Protein AF-0000000067286135 (afdb_homodimer)

InterPro domains:
  IPR006439 HAD hydrolase, subfamily IA [TIGR01549] (131-210)
  IPR023198 Phosphoglycolate phosphatase-like, domain 2 [G3DSA:1.10.150.240] (29-114)
  IPR023214 HAD superfamily [G3DSA:3.40.50.1000] (17-233)
  IPR036412 HAD-like superfamily [SSF56784] (14-239)
  IPR050155 HAD-like hydrolase superfamily [PTHR43434] (12-239)

Structure (mmCIF, N/CA/C/O backbone):
data_AF-0000000067286135-model_v1
#
loop_
_entity.id
_entity.type
_entity.pdbx_description
1 polymer 'HAD-superfamily hydrolase, subfamily IA, variant 1'
#
loop_
_atom_site.group_PDB
_atom_site.id
_atom_site.type_symbol
_atom_site.label_atom_id
_atom_site.label_alt_id
_atom_site.label_comp_id
_atom_site.label_asym_id
_atom_site.label_entity_id
_atom_site.label_seq_id
_atom_site.pdbx_PDB_ins_code
_atom_site.Cartn_x
_atom_site.Cartn_y
_atom_site.Cartn_z
_atom_site.occupancy
_atom_site.B_iso_or_equiv
_atom_site.auth_seq_id
_atom_site.auth_comp_id
_atom_site.auth_asym_id
_atom_site.auth_atom_id
_atom_site.pdbx_PDB_model_num
ATOM 1 N N . MET A 1 1 ? -23.781 27.078 8.922 1 88.56 1 MET A N 1
ATOM 2 C CA . MET A 1 1 ? -22.844 27.359 7.832 1 88.56 1 MET A CA 1
ATOM 3 C C . MET A 1 1 ? -22.203 28.719 8.008 1 88.56 1 MET A C 1
ATOM 5 O O . MET A 1 1 ? -22.859 29.672 8.453 1 88.56 1 MET A O 1
ATOM 9 N N . VAL A 1 2 ? -20.875 28.703 7.902 1 95.12 2 VAL A N 1
ATOM 10 C CA . VAL A 1 2 ? -20.156 29.953 8.141 1 95.12 2 VAL A CA 1
ATOM 11 C C . VAL A 1 2 ? -19.328 30.312 6.906 1 95.12 2 VAL A C 1
ATOM 13 O O . VAL A 1 2 ? -19.094 29.469 6.035 1 95.12 2 VAL A O 1
ATOM 16 N N . THR A 1 3 ? -19.031 31.562 6.801 1 97.5 3 THR A N 1
ATOM 17 C CA . THR A 1 3 ? -18.109 32.062 5.781 1 97.5 3 THR A CA 1
ATOM 18 C C . THR A 1 3 ? -16.703 32.188 6.348 1 97.5 3 THR A C 1
ATOM 20 O O . THR A 1 3 ? -16.5 32.844 7.383 1 97.5 3 THR A O 1
ATOM 23 N N . ILE A 1 4 ? -15.789 31.531 5.652 1 97.44 4 ILE A N 1
ATOM 24 C CA . ILE A 1 4 ? -14.406 31.531 6.102 1 97.44 4 ILE A CA 1
ATOM 25 C C . ILE A 1 4 ? -13.555 32.375 5.164 1 97.44 4 ILE A C 1
ATOM 27 O O . ILE A 1 4 ? -13.672 32.281 3.941 1 97.44 4 ILE A O 1
ATOM 31 N N . LYS A 1 5 ? -12.75 33.188 5.758 1 97.31 5 LYS A N 1
ATOM 32 C CA . LYS A 1 5 ? -11.812 34 5.004 1 97.31 5 LYS A CA 1
ATOM 33 C C . LYS A 1 5 ? -10.367 33.625 5.32 1 97.31 5 LYS A C 1
ATOM 35 O O . LYS A 1 5 ? -10 33.5 6.488 1 97.31 5 LYS A O 1
ATOM 40 N N . CYS A 1 6 ? -9.625 33.406 4.316 1 96.25 6 CYS A N 1
ATOM 41 C CA . CYS A 1 6 ? -8.18 33.219 4.402 1 96.25 6 CYS A CA 1
ATOM 42 C C . CYS A 1 6 ? -7.449 34.188 3.502 1 96.25 6 CYS A C 1
ATOM 44 O O . CYS A 1 6 ? -7.43 34.031 2.281 1 96.25 6 CYS A O 1
ATOM 46 N N . LYS A 1 7 ? -6.844 35.188 4.133 1 94.81 7 LYS A N 1
ATOM 47 C CA . LYS A 1 7 ? -6.242 36.281 3.381 1 94.81 7 LYS A CA 1
ATOM 48 C C . LYS A 1 7 ? -7.262 36.938 2.449 1 94.81 7 LYS A C 1
ATOM 50 O O . LYS A 1 7 ? -8.305 37.438 2.9 1 94.81 7 LYS A O 1
ATOM 55 N N . ASN A 1 8 ? -7.086 36.812 1.134 1 93.31 8 ASN A N 1
ATOM 56 C CA . ASN A 1 8 ? -7.988 37.5 0.209 1 93.31 8 ASN A CA 1
ATOM 57 C C . ASN A 1 8 ? -8.992 36.531 -0.41 1 93.31 8 ASN A C 1
ATOM 59 O O . ASN A 1 8 ? -9.664 36.844 -1.384 1 93.31 8 ASN A O 1
ATOM 63 N N . PHE A 1 9 ? -9.047 35.344 0.142 1 96.12 9 PHE A N 1
ATOM 64 C CA . PHE A 1 9 ? -9.938 34.312 -0.388 1 96.12 9 PHE A CA 1
ATOM 65 C C . PHE A 1 9 ? -11.047 34 0.604 1 96.12 9 PHE A C 1
ATOM 67 O O . PHE A 1 9 ? -10.812 33.938 1.811 1 96.12 9 PHE A O 1
ATOM 74 N N . THR A 1 10 ? -12.25 33.875 0.084 1 97.38 10 THR A N 1
ATOM 75 C CA . THR A 1 10 ? -13.398 33.625 0.939 1 97.38 10 THR A CA 1
ATOM 76 C C . THR A 1 10 ? -14.102 32.312 0.524 1 97.38 10 THR A C 1
ATOM 78 O O . THR A 1 10 ? -14.273 32.062 -0.667 1 97.38 10 THR A O 1
ATOM 81 N N . PHE A 1 11 ? -14.477 31.5 1.506 1 97.81 11 PHE A N 1
ATOM 82 C CA . PHE A 1 11 ? -15.25 30.266 1.321 1 97.81 11 PHE A CA 1
ATOM 83 C C . PHE A 1 11 ? -16.609 30.375 2 1 97.81 11 PHE A C 1
ATOM 85 O O . PHE A 1 11 ? -16.688 30.516 3.223 1 97.81 11 PHE A O 1
ATOM 92 N N . SER A 1 12 ? -17.641 30.219 1.204 1 97.19 12 SER A N 1
ATOM 93 C CA . SER A 1 12 ? -18.984 30.391 1.76 1 97.19 12 SER A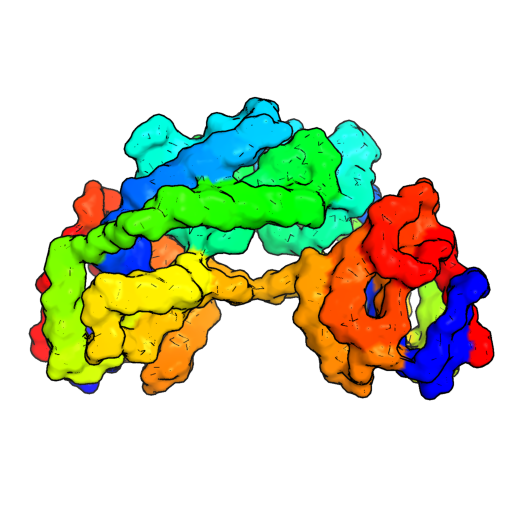 CA 1
ATOM 94 C C . SER A 1 12 ? -19.625 29.047 2.09 1 97.19 12 SER A C 1
ATOM 96 O O . SER A 1 12 ? -19.25 28.016 1.527 1 97.19 12 SER A O 1
ATOM 98 N N . ASP A 1 13 ? -20.562 29.078 3.059 1 97.38 13 ASP A N 1
ATOM 99 C CA . ASP A 1 13 ? -21.438 27.969 3.408 1 97.38 13 ASP A CA 1
ATOM 100 C C . ASP A 1 13 ? -20.625 26.75 3.873 1 97.38 13 ASP A C 1
ATOM 102 O O . ASP A 1 13 ? -20.875 25.625 3.443 1 97.38 13 ASP A O 1
ATOM 106 N N . ILE A 1 14 ? -19.625 27.062 4.703 1 98.5 14 ILE A N 1
ATOM 107 C CA . ILE A 1 14 ? -18.766 26 5.207 1 98.5 14 ILE A CA 1
ATOM 108 C C . ILE A 1 14 ? -19.359 25.391 6.477 1 98.5 14 ILE A C 1
ATOM 110 O O . ILE A 1 14 ? -19.828 26.125 7.355 1 98.5 14 ILE A O 1
ATOM 114 N N . GLN A 1 15 ? -19.297 24.078 6.535 1 98.62 15 GLN A N 1
ATOM 115 C CA . GLN A 1 15 ? -19.844 23.375 7.703 1 98.62 15 GLN A CA 1
ATOM 116 C C . GLN A 1 15 ? -18.734 22.625 8.445 1 98.62 15 GLN A C 1
ATOM 118 O O . GLN A 1 15 ? -18.891 22.312 9.625 1 98.62 15 GLN A O 1
ATOM 123 N N . ALA A 1 16 ? -17.641 22.328 7.742 1 98.75 16 ALA A N 1
ATOM 124 C CA . ALA A 1 16 ? -16.594 21.531 8.359 1 98.75 16 ALA A CA 1
ATOM 125 C C . ALA A 1 16 ? -15.227 21.875 7.789 1 98.75 16 ALA A C 1
ATOM 127 O O . ALA A 1 16 ? -15.125 22.359 6.66 1 98.75 16 ALA A O 1
ATOM 128 N N . ILE A 1 17 ? -14.211 21.641 8.57 1 98.75 17 ILE A N 1
ATOM 129 C CA . ILE A 1 17 ? -12.82 21.766 8.148 1 98.75 17 ILE A CA 1
ATOM 130 C C . ILE A 1 17 ? -12.055 20.5 8.539 1 98.75 17 ILE A C 1
ATOM 132 O O . ILE A 1 17 ? -12.102 20.062 9.688 1 98.75 17 ILE A O 1
ATOM 136 N N . LEU A 1 18 ? -11.43 19.859 7.602 1 98.81 18 LEU A N 1
ATOM 137 C CA . LEU A 1 18 ? -10.484 18.781 7.848 1 98.81 18 LEU A CA 1
ATOM 138 C C . LEU A 1 18 ? -9.047 19.281 7.836 1 98.81 18 LEU A C 1
ATOM 140 O O . LEU A 1 18 ? -8.625 19.938 6.883 1 98.81 18 LEU A O 1
ATOM 144 N N . PHE A 1 19 ? -8.312 18.984 8.883 1 98.75 19 PHE A N 1
ATOM 145 C CA . PHE A 1 19 ? -6.914 19.375 9.016 1 98.75 19 PHE A CA 1
ATOM 146 C C . PHE A 1 19 ? -5.992 18.172 8.852 1 98.75 19 PHE A C 1
ATOM 148 O O . PHE A 1 19 ? -6.27 17.094 9.383 1 98.75 19 PHE A O 1
ATOM 155 N N . ASP A 1 20 ? -4.957 18.391 8.109 1 98.44 20 ASP A N 1
ATOM 156 C CA . ASP A 1 20 ? -3.838 17.453 8.211 1 98.44 20 ASP A CA 1
ATOM 157 C C . ASP A 1 20 ? -3.184 17.531 9.586 1 98.44 20 ASP A C 1
ATOM 159 O O . ASP A 1 20 ? -3.41 18.484 10.336 1 98.44 20 ASP A O 1
ATOM 163 N N . LYS A 1 21 ? -2.402 16.516 9.914 1 97.62 21 LYS A N 1
ATOM 164 C CA . LYS A 1 21 ? -1.746 16.484 11.219 1 97.62 21 LYS A CA 1
ATOM 165 C C . LYS A 1 21 ? -0.306 16.969 11.125 1 97.62 21 LYS A C 1
ATOM 167 O O . LYS A 1 21 ? -0.035 18.156 11.328 1 97.62 21 LYS A O 1
ATOM 172 N N . ASN A 1 22 ? 0.554 16.156 10.57 1 96.19 22 ASN A N 1
ATOM 173 C CA . ASN A 1 22 ? 1.977 16.469 10.484 1 96.19 22 ASN A CA 1
ATOM 174 C C . ASN A 1 22 ? 2.24 17.641 9.547 1 96.19 22 ASN A C 1
ATOM 176 O O . ASN A 1 22 ? 1.829 17.609 8.391 1 96.19 22 ASN A O 1
ATOM 180 N N . GLY A 1 23 ? 2.928 18.656 10.141 1 94.88 23 GLY A N 1
ATOM 181 C CA . GLY A 1 23 ? 3.283 19.797 9.32 1 94.88 23 GLY A CA 1
ATOM 182 C C . GLY A 1 23 ? 2.162 20.812 9.195 1 94.88 23 GLY A C 1
ATOM 183 O O . GLY A 1 23 ? 2.357 21.906 8.641 1 94.88 23 GLY A O 1
ATOM 184 N N . THR A 1 24 ? 1.021 20.469 9.695 1 96.62 24 THR A N 1
ATOM 185 C CA . THR A 1 24 ? -0.123 21.359 9.68 1 96.62 24 THR A CA 1
ATOM 186 C C . THR A 1 24 ? -0.511 21.781 11.094 1 96.62 24 THR A C 1
ATOM 188 O O . THR A 1 24 ? -0.294 22.922 11.492 1 96.62 24 THR A O 1
ATOM 191 N N . LEU A 1 25 ? -0.953 20.828 11.914 1 96.94 25 LEU A N 1
ATOM 192 C CA . LEU A 1 25 ? -1.265 21.109 13.312 1 96.94 25 LEU A CA 1
ATOM 193 C C . LEU A 1 25 ? -0.056 20.844 14.203 1 96.94 25 LEU A C 1
ATOM 195 O O . LEU A 1 25 ? 0.123 21.5 15.227 1 96.94 25 LEU A O 1
ATOM 199 N N . GLU A 1 26 ? 0.707 19.875 13.766 1 95.56 26 GLU A N 1
ATOM 200 C CA . GLU A 1 26 ? 1.818 19.375 14.57 1 95.56 26 GLU A CA 1
ATOM 201 C C . GLU A 1 26 ? 3.16 19.703 13.93 1 95.56 26 GLU A C 1
ATOM 203 O O . GLU A 1 26 ? 3.369 19.453 12.742 1 95.56 26 GLU A O 1
ATOM 208 N N . ASP A 1 27 ? 4.082 20.281 14.75 1 94.25 27 ASP A N 1
ATOM 209 C CA . ASP A 1 27 ? 5.469 20.406 14.305 1 94.25 27 ASP A CA 1
ATOM 210 C C . ASP A 1 27 ? 6.211 19.078 14.445 1 94.25 27 ASP A C 1
ATOM 212 O O . ASP A 1 27 ? 6.906 18.859 15.445 1 94.25 27 ASP A O 1
ATOM 216 N N . SER A 1 28 ? 6.137 18.297 13.375 1 94 28 SER A N 1
ATOM 217 C CA . SER A 1 28 ? 6.539 16.891 13.445 1 94 28 SER A CA 1
ATOM 218 C C . SER A 1 28 ? 7.902 16.672 12.797 1 94 28 SER A C 1
ATOM 220 O O . SER A 1 28 ? 8.359 15.539 12.672 1 94 28 SER A O 1
ATOM 222 N N . GLU A 1 29 ? 8.594 17.672 12.398 1 93.31 29 GLU A N 1
ATOM 223 C CA . GLU A 1 29 ? 9.82 17.531 11.617 1 93.31 29 GLU A CA 1
ATOM 224 C C . GLU A 1 29 ? 10.875 16.719 12.367 1 93.31 29 GLU A C 1
ATOM 226 O O . GLU A 1 29 ? 11.445 15.773 11.82 1 93.31 29 GLU A O 1
ATOM 231 N N . VAL A 1 30 ? 11.141 17.094 13.594 1 93.5 30 VAL A N 1
ATOM 232 C CA . VAL A 1 30 ? 12.172 16.422 14.391 1 93.5 30 VAL A CA 1
ATOM 233 C C . VAL A 1 30 ? 11.789 14.961 14.617 1 93.5 30 VAL A C 1
ATOM 235 O O . VAL A 1 30 ? 12.625 14.07 14.508 1 93.5 30 VAL A O 1
ATOM 238 N N . PHE A 1 31 ? 10.562 14.758 14.961 1 94.25 31 PHE A N 1
ATOM 239 C CA . PHE A 1 31 ? 10.086 13.398 15.211 1 94.25 31 PHE A CA 1
ATOM 240 C C . PHE A 1 31 ? 10.258 12.531 13.969 1 94.25 31 PHE A C 1
ATOM 242 O O . PHE A 1 31 ? 10.844 11.445 14.047 1 94.25 31 PHE A O 1
ATOM 249 N N . LEU A 1 32 ? 9.781 12.992 12.797 1 96.38 32 LEU A N 1
ATOM 250 C CA . LEU A 1 32 ? 9.812 12.219 11.562 1 96.38 32 LEU A CA 1
ATOM 251 C C . LEU A 1 32 ? 11.25 11.969 11.109 1 96.38 32 LEU A C 1
ATOM 253 O O . LEU A 1 32 ? 11.578 10.867 10.664 1 96.38 32 LEU A O 1
ATOM 257 N N . ARG A 1 33 ? 12.086 12.969 11.242 1 96.38 33 ARG A N 1
ATOM 258 C CA . ARG A 1 33 ? 13.492 12.812 10.891 1 96.38 33 ARG A CA 1
ATOM 259 C C . ARG A 1 33 ? 14.172 11.773 11.781 1 96.38 33 ARG A C 1
ATOM 261 O O . ARG A 1 33 ? 14.891 10.906 11.297 1 96.38 33 ARG A O 1
ATOM 268 N N . SER A 1 34 ? 13.922 11.906 13.055 1 96.12 34 SER A N 1
ATOM 269 C CA . SER A 1 34 ? 14.5 10.961 14.008 1 96.12 34 SER A CA 1
ATOM 270 C C . SER A 1 34 ? 14 9.547 13.758 1 96.12 34 SER A C 1
ATOM 272 O O . SER A 1 34 ? 14.766 8.586 13.867 1 96.12 34 SER A O 1
ATOM 274 N N . LEU A 1 35 ? 12.719 9.445 13.461 1 96.44 35 LEU A N 1
ATOM 275 C CA . LEU A 1 35 ? 12.133 8.148 13.133 1 96.44 35 LEU A CA 1
ATOM 276 C C . LEU A 1 35 ? 12.836 7.52 11.93 1 96.44 35 LEU A C 1
ATOM 278 O O . LEU A 1 35 ? 13.203 6.344 11.969 1 96.44 35 LEU A O 1
ATOM 282 N N . ALA A 1 36 ? 13.016 8.289 10.891 1 97.94 36 ALA A N 1
ATOM 283 C CA . ALA A 1 36 ? 13.672 7.828 9.672 1 97.94 36 ALA A CA 1
ATOM 284 C C . ALA A 1 36 ? 15.109 7.387 9.961 1 97.94 36 ALA A C 1
ATOM 286 O O . ALA A 1 36 ? 15.531 6.312 9.523 1 97.94 36 ALA A O 1
ATOM 287 N N . GLN A 1 37 ? 15.812 8.195 10.688 1 97.62 37 GLN A N 1
ATOM 288 C CA . GLN A 1 37 ? 17.219 7.926 10.992 1 97.62 37 GLN A CA 1
ATOM 289 C C . GLN A 1 37 ? 17.359 6.672 11.844 1 97.62 37 GLN A C 1
ATOM 291 O O . GLN A 1 37 ? 18.219 5.832 11.586 1 97.62 37 GLN A O 1
ATOM 296 N N . LYS A 1 38 ? 16.516 6.562 12.844 1 97.31 38 LYS A N 1
ATOM 297 C CA . LYS A 1 38 ? 16.578 5.395 13.719 1 97.31 38 LYS A CA 1
ATOM 298 C C . LYS A 1 38 ? 16.203 4.121 12.969 1 97.31 38 LYS A C 1
ATOM 300 O O . LYS A 1 38 ? 16.844 3.088 13.125 1 97.31 38 LYS A O 1
ATOM 305 N N . ALA A 1 39 ? 15.148 4.164 12.172 1 98.06 39 ALA A N 1
ATOM 306 C CA . ALA A 1 39 ? 14.734 3.006 11.383 1 98.06 39 ALA A CA 1
ATOM 307 C C . ALA A 1 39 ? 15.836 2.562 10.438 1 98.06 39 ALA A C 1
ATOM 309 O O . ALA A 1 39 ? 16.156 1.371 10.344 1 98.06 39 ALA A O 1
ATOM 310 N N . ALA A 1 40 ? 16.422 3.527 9.719 1 98.06 40 ALA A N 1
ATOM 311 C CA . ALA A 1 40 ? 17.5 3.225 8.789 1 98.06 40 ALA A CA 1
ATOM 312 C C . ALA A 1 40 ? 18.688 2.592 9.516 1 98.06 40 ALA A C 1
ATOM 314 O O . ALA A 1 40 ? 19.312 1.661 9 1 98.06 40 ALA A O 1
ATOM 315 N N . ARG A 1 41 ? 18.953 3.086 10.695 1 97.44 41 ARG A N 1
ATOM 316 C CA . ARG A 1 41 ? 20.062 2.549 11.484 1 97.44 41 ARG A CA 1
ATOM 317 C C . ARG A 1 41 ? 19.781 1.107 11.898 1 97.44 41 ARG A C 1
ATOM 319 O O . ARG A 1 41 ? 20.672 0.256 11.828 1 97.44 41 ARG A O 1
ATOM 326 N N . ILE A 1 42 ? 18.594 0.837 12.383 1 98.06 42 ILE A N 1
ATOM 327 C CA . ILE A 1 42 ? 18.203 -0.502 12.812 1 98.06 42 ILE A CA 1
ATOM 328 C C . ILE A 1 42 ? 18.344 -1.474 11.641 1 98.06 42 ILE A C 1
ATOM 330 O O . ILE A 1 42 ? 18.891 -2.566 11.789 1 98.06 42 ILE A O 1
ATOM 334 N N . ILE A 1 43 ? 17.844 -1.067 10.469 1 98.38 43 ILE A N 1
ATOM 335 C CA . ILE A 1 43 ? 17.891 -1.913 9.281 1 98.38 43 ILE A CA 1
ATOM 336 C C . ILE A 1 43 ? 19.328 -2.1 8.828 1 98.38 43 ILE A C 1
ATOM 338 O O . ILE A 1 43 ? 19.75 -3.215 8.508 1 98.38 43 ILE A O 1
ATOM 342 N N . ASP A 1 44 ? 20.141 -1.061 8.898 1 98.06 44 ASP A N 1
ATOM 343 C CA . ASP A 1 44 ? 21.531 -1.109 8.461 1 98.06 44 ASP A CA 1
ATOM 344 C C . ASP A 1 44 ? 22.359 -2.018 9.375 1 98.06 44 ASP A C 1
ATOM 346 O O . ASP A 1 44 ? 23.328 -2.637 8.93 1 98.06 44 ASP A O 1
ATOM 350 N N . ALA A 1 45 ? 22.031 -2.068 10.609 1 97.5 45 ALA A N 1
ATOM 351 C CA . ALA A 1 45 ? 22.719 -2.943 11.555 1 97.5 45 ALA A CA 1
ATOM 352 C C . ALA A 1 45 ? 22.547 -4.41 11.156 1 97.5 45 ALA A C 1
ATOM 354 O O . ALA A 1 45 ? 23.469 -5.219 11.359 1 97.5 45 ALA A O 1
ATOM 355 N N . GLN A 1 46 ? 21.453 -4.734 10.578 1 96.81 46 GLN A N 1
ATOM 356 C CA . GLN A 1 46 ? 21.156 -6.102 10.164 1 96.81 46 GLN A CA 1
ATOM 357 C C . GLN A 1 46 ? 21.625 -6.352 8.727 1 96.81 46 GLN A C 1
ATOM 359 O O . GLN A 1 46 ? 22.016 -7.469 8.383 1 96.81 46 GLN A O 1
ATOM 364 N N . PHE A 1 47 ? 21.531 -5.305 7.953 1 97.06 47 PHE A N 1
ATOM 365 C CA . PHE A 1 47 ? 21.891 -5.363 6.539 1 97.06 47 PHE A CA 1
ATOM 366 C C . PHE A 1 47 ? 22.812 -4.211 6.164 1 97.06 47 PHE A C 1
ATOM 368 O O . PHE A 1 47 ? 22.375 -3.227 5.566 1 97.06 47 PHE A O 1
ATOM 375 N N . PRO A 1 48 ? 24.062 -4.367 6.406 1 96.06 48 PRO A N 1
ATOM 376 C CA . PRO A 1 48 ? 25 -3.264 6.207 1 96.06 48 PRO A CA 1
ATOM 377 C C . PRO A 1 48 ? 24.984 -2.725 4.777 1 96.06 48 PRO A C 1
ATOM 379 O O . PRO A 1 48 ? 24.938 -3.502 3.822 1 96.06 48 PRO A O 1
ATOM 382 N N . GLY A 1 49 ? 24.984 -1.404 4.637 1 94.88 49 GLY A N 1
ATOM 383 C CA . GLY A 1 49 ? 25.062 -0.756 3.336 1 94.88 49 GLY A CA 1
ATOM 384 C C . GLY A 1 49 ? 23.734 -0.161 2.893 1 94.88 49 GLY A C 1
ATOM 385 O O . GLY A 1 49 ? 23.688 0.628 1.947 1 94.88 49 GLY A O 1
ATOM 386 N N . ILE A 1 50 ? 22.656 -0.453 3.637 1 95 50 ILE A N 1
ATOM 387 C CA . ILE A 1 50 ? 21.312 -0.032 3.223 1 95 50 ILE A CA 1
ATOM 388 C C . ILE A 1 50 ? 20.984 1.319 3.854 1 95 50 ILE A C 1
ATOM 390 O O . ILE A 1 50 ? 20.078 2.023 3.389 1 95 50 ILE A O 1
ATOM 394 N N . GLY A 1 51 ? 21.688 1.738 4.879 1 95.81 51 GLY A N 1
ATOM 395 C CA . GLY A 1 51 ? 21.328 2.869 5.719 1 95.81 51 GLY A CA 1
ATOM 396 C C . GLY A 1 51 ? 21.203 4.168 4.945 1 95.81 51 GLY A C 1
ATOM 397 O O . GLY A 1 51 ? 20.125 4.789 4.93 1 95.81 51 GLY A O 1
ATOM 398 N N . GLU A 1 52 ? 22.266 4.578 4.223 1 96.38 52 GLU A N 1
ATOM 399 C CA . GLU A 1 52 ? 22.312 5.879 3.562 1 96.38 52 GLU A CA 1
ATOM 400 C C . GLU A 1 52 ? 21.344 5.938 2.389 1 96.38 52 GLU A C 1
ATOM 402 O O . GLU A 1 52 ? 20.562 6.887 2.266 1 96.38 52 GLU A O 1
ATOM 407 N N . PRO A 1 53 ? 21.328 4.898 1.485 1 97.12 53 PRO A N 1
ATOM 408 C CA . PRO A 1 53 ? 20.344 4.926 0.402 1 97.12 53 PRO A CA 1
ATOM 409 C C . PRO A 1 53 ? 18.906 5 0.914 1 97.12 53 PRO A C 1
ATOM 411 O O . PRO A 1 53 ? 18.078 5.719 0.346 1 97.12 53 PRO A O 1
ATOM 414 N N . LEU A 1 54 ? 18.641 4.281 1.979 1 98.31 54 LEU A N 1
ATOM 415 C CA . LEU A 1 54 ? 17.297 4.273 2.547 1 98.31 54 LEU A CA 1
ATOM 416 C C . LEU A 1 54 ? 16.938 5.645 3.109 1 98.31 54 LEU A C 1
ATOM 418 O O . LEU A 1 54 ? 15.805 6.109 2.947 1 98.31 54 LEU A O 1
ATOM 422 N N . LEU A 1 55 ? 17.891 6.32 3.758 1 98.31 55 LEU A N 1
ATOM 423 C CA . LEU A 1 55 ? 17.656 7.66 4.285 1 98.31 55 LEU A CA 1
ATOM 424 C C . LEU A 1 55 ? 17.328 8.641 3.16 1 98.31 55 LEU A C 1
ATOM 426 O O . LEU A 1 55 ? 16.438 9.477 3.303 1 98.31 55 LEU A O 1
ATOM 430 N N . MET A 1 56 ? 18.047 8.5 2.1 1 97.94 56 MET A N 1
ATOM 431 C CA . MET A 1 56 ? 17.766 9.359 0.949 1 97.94 56 MET A CA 1
ATOM 432 C C . MET A 1 56 ? 16.359 9.094 0.408 1 97.94 56 MET A C 1
ATOM 434 O O . MET A 1 56 ? 15.641 10.039 0.077 1 97.94 56 MET A O 1
ATOM 438 N N . ALA A 1 57 ? 15.961 7.852 0.312 1 98.25 57 ALA A N 1
ATOM 439 C CA . ALA A 1 57 ? 14.617 7.5 -0.126 1 98.25 57 ALA A CA 1
ATOM 440 C C . ALA A 1 57 ? 13.562 8.07 0.822 1 98.25 57 ALA A C 1
ATOM 442 O O . ALA A 1 57 ? 12.492 8.492 0.387 1 98.25 57 ALA A O 1
ATOM 443 N N . PHE A 1 58 ? 13.914 8.125 2.096 1 98.62 58 PHE A N 1
ATOM 444 C CA . PHE A 1 58 ? 13.023 8.625 3.131 1 98.62 58 PHE A CA 1
ATOM 445 C C . PHE A 1 58 ? 12.891 10.141 3.041 1 98.62 58 PHE A C 1
ATOM 447 O O . PHE A 1 58 ? 11.992 10.727 3.654 1 98.62 58 PHE A O 1
ATOM 454 N N . GLY A 1 59 ? 13.734 10.797 2.268 1 98 59 GLY A N 1
ATOM 455 C CA . GLY A 1 59 ? 13.727 12.242 2.146 1 98 59 GLY A CA 1
ATOM 456 C C . GLY A 1 59 ? 14.594 12.938 3.182 1 98 59 GLY A C 1
ATOM 457 O O . GLY A 1 59 ? 14.359 14.102 3.518 1 98 59 GLY A O 1
ATOM 458 N N . VAL A 1 60 ? 15.516 12.148 3.754 1 97.56 60 VAL A N 1
ATOM 459 C CA . VAL A 1 60 ? 16.391 12.703 4.773 1 97.56 60 VAL A CA 1
ATOM 460 C C . VAL A 1 60 ? 17.797 12.891 4.195 1 97.56 60 VAL A C 1
ATOM 462 O O . VAL A 1 60 ? 18.391 11.953 3.664 1 97.56 60 VAL A O 1
ATOM 465 N N . ASN A 1 61 ? 18.281 14.047 4.234 1 92.44 61 ASN A N 1
ATOM 466 C CA . ASN A 1 61 ? 19.641 14.398 3.852 1 92.44 61 ASN A CA 1
ATOM 467 C C . ASN A 1 61 ? 20.375 15.125 4.977 1 92.44 61 ASN A C 1
ATOM 469 O O . ASN A 1 61 ? 20.172 16.312 5.191 1 92.44 61 ASN A O 1
ATOM 473 N N . GLY A 1 62 ? 21.297 14.344 5.609 1 89.25 62 GLY A N 1
ATOM 474 C CA . GLY A 1 62 ? 21.906 14.922 6.793 1 89.25 62 GLY A CA 1
ATOM 475 C C . GLY A 1 62 ? 20.906 15.242 7.887 1 89.25 62 GLY A C 1
ATOM 476 O O . GLY A 1 62 ? 20.172 14.359 8.336 1 89.25 62 GLY A O 1
ATOM 477 N N . ASP A 1 63 ? 20.766 16.484 8.242 1 90.62 63 ASP A N 1
ATOM 478 C CA . ASP A 1 63 ? 19.875 16.891 9.328 1 90.62 63 ASP A CA 1
ATOM 479 C C . ASP A 1 63 ? 18.625 17.578 8.789 1 90.62 63 ASP A C 1
ATOM 481 O O . ASP A 1 63 ? 17.953 18.312 9.516 1 90.62 63 ASP A O 1
ATOM 485 N N . THR A 1 64 ? 18.375 17.312 7.555 1 93.38 64 THR A N 1
ATOM 486 C CA . THR A 1 64 ? 17.234 17.969 6.945 1 93.38 64 THR A CA 1
ATOM 487 C C . THR A 1 64 ? 16.219 16.938 6.453 1 93.38 64 THR A C 1
ATOM 489 O O . THR A 1 64 ? 16.594 15.898 5.898 1 93.38 64 THR A O 1
ATOM 492 N N . LEU A 1 65 ? 14.992 17.234 6.676 1 95.5 65 LEU A N 1
ATOM 493 C CA . LEU A 1 65 ? 13.891 16.438 6.156 1 95.5 65 LEU A CA 1
ATOM 494 C C . LEU A 1 65 ? 13.148 17.172 5.051 1 95.5 65 LEU A C 1
ATOM 496 O O . LEU A 1 65 ? 12.695 18.297 5.254 1 95.5 65 LEU A O 1
ATOM 500 N N . ASP A 1 66 ? 13.133 16.578 3.873 1 94.69 66 ASP A N 1
ATOM 501 C CA . ASP A 1 66 ? 12.375 17.156 2.764 1 94.69 66 ASP A CA 1
ATOM 502 C C . ASP A 1 66 ? 10.875 17.125 3.053 1 94.69 66 ASP A C 1
ATOM 504 O O . ASP A 1 66 ? 10.289 16.062 3.232 1 94.69 66 ASP A O 1
ATOM 508 N N . PRO A 1 67 ? 10.211 18.266 3.057 1 92.94 67 PRO A N 1
ATOM 509 C CA . PRO A 1 67 ? 8.773 18.312 3.344 1 92.94 67 PRO A CA 1
ATOM 510 C C . PRO A 1 67 ? 7.941 17.516 2.34 1 92.94 67 PRO A C 1
ATOM 512 O O . PRO A 1 67 ? 6.809 17.125 2.637 1 92.94 67 PRO A O 1
ATOM 515 N N . ALA A 1 68 ? 8.477 17.281 1.187 1 94.19 68 ALA A N 1
ATOM 516 C CA . ALA A 1 68 ? 7.773 16.516 0.166 1 94.19 68 ALA A CA 1
ATOM 517 C C . ALA A 1 68 ? 8.289 15.078 0.11 1 94.19 68 ALA A C 1
ATOM 519 O O . ALA A 1 68 ? 7.887 14.297 -0.756 1 94.19 68 ALA A O 1
ATOM 520 N N . GLY A 1 69 ? 9.234 14.781 1.017 1 96.44 69 GLY A N 1
ATOM 521 C CA . GLY A 1 69 ? 9.844 13.461 1.034 1 96.44 69 GLY A CA 1
ATOM 522 C C . GLY A 1 69 ? 8.906 12.383 1.544 1 96.44 69 GLY A C 1
ATOM 523 O O . GLY A 1 69 ? 7.852 12.688 2.107 1 96.44 69 GLY A O 1
ATOM 524 N N . LEU A 1 70 ? 9.328 11.164 1.385 1 98 70 LEU A N 1
ATOM 525 C CA . LEU A 1 70 ? 8.516 9.984 1.675 1 98 70 LEU A CA 1
ATOM 526 C C . LEU A 1 70 ? 8.008 10.016 3.111 1 98 70 LEU A C 1
ATOM 528 O O . LEU A 1 70 ? 6.793 9.992 3.342 1 98 70 LEU A O 1
ATOM 532 N N . VAL A 1 71 ? 8.852 10.188 4.09 1 97.62 71 VAL A N 1
ATOM 533 C CA . VAL A 1 71 ? 8.438 10.031 5.477 1 97.62 71 VAL A CA 1
ATOM 534 C C . VAL A 1 71 ? 7.582 11.227 5.902 1 97.62 71 VAL A C 1
ATOM 536 O O . VAL A 1 71 ? 6.867 11.156 6.906 1 97.62 71 VAL A O 1
ATOM 539 N N . SER A 1 72 ? 7.672 12.328 5.156 1 96.12 72 SER A N 1
ATOM 540 C CA . SER A 1 72 ? 6.891 13.523 5.465 1 96.12 72 SER A CA 1
ATOM 541 C C . SER A 1 72 ? 5.445 13.367 5.012 1 96.12 72 SER A C 1
ATOM 543 O O . SER A 1 72 ? 4.535 13.938 5.617 1 96.12 72 SER A O 1
ATOM 545 N N . VAL A 1 73 ? 5.234 12.555 3.934 1 96.69 73 VAL A N 1
ATOM 546 C CA . VAL A 1 73 ? 3.916 12.695 3.328 1 96.69 73 VAL A CA 1
ATOM 547 C C . VAL A 1 73 ? 3.295 11.312 3.121 1 96.69 73 VAL A C 1
ATOM 549 O O . VAL A 1 73 ? 2.09 11.195 2.887 1 96.69 73 VAL A O 1
ATOM 552 N N . ALA A 1 74 ? 4.074 10.242 3.168 1 97 74 ALA A N 1
ATOM 553 C CA . ALA A 1 74 ? 3.59 8.898 2.883 1 97 74 ALA A CA 1
ATOM 554 C C . ALA A 1 74 ? 2.93 8.281 4.109 1 97 74 ALA A C 1
ATOM 556 O O . ALA A 1 74 ? 3.158 8.727 5.238 1 97 74 ALA A O 1
ATOM 557 N N . SER A 1 75 ? 2.123 7.312 3.885 1 96.69 75 SER A N 1
ATOM 558 C CA . SER A 1 75 ? 1.546 6.543 4.98 1 96.69 75 SER A CA 1
ATOM 559 C C . SER A 1 75 ? 2.584 5.625 5.617 1 96.69 75 SER A C 1
ATOM 561 O O . SER A 1 75 ? 3.65 5.391 5.043 1 96.69 75 SER A O 1
ATOM 563 N N . ARG A 1 76 ? 2.213 5.098 6.773 1 95.88 76 ARG A N 1
ATOM 564 C CA . ARG A 1 76 ? 3.057 4.117 7.449 1 95.88 76 ARG A CA 1
ATOM 565 C C . ARG A 1 76 ? 3.293 2.896 6.57 1 95.88 76 ARG A C 1
ATOM 567 O O . ARG A 1 76 ? 4.422 2.412 6.461 1 95.88 76 ARG A O 1
ATOM 574 N N . ARG A 1 77 ? 2.309 2.426 5.926 1 95.44 77 ARG A N 1
ATOM 575 C CA . ARG A 1 77 ? 2.41 1.249 5.07 1 95.44 77 ARG A CA 1
ATOM 576 C C . ARG A 1 77 ? 3.342 1.508 3.893 1 95.44 77 ARG A C 1
ATOM 578 O O . ARG A 1 77 ? 4.164 0.656 3.543 1 95.44 77 ARG A O 1
ATOM 585 N N . GLU A 1 78 ? 3.154 2.652 3.266 1 97 78 GLU A N 1
ATOM 586 C CA . GLU A 1 78 ? 4.051 3.014 2.17 1 97 78 GLU A CA 1
ATOM 587 C C . GLU A 1 78 ? 5.5 3.059 2.637 1 97 78 GLU A C 1
ATOM 589 O O . GLU A 1 78 ? 6.402 2.604 1.926 1 97 78 GLU A O 1
ATOM 594 N N . THR A 1 79 ? 5.719 3.6 3.789 1 98.31 79 THR A N 1
ATOM 595 C CA . THR A 1 79 ? 7.062 3.709 4.348 1 98.31 79 THR A CA 1
ATOM 596 C C . THR A 1 79 ? 7.648 2.326 4.613 1 98.31 79 THR A C 1
ATOM 598 O O . THR A 1 79 ? 8.82 2.078 4.328 1 98.31 79 THR A O 1
ATOM 601 N N . GLU A 1 80 ? 6.855 1.448 5.141 1 97.94 80 GLU A N 1
ATOM 602 C CA . GLU A 1 80 ? 7.277 0.075 5.398 1 97.94 80 GLU A CA 1
ATOM 603 C C . GLU A 1 80 ? 7.637 -0.646 4.102 1 97.94 80 GLU A C 1
ATOM 605 O O . GLU A 1 80 ? 8.641 -1.36 4.039 1 97.94 80 GLU A O 1
ATOM 610 N N . ILE A 1 81 ? 6.809 -0.449 3.111 1 97.81 81 ILE A N 1
ATOM 611 C CA . ILE A 1 81 ? 7.031 -1.097 1.822 1 97.81 81 ILE A CA 1
ATOM 612 C C . ILE A 1 81 ? 8.32 -0.569 1.193 1 97.81 81 ILE A C 1
ATOM 614 O O . ILE A 1 81 ? 9.109 -1.34 0.652 1 97.81 81 ILE A O 1
ATOM 618 N N . ALA A 1 82 ? 8.492 0.754 1.262 1 98.56 82 ALA A N 1
ATOM 619 C CA . ALA A 1 82 ? 9.719 1.355 0.743 1 98.56 82 ALA A CA 1
ATOM 620 C C . ALA A 1 82 ? 10.945 0.764 1.425 1 98.56 82 ALA A C 1
ATOM 622 O O . ALA A 1 82 ? 11.914 0.381 0.757 1 98.56 82 ALA A O 1
ATOM 623 N N . ALA A 1 83 ? 10.906 0.68 2.729 1 98.81 83 ALA A N 1
ATOM 624 C CA . ALA A 1 83 ? 12.016 0.103 3.477 1 98.81 83 ALA A CA 1
ATOM 625 C C . ALA A 1 83 ? 12.227 -1.364 3.111 1 98.81 83 ALA A C 1
ATOM 627 O O . ALA A 1 83 ? 13.359 -1.821 2.963 1 98.81 83 ALA A O 1
ATOM 628 N N . ALA A 1 84 ? 11.172 -2.094 2.994 1 98.81 84 ALA A N 1
ATOM 629 C CA . ALA A 1 84 ? 11.227 -3.512 2.652 1 98.81 84 ALA A CA 1
ATOM 630 C C . ALA A 1 84 ? 11.922 -3.727 1.309 1 98.81 84 ALA A C 1
ATOM 632 O O . ALA A 1 84 ? 12.617 -4.727 1.113 1 98.81 84 ALA A O 1
ATOM 633 N N . ALA A 1 85 ? 11.711 -2.82 0.373 1 98.75 85 ALA A N 1
ATOM 634 C CA . ALA A 1 85 ? 12.328 -2.938 -0.946 1 98.75 85 ALA A CA 1
ATOM 635 C C . ALA A 1 85 ? 13.852 -2.955 -0.84 1 98.75 85 ALA A C 1
ATOM 637 O O . ALA A 1 85 ? 14.516 -3.713 -1.548 1 98.75 85 ALA A O 1
ATOM 638 N N . TYR A 1 86 ? 14.383 -2.152 0.037 1 98.69 86 TYR A N 1
ATOM 639 C CA . TYR A 1 86 ? 15.836 -2.1 0.205 1 98.69 86 TYR A CA 1
ATOM 640 C C . TYR A 1 86 ? 16.344 -3.361 0.887 1 98.69 86 TYR A C 1
ATOM 642 O O . TYR A 1 86 ? 17.453 -3.822 0.602 1 98.69 86 TYR A O 1
ATOM 650 N N . ILE A 1 87 ? 15.57 -3.908 1.805 1 98.62 87 ILE A N 1
ATOM 651 C CA . ILE A 1 87 ? 15.93 -5.188 2.408 1 98.62 87 ILE A CA 1
ATOM 652 C C . ILE A 1 87 ? 15.883 -6.289 1.351 1 98.62 87 ILE A C 1
ATOM 654 O O . ILE A 1 87 ? 16.797 -7.109 1.258 1 98.62 87 ILE A O 1
ATOM 658 N N . ALA A 1 88 ? 14.828 -6.301 0.509 1 98.44 88 ALA A N 1
ATOM 659 C CA . ALA A 1 88 ? 14.664 -7.293 -0.551 1 98.44 88 ALA A CA 1
ATOM 660 C C . ALA A 1 88 ? 15.828 -7.238 -1.538 1 98.44 88 ALA A C 1
ATOM 662 O O . ALA A 1 88 ? 16.203 -8.258 -2.113 1 98.44 88 ALA A O 1
ATOM 663 N N . GLU A 1 89 ? 16.359 -6.043 -1.726 1 97.75 89 GLU A N 1
ATOM 664 C CA . GLU A 1 89 ? 17.516 -5.852 -2.609 1 97.75 89 GLU A CA 1
ATOM 665 C C . GLU A 1 89 ? 18.672 -6.754 -2.209 1 97.75 89 GLU A C 1
ATOM 667 O O . GLU A 1 89 ? 19.516 -7.098 -3.043 1 97.75 89 GLU A O 1
ATOM 672 N N . THR A 1 90 ? 18.75 -7.184 -0.951 1 96.5 90 THR A N 1
ATOM 673 C CA . THR A 1 90 ? 19.859 -8 -0.458 1 96.5 90 THR A CA 1
ATOM 674 C C . THR A 1 90 ? 19.609 -9.477 -0.746 1 96.5 90 THR A C 1
ATOM 676 O O . THR A 1 90 ? 20.391 -10.336 -0.341 1 96.5 90 THR A O 1
ATOM 679 N N . GLY A 1 91 ? 18.469 -9.828 -1.376 1 94.94 91 GLY A N 1
ATOM 680 C CA . GLY A 1 91 ? 18.188 -11.203 -1.768 1 94.94 91 GLY A CA 1
ATOM 681 C C . GLY A 1 91 ? 17.156 -11.875 -0.885 1 94.94 91 GLY A C 1
ATOM 682 O O . GLY A 1 91 ? 16.812 -13.047 -1.089 1 94.94 91 GLY A O 1
ATOM 683 N N . ARG A 1 92 ? 16.625 -11.164 0.058 1 95.44 92 ARG A N 1
ATOM 684 C CA . ARG A 1 92 ? 15.617 -11.727 0.943 1 95.44 92 ARG A CA 1
ATOM 685 C C . ARG A 1 92 ? 14.25 -11.766 0.259 1 95.44 92 ARG A C 1
ATOM 687 O O . ARG A 1 92 ? 13.945 -10.914 -0.578 1 95.44 92 ARG A O 1
ATOM 694 N N . GLY A 1 93 ? 13.398 -12.773 0.68 1 95.94 93 GLY A N 1
ATOM 695 C CA . GLY A 1 93 ? 12.031 -12.844 0.182 1 95.94 93 GLY A CA 1
ATOM 696 C C . GLY A 1 93 ? 11.188 -11.641 0.583 1 95.94 93 GLY A C 1
ATOM 697 O O . GLY A 1 93 ? 11.438 -11.023 1.617 1 95.94 93 GLY A O 1
ATOM 698 N N . TRP A 1 94 ? 10.234 -11.398 -0.183 1 97.25 94 TRP A N 1
ATOM 699 C CA . TRP A 1 94 ? 9.453 -10.18 -0.029 1 97.25 94 TRP A CA 1
ATOM 700 C C . TRP A 1 94 ? 8.719 -10.164 1.308 1 97.25 94 TRP A C 1
ATOM 702 O O . TRP A 1 94 ? 8.773 -9.172 2.041 1 97.25 94 TRP A O 1
ATOM 712 N N . PHE A 1 95 ? 8.078 -11.273 1.649 1 96 95 PHE A N 1
ATOM 713 C CA . PHE A 1 95 ? 7.285 -11.289 2.871 1 96 95 PHE A CA 1
ATOM 714 C C . PHE A 1 95 ? 8.18 -11.172 4.102 1 96 95 PHE A C 1
ATOM 716 O O . PHE A 1 95 ? 7.805 -10.523 5.082 1 96 95 PHE A O 1
ATOM 723 N N . GLU A 1 96 ? 9.312 -11.766 4.02 1 96.5 96 GLU A N 1
ATOM 724 C CA . GLU A 1 96 ? 10.297 -11.586 5.086 1 96.5 96 GLU A CA 1
ATOM 725 C C . GLU A 1 96 ? 10.773 -10.141 5.16 1 96.5 96 GLU A C 1
ATOM 727 O O . GLU A 1 96 ? 10.891 -9.578 6.25 1 96.5 96 GLU A O 1
ATOM 732 N N . SER A 1 97 ? 11.102 -9.57 4.027 1 98.38 97 SER A N 1
ATOM 733 C CA . SER A 1 97 ? 11.547 -8.18 3.959 1 98.38 97 SER A CA 1
ATOM 734 C C . SER A 1 97 ? 10.5 -7.238 4.555 1 98.38 97 SER A C 1
ATOM 736 O O . SER A 1 97 ? 10.844 -6.32 5.305 1 98.38 97 SER A O 1
ATOM 738 N N . LEU A 1 98 ? 9.266 -7.461 4.223 1 97.88 98 LEU A N 1
ATOM 739 C CA . LEU A 1 98 ? 8.18 -6.637 4.746 1 97.88 98 LEU A CA 1
ATOM 740 C C . LEU A 1 98 ? 8.102 -6.742 6.266 1 97.88 98 LEU A C 1
ATOM 742 O O . LEU A 1 98 ? 7.973 -5.727 6.957 1 97.88 98 LEU A O 1
ATOM 746 N N . LYS A 1 99 ? 8.18 -7.941 6.734 1 97.38 99 LYS A N 1
ATOM 747 C CA . LYS A 1 99 ? 8.117 -8.172 8.18 1 97.38 99 LYS A CA 1
ATOM 748 C C . LYS A 1 99 ? 9.266 -7.469 8.891 1 97.38 99 LYS A C 1
ATOM 750 O O . LYS A 1 99 ? 9.062 -6.832 9.93 1 97.38 99 LYS A O 1
ATOM 755 N N . LEU A 1 100 ? 10.422 -7.586 8.383 1 98.25 100 LEU A N 1
ATOM 756 C CA . LEU A 1 100 ? 11.602 -6.969 8.984 1 98.25 100 LEU A CA 1
ATOM 757 C C . LEU A 1 100 ? 11.492 -5.449 8.961 1 98.25 100 LEU A C 1
ATOM 759 O O . LEU A 1 100 ? 11.859 -4.781 9.93 1 98.25 100 LEU A O 1
ATOM 763 N N . ALA A 1 101 ? 11.039 -4.887 7.867 1 98.56 101 ALA A N 1
ATOM 764 C CA . ALA A 1 101 ? 10.836 -3.443 7.762 1 98.56 101 ALA A CA 1
ATOM 765 C C . ALA A 1 101 ? 9.82 -2.955 8.789 1 98.56 101 ALA A C 1
ATOM 767 O O . ALA A 1 101 ? 10.039 -1.931 9.445 1 98.56 101 ALA A O 1
ATOM 768 N N . GLN A 1 102 ? 8.711 -3.678 8.867 1 98.06 102 GLN A N 1
ATOM 769 C CA . GLN A 1 102 ? 7.672 -3.338 9.836 1 98.06 102 GLN A CA 1
ATOM 770 C C . GLN A 1 102 ? 8.219 -3.35 11.258 1 98.06 102 GLN A C 1
ATOM 772 O O . GLN A 1 102 ? 7.945 -2.443 12.047 1 98.06 102 GLN A O 1
ATOM 777 N N . GLN A 1 103 ? 8.992 -4.348 11.586 1 98.12 103 GLN A N 1
ATOM 778 C CA . GLN A 1 103 ? 9.602 -4.465 12.906 1 98.12 103 GLN A CA 1
ATOM 779 C C . GLN A 1 103 ? 10.57 -3.32 13.172 1 98.12 103 GLN A C 1
ATOM 781 O O . GLN A 1 103 ? 10.602 -2.77 14.273 1 98.12 103 GLN A O 1
ATOM 786 N N . ALA A 1 104 ? 11.344 -3.01 12.188 1 98.31 104 ALA A N 1
ATOM 787 C CA . ALA A 1 104 ? 12.328 -1.937 12.344 1 98.31 104 ALA A CA 1
ATOM 788 C C . ALA A 1 104 ? 11.641 -0.598 12.594 1 98.31 104 ALA A C 1
ATOM 790 O O . ALA A 1 104 ? 12.062 0.172 13.461 1 98.31 104 ALA A O 1
ATOM 791 N N . LEU A 1 105 ? 10.609 -0.296 11.828 1 97.94 105 LEU A N 1
ATOM 792 C CA . LEU A 1 105 ? 9.898 0.964 12.008 1 97.94 105 LEU A CA 1
ATOM 793 C C . LEU A 1 105 ? 9.18 1.001 13.352 1 97.94 105 LEU A C 1
ATOM 795 O O . LEU A 1 105 ? 9.125 2.047 14 1 97.94 105 LEU A O 1
ATOM 799 N N . ALA A 1 106 ? 8.578 -0.13 13.734 1 97.12 106 ALA A N 1
ATOM 800 C CA . ALA A 1 106 ? 7.934 -0.211 15.047 1 97.12 106 ALA A CA 1
ATOM 801 C C . ALA A 1 106 ? 8.938 0.033 16.172 1 97.12 106 ALA A C 1
ATOM 803 O O . ALA A 1 106 ? 8.641 0.739 17.141 1 97.12 106 ALA A O 1
ATOM 804 N N . GLU A 1 107 ? 10.07 -0.582 16.062 1 96.94 107 GLU A N 1
ATOM 805 C CA . GLU A 1 107 ? 11.125 -0.395 17.062 1 96.94 107 GLU A CA 1
ATOM 806 C C . GLU A 1 107 ? 11.594 1.057 17.109 1 96.94 107 GLU A C 1
ATOM 808 O O . GLU A 1 107 ? 11.789 1.621 18.188 1 96.94 107 GLU A O 1
ATOM 813 N N . ALA A 1 108 ? 11.797 1.63 15.945 1 96.88 108 ALA A N 1
ATOM 814 C CA . ALA A 1 108 ? 12.203 3.031 15.867 1 96.88 108 ALA A CA 1
ATOM 815 C C . ALA A 1 108 ? 11.18 3.938 16.547 1 96.88 108 ALA A C 1
ATOM 817 O O . ALA A 1 108 ? 11.547 4.887 17.25 1 96.88 108 ALA A O 1
ATOM 818 N N . GLU A 1 109 ? 9.945 3.689 16.281 1 94.12 109 GLU A N 1
ATOM 819 C CA . GLU A 1 109 ? 8.867 4.488 16.859 1 94.12 109 GLU A CA 1
ATOM 820 C C . GLU A 1 109 ? 8.898 4.445 18.375 1 94.12 109 GLU A C 1
ATOM 822 O O . GLU A 1 109 ? 8.609 5.445 19.031 1 94.12 109 GLU A O 1
ATOM 827 N N . LYS A 1 110 ? 9.18 3.271 18.969 1 91.94 110 LYS A N 1
ATOM 828 C CA . LYS A 1 110 ? 9.266 3.123 20.422 1 91.94 110 LYS A CA 1
ATOM 829 C C . LYS A 1 110 ? 10.367 4.012 21 1 91.94 110 LYS A C 1
ATOM 831 O O . LYS A 1 110 ? 10.242 4.508 22.125 1 91.94 110 LYS A O 1
ATOM 836 N N . TYR A 1 111 ? 11.32 4.219 20.25 1 87.56 111 TYR A N 1
ATOM 837 C CA . TYR A 1 111 ? 12.477 4.98 20.734 1 87.56 111 TYR A CA 1
ATOM 838 C C . TYR A 1 111 ? 12.227 6.48 20.609 1 87.56 111 TYR A C 1
ATOM 840 O O . TYR A 1 111 ? 12.57 7.246 21.516 1 87.56 111 TYR A O 1
ATOM 848 N N . VAL A 1 112 ? 11.586 6.914 19.547 1 85.75 112 VAL A N 1
ATOM 849 C CA . VAL A 1 112 ? 11.445 8.344 19.281 1 85.75 112 VAL A CA 1
ATOM 850 C C . VAL A 1 112 ? 10.172 8.875 19.938 1 85.75 112 VAL A C 1
ATOM 852 O O . VAL A 1 112 ? 10.07 10.062 20.234 1 85.75 112 VAL A O 1
ATOM 855 N N . GLY A 1 113 ? 9.227 8.055 20.141 1 72.06 113 GLY A N 1
ATOM 856 C CA . GLY A 1 113 ? 7.895 8.445 20.594 1 72.06 113 GLY A CA 1
ATOM 857 C C . GLY A 1 113 ? 7.84 8.812 22.062 1 72.06 113 GLY A C 1
ATOM 858 O O . GLY A 1 113 ? 6.758 8.961 22.625 1 72.06 113 GLY A O 1
ATOM 859 N N . LYS A 1 114 ? 8.922 9.031 22.688 1 76.69 114 LYS A N 1
ATOM 860 C CA . LYS A 1 114 ? 8.93 9.289 24.125 1 76.69 114 LYS A CA 1
ATOM 861 C C . LYS A 1 114 ? 8.508 10.719 24.422 1 76.69 114 LYS A C 1
ATOM 863 O O . LYS A 1 114 ? 7.973 11 25.5 1 76.69 114 LYS A O 1
ATOM 868 N N . THR A 1 115 ? 8.617 11.641 23.547 1 80.94 115 THR A N 1
ATOM 869 C CA . THR A 1 115 ? 8.156 13.016 23.719 1 80.94 115 THR A CA 1
ATOM 870 C C . THR A 1 115 ? 7.25 13.422 22.562 1 80.94 115 THR A C 1
ATOM 872 O O . THR A 1 115 ? 7.656 13.367 21.391 1 80.94 115 THR A O 1
ATOM 875 N N . PRO A 1 116 ? 6.059 13.766 22.953 1 86.06 116 PRO A N 1
ATOM 876 C CA . PRO A 1 116 ? 5.148 14.172 21.875 1 86.06 116 PRO A CA 1
ATOM 877 C C . PRO A 1 116 ? 5.633 15.406 21.125 1 86.06 116 PRO A C 1
ATOM 879 O O . PRO A 1 116 ? 6.215 16.312 21.734 1 86.06 116 PRO A O 1
ATOM 882 N N . SER A 1 117 ? 5.422 15.398 19.828 1 91.31 117 SER A N 1
ATOM 883 C CA . SER A 1 117 ? 5.699 16.578 19.031 1 91.31 117 SER A CA 1
ATOM 884 C C . SER A 1 117 ? 4.777 17.734 19.406 1 91.31 117 SER A C 1
ATOM 886 O O . SER A 1 117 ? 3.594 17.531 19.688 1 91.31 117 SER A O 1
ATOM 888 N N . PRO A 1 118 ? 5.258 18.953 19.391 1 94.12 118 PRO A N 1
ATOM 889 C CA . PRO A 1 118 ? 4.434 20.094 19.797 1 94.12 118 PRO A CA 1
ATOM 890 C C . PRO A 1 118 ? 3.449 20.531 18.719 1 94.12 118 PRO A C 1
ATOM 892 O O . PRO A 1 118 ? 3.705 20.328 17.531 1 94.12 118 PRO A O 1
ATOM 895 N N . LEU A 1 119 ? 2.373 21.188 19.203 1 95.31 119 LEU A N 1
ATOM 896 C CA . LEU A 1 119 ? 1.506 21.922 18.281 1 95.31 119 LEU A CA 1
ATOM 897 C C . LEU A 1 119 ? 2.215 23.156 17.734 1 95.31 119 LEU A C 1
ATOM 899 O O . LEU A 1 119 ? 2.988 23.797 18.453 1 95.31 119 LEU A O 1
ATOM 903 N N . PHE A 1 120 ? 1.935 23.391 16.469 1 93.88 120 PHE A N 1
ATOM 904 C CA . PHE A 1 120 ? 2.361 24.703 16 1 93.88 120 PHE A CA 1
ATOM 905 C C . PHE A 1 120 ? 1.683 25.812 16.797 1 93.88 120 PHE A C 1
ATOM 907 O O . PHE A 1 120 ? 0.533 25.672 17.219 1 93.88 120 PHE A O 1
ATOM 914 N N . VAL A 1 121 ? 2.361 26.875 16.891 1 90.69 121 VAL A N 1
ATOM 915 C CA . VAL A 1 121 ? 1.844 28.016 17.641 1 90.69 121 VAL A CA 1
ATOM 916 C C . VAL A 1 121 ? 0.539 28.5 17.016 1 90.69 121 VAL A C 1
ATOM 918 O O . VAL A 1 121 ? 0.45 28.656 15.789 1 90.69 121 VAL A O 1
ATOM 921 N N . GLY A 1 122 ? -0.505 28.562 17.906 1 91.38 122 GLY A N 1
ATOM 922 C CA . GLY A 1 122 ? -1.768 29.109 17.422 1 91.38 122 GLY A CA 1
ATOM 923 C C . GLY A 1 122 ? -2.758 28.031 17.016 1 91.38 122 GLY A C 1
ATOM 924 O O . GLY A 1 122 ? -3.945 28.312 16.828 1 91.38 122 GLY A O 1
ATOM 925 N N . SER A 1 123 ? -2.328 26.781 16.906 1 94.44 123 SER A N 1
ATOM 926 C CA . SER A 1 123 ? -3.186 25.703 16.438 1 94.44 123 SER A CA 1
ATOM 927 C C . SER A 1 123 ? -4.355 25.469 17.391 1 94.44 123 SER A C 1
ATOM 929 O O . SER A 1 123 ? -5.504 25.344 16.953 1 94.44 123 SER A O 1
ATOM 931 N N . LEU A 1 124 ? -4.047 25.438 18.641 1 95.88 124 LEU A N 1
ATOM 932 C CA . LEU A 1 124 ? -5.105 25.219 19.625 1 95.88 124 LEU A CA 1
ATOM 933 C C . LEU A 1 124 ? -6.129 26.344 19.578 1 95.88 124 LEU A C 1
ATOM 935 O O . LEU A 1 124 ? -7.336 26.094 19.562 1 95.88 124 LEU A O 1
ATOM 939 N N . GLU A 1 125 ? -5.668 27.562 19.547 1 95.88 125 GLU A N 1
ATOM 940 C CA . GLU A 1 125 ? -6.535 28.734 19.547 1 95.88 125 GLU A CA 1
ATOM 941 C C . GLU A 1 125 ? -7.449 28.734 18.312 1 95.88 125 GLU A C 1
ATOM 943 O O . GLU A 1 125 ? -8.633 29.062 18.422 1 95.88 125 GLU A O 1
ATOM 948 N N . VAL A 1 126 ? -6.902 28.375 17.219 1 96 126 VAL A N 1
ATOM 949 C CA . VAL A 1 126 ? -7.676 28.375 15.984 1 96 126 VAL A CA 1
ATOM 950 C C . VAL A 1 126 ? -8.742 27.281 16.047 1 96 126 VAL A C 1
ATOM 952 O O . VAL A 1 126 ? -9.883 27.5 15.625 1 96 126 VAL A O 1
ATOM 955 N N . LEU A 1 127 ? -8.414 26.109 16.578 1 97.69 127 LEU A N 1
ATOM 956 C CA . LEU A 1 127 ? -9.375 25.031 16.703 1 97.69 127 LEU A CA 1
ATOM 957 C C . LEU A 1 127 ? -10.516 25.422 17.641 1 97.69 127 LEU A C 1
ATOM 959 O O . LEU A 1 127 ? -11.688 25.141 17.344 1 97.69 127 LEU A O 1
ATOM 963 N N . GLN A 1 128 ? -10.18 26.109 18.688 1 97 128 GLN A N 1
ATOM 964 C CA . GLN A 1 128 ? -11.188 26.594 19.625 1 97 128 GLN A CA 1
ATOM 965 C C . GLN A 1 128 ? -12.109 27.609 18.969 1 97 128 GLN A C 1
ATOM 967 O O . GLN A 1 128 ? -13.328 27.547 19.109 1 97 128 GLN A O 1
ATOM 972 N N . TYR A 1 129 ? -11.469 28.5 18.312 1 96.69 129 TYR A N 1
ATOM 973 C CA . TYR A 1 129 ? -12.156 29.578 17.609 1 96.69 129 TYR A CA 1
ATOM 974 C C . TYR A 1 129 ? -13.141 29.031 16.594 1 96.69 129 TYR A C 1
ATOM 976 O O . TYR A 1 129 ? -14.305 29.438 16.578 1 96.69 129 TYR A O 1
ATOM 984 N N . LEU A 1 130 ? -12.727 28.047 15.82 1 97.69 130 LEU A N 1
ATOM 985 C CA . LEU A 1 130 ? -13.547 27.453 14.766 1 97.69 130 LEU A CA 1
ATOM 986 C C . LEU A 1 130 ? -14.648 26.578 15.359 1 97.69 130 LEU A C 1
ATOM 988 O O . LEU A 1 130 ? -15.773 26.578 14.859 1 97.69 130 LEU A O 1
ATOM 992 N N . SER A 1 131 ? -14.305 25.875 16.375 1 97.12 131 SER A N 1
ATOM 993 C CA . SER A 1 131 ? -15.281 25.031 17.062 1 97.12 131 SER A CA 1
ATOM 994 C C . SER A 1 131 ? -16.406 25.859 17.656 1 97.12 131 SER A C 1
ATOM 996 O O . SER A 1 131 ? -17.578 25.484 17.562 1 97.12 131 SER A O 1
ATOM 998 N N . ARG A 1 132 ? -16.125 26.984 18.219 1 95.81 132 ARG A N 1
ATOM 999 C CA . ARG A 1 132 ? -17.094 27.859 18.859 1 95.81 132 ARG A CA 1
ATOM 1000 C C . ARG A 1 132 ? -18.078 28.406 17.828 1 95.81 132 ARG A C 1
ATOM 1002 O O . ARG A 1 132 ? -19.234 28.719 18.156 1 95.81 132 ARG A O 1
ATOM 1009 N N . ALA A 1 133 ? -17.609 28.484 16.656 1 96.12 133 ALA A N 1
ATOM 1010 C CA . ALA A 1 133 ? -18.438 29.016 15.586 1 96.12 133 ALA A CA 1
ATOM 1011 C C . ALA A 1 133 ? -19.406 27.953 15.062 1 96.12 133 ALA A C 1
ATOM 1013 O O . ALA A 1 133 ? -20.203 28.203 14.156 1 96.12 133 ALA A O 1
ATOM 1014 N N . GLY A 1 134 ? -19.234 26.75 15.57 1 95.88 134 GLY A N 1
ATOM 1015 C CA . GLY A 1 134 ? -20.172 25.688 15.219 1 95.88 134 GLY A CA 1
ATOM 1016 C C . GLY A 1 134 ? -19.688 24.812 14.094 1 95.88 134 GLY A C 1
ATOM 1017 O O . GLY A 1 134 ? -20.422 23.969 13.586 1 95.88 134 GLY A O 1
ATOM 1018 N N . LEU A 1 135 ? -18.453 25 13.68 1 98.06 135 LEU A N 1
ATOM 1019 C CA . LEU A 1 135 ? -17.891 24.156 12.617 1 98.06 135 LEU A CA 1
ATOM 1020 C C . LEU A 1 135 ? -17.531 22.781 13.141 1 98.06 135 LEU A C 1
ATOM 1022 O O . LEU A 1 135 ? -17.031 22.641 14.258 1 98.06 135 LEU A O 1
ATOM 1026 N N . LYS A 1 136 ? -17.812 21.75 12.344 1 98.56 136 LYS A N 1
ATOM 1027 C CA . LYS A 1 136 ? -17.266 20.438 12.617 1 98.56 136 LYS A CA 1
ATOM 1028 C C . LYS A 1 136 ? -15.805 20.344 12.188 1 98.56 136 LYS A C 1
ATOM 1030 O O . LYS A 1 136 ? -15.453 20.734 11.07 1 98.56 136 LYS A O 1
ATOM 1035 N N . LEU A 1 137 ? -15.016 19.922 13.094 1 98.69 137 LEU A N 1
ATOM 1036 C CA . LEU A 1 137 ? -13.586 19.828 12.82 1 98.69 137 LEU A CA 1
ATOM 1037 C C . LEU A 1 137 ? -13.109 18.391 12.844 1 98.69 137 LEU A C 1
ATOM 1039 O O . LEU A 1 137 ? -13.555 17.594 13.68 1 98.69 137 LEU A O 1
ATOM 1043 N N . GLY A 1 138 ? -12.234 18.016 11.906 1 98.75 138 GLY A N 1
ATOM 1044 C CA . GLY A 1 138 ? -11.617 16.688 11.867 1 98.75 138 GLY A CA 1
ATOM 1045 C C . GLY A 1 138 ? -10.148 16.734 11.492 1 98.75 138 GLY A C 1
ATOM 1046 O O . GLY A 1 138 ? -9.672 17.719 10.922 1 98.75 138 GLY A O 1
ATOM 1047 N N . ILE A 1 139 ? -9.477 15.742 11.906 1 98.81 139 ILE A N 1
ATOM 1048 C CA . ILE A 1 139 ? -8.102 15.516 11.477 1 98.81 139 ILE A CA 1
ATOM 1049 C C . ILE A 1 139 ? -8.047 14.344 10.5 1 98.81 139 ILE A C 1
ATOM 1051 O O . ILE A 1 139 ? -8.578 13.266 10.789 1 98.81 139 ILE A O 1
ATOM 1055 N N . LEU A 1 140 ? -7.508 14.594 9.352 1 98.44 140 LEU A N 1
ATOM 1056 C CA . LEU A 1 140 ? -7.289 13.594 8.312 1 98.44 140 LEU A CA 1
ATOM 1057 C C . LEU A 1 140 ? -5.812 13.523 7.93 1 98.44 140 LEU A C 1
ATOM 1059 O O . LEU A 1 140 ? -5.305 14.398 7.23 1 98.44 140 LEU A O 1
ATOM 1063 N N . SER A 1 141 ? -5.133 12.445 8.359 1 97.94 141 SER A N 1
ATOM 1064 C CA . SER A 1 141 ? -3.684 12.32 8.242 1 97.94 141 SER A CA 1
ATOM 1065 C C . SER A 1 141 ? -3.297 11.047 7.492 1 97.94 141 SER A C 1
ATOM 1067 O O . SER A 1 141 ? -4.078 10.094 7.43 1 97.94 141 SER A O 1
ATOM 1069 N N . ALA A 1 142 ? -2.102 11.07 6.891 1 96.88 142 ALA A N 1
ATOM 1070 C CA . ALA A 1 142 ? -1.547 9.852 6.305 1 96.88 142 ALA A CA 1
ATOM 1071 C C . ALA A 1 142 ? -1.038 8.906 7.387 1 96.88 142 ALA A C 1
ATOM 1073 O O . ALA A 1 142 ? -0.789 7.723 7.125 1 96.88 142 ALA A O 1
ATOM 1074 N N . ALA A 1 143 ? -0.81 9.398 8.602 1 96.62 143 ALA A N 1
ATOM 1075 C CA . ALA A 1 143 ? -0.447 8.539 9.727 1 96.62 143 ALA A CA 1
ATOM 1076 C C . ALA A 1 143 ? -1.566 7.555 10.047 1 96.62 143 ALA A C 1
ATOM 1078 O O . ALA A 1 143 ? -2.66 7.645 9.477 1 96.62 143 ALA A O 1
ATOM 1079 N N . THR A 1 144 ? -1.28 6.613 10.906 1 96.12 144 THR A N 1
ATOM 1080 C CA . THR A 1 144 ? -2.312 5.668 11.32 1 96.12 144 THR A CA 1
ATOM 1081 C C . THR A 1 144 ? -3.359 6.359 12.188 1 96.12 144 THR A C 1
ATOM 1083 O O . THR A 1 144 ? -3.068 7.367 12.836 1 96.12 144 THR A O 1
ATOM 1086 N N . THR A 1 145 ? -4.543 5.801 12.188 1 97.81 145 THR A N 1
ATOM 1087 C CA . THR A 1 145 ? -5.605 6.336 13.031 1 97.81 145 THR A CA 1
ATOM 1088 C C . THR A 1 145 ? -5.18 6.348 14.5 1 97.81 145 THR A C 1
ATOM 1090 O O . THR A 1 145 ? -5.492 7.285 15.234 1 97.81 145 THR A O 1
ATOM 1093 N N . ALA A 1 146 ? -4.469 5.352 14.898 1 96.38 146 ALA A N 1
ATOM 1094 C CA . ALA A 1 146 ? -3.98 5.285 16.281 1 96.38 146 ALA A CA 1
ATOM 1095 C C . ALA A 1 146 ? -3.061 6.465 16.594 1 96.38 146 ALA A C 1
ATOM 1097 O O . ALA A 1 146 ? -3.131 7.043 17.672 1 96.38 146 ALA A O 1
ATOM 1098 N N . GLU A 1 147 ? -2.23 6.809 15.664 1 94.81 147 GLU A N 1
ATOM 1099 C CA . GLU A 1 147 ? -1.324 7.938 15.852 1 94.81 147 GLU A CA 1
ATOM 1100 C C . GLU A 1 147 ? -2.094 9.25 15.938 1 94.81 147 GLU A C 1
ATOM 1102 O O . GLU A 1 147 ? -1.73 10.141 16.719 1 94.81 147 GLU A O 1
ATOM 1107 N N . VAL A 1 148 ? -3.121 9.367 15.133 1 97.88 148 VAL A N 1
ATOM 1108 C CA . VAL A 1 148 ? -3.949 10.57 15.164 1 97.88 148 VAL A CA 1
ATOM 1109 C C . VAL A 1 148 ? -4.645 10.695 16.516 1 97.88 148 VAL A C 1
ATOM 1111 O O . VAL A 1 148 ? -4.672 11.773 17.109 1 97.88 148 VAL A O 1
ATOM 1114 N N . ARG A 1 149 ? -5.168 9.609 16.984 1 97.88 149 ARG A N 1
ATOM 1115 C CA . ARG A 1 149 ? -5.848 9.602 18.281 1 97.88 149 ARG A CA 1
ATOM 1116 C C . ARG A 1 149 ? -4.887 9.969 19.406 1 97.88 149 ARG A C 1
ATOM 1118 O O . ARG A 1 149 ? -5.238 10.734 20.297 1 97.88 149 ARG A O 1
ATOM 1125 N N . THR A 1 150 ? -3.754 9.406 19.359 1 95.62 150 THR A N 1
ATOM 1126 C CA . THR A 1 150 ? -2.736 9.719 20.359 1 95.62 150 THR A CA 1
ATOM 1127 C C . THR A 1 150 ? -2.395 11.203 20.344 1 95.62 150 THR A C 1
ATOM 1129 O O . THR A 1 150 ? -2.232 11.812 21.406 1 95.62 150 THR A O 1
ATOM 1132 N N . PHE A 1 151 ? -2.266 11.734 19.203 1 96.94 151 PHE A N 1
ATOM 1133 C CA . PHE A 1 151 ? -1.998 13.164 19.047 1 96.94 151 PHE A CA 1
ATOM 1134 C C . PHE A 1 151 ? -3.096 13.992 19.688 1 96.94 151 PHE A C 1
ATOM 1136 O O . PHE A 1 151 ? -2.809 14.922 20.453 1 96.94 151 PHE A O 1
ATOM 1143 N N . VAL A 1 152 ? -4.359 13.664 19.406 1 97.94 152 VAL A N 1
ATOM 1144 C CA . VAL A 1 152 ? -5.512 14.383 19.938 1 97.94 152 VAL A CA 1
ATOM 1145 C C . VAL A 1 152 ? -5.512 14.297 21.469 1 97.94 152 VAL A C 1
ATOM 1147 O O . VAL A 1 152 ? -5.77 15.289 22.156 1 97.94 152 VAL A O 1
ATOM 1150 N N . GLU A 1 153 ? -5.207 13.117 21.969 1 96.94 153 GLU A N 1
ATOM 1151 C CA . GLU A 1 153 ? -5.164 12.898 23.406 1 96.94 153 GLU A CA 1
ATOM 1152 C C . GLU A 1 153 ? -4.031 13.695 24.047 1 96.94 153 GLU A C 1
ATOM 1154 O O . GLU A 1 153 ? -4.242 14.367 25.062 1 96.94 153 GLU A O 1
ATOM 1159 N N . ASN A 1 154 ? -2.912 13.648 23.5 1 95.56 154 ASN A N 1
ATOM 1160 C CA . ASN A 1 154 ? -1.726 14.297 24.047 1 95.56 154 ASN A CA 1
ATOM 1161 C C . ASN A 1 154 ? -1.904 15.812 24.125 1 95.56 154 ASN A C 1
ATOM 1163 O O . ASN A 1 154 ? -1.381 16.453 25.047 1 95.56 154 ASN A O 1
ATOM 1167 N N . HIS A 1 155 ? -2.621 16.375 23.219 1 96.62 155 HIS A N 1
ATOM 1168 C CA . HIS A 1 155 ? -2.744 17.828 23.156 1 96.62 155 HIS A CA 1
ATOM 1169 C C . HIS A 1 155 ? -4.121 18.281 23.625 1 96.62 155 HIS A C 1
ATOM 1171 O O . HIS A 1 155 ? -4.477 19.453 23.484 1 96.62 155 HIS A O 1
ATOM 1177 N N . GLN A 1 156 ? -4.895 17.359 24.109 1 96.31 156 GLN A N 1
ATOM 1178 C CA . GLN A 1 156 ? -6.199 17.625 24.719 1 96.31 156 GLN A CA 1
ATOM 1179 C C . GLN A 1 156 ? -7.113 18.359 23.734 1 96.31 156 GLN A C 1
ATOM 1181 O O . GLN A 1 156 ? -7.699 19.391 24.078 1 96.31 156 GLN A O 1
ATOM 1186 N N . LEU A 1 157 ? -7.23 17.766 22.547 1 97.81 157 LEU A N 1
ATOM 1187 C CA . LEU A 1 157 ? -8 18.406 21.5 1 97.81 157 LEU A CA 1
ATOM 1188 C C . LEU A 1 157 ? -9.383 17.766 21.359 1 97.81 157 LEU A C 1
ATOM 1190 O O . LEU A 1 157 ? -10.18 18.172 20.516 1 97.81 157 LEU A O 1
ATOM 1194 N N . SER A 1 158 ? -9.742 16.844 22.219 1 97.5 158 SER A N 1
ATOM 1195 C CA . SER A 1 158 ? -10.93 16 22.062 1 97.5 158 SER A CA 1
ATOM 1196 C C . SER A 1 158 ? -12.203 16.828 22.078 1 97.5 158 SER A C 1
ATOM 1198 O O . SER A 1 158 ? -13.203 16.453 21.469 1 97.5 158 SER A O 1
ATOM 1200 N N . ASP A 1 159 ? -12.156 17.984 22.703 1 97 159 ASP A N 1
ATOM 1201 C CA . ASP A 1 159 ? -13.352 18.812 22.844 1 97 159 ASP A CA 1
ATOM 1202 C C . ASP A 1 159 ? -13.664 19.531 21.531 1 97 159 ASP A C 1
ATOM 1204 O O . ASP A 1 159 ? -14.781 20.031 21.344 1 97 159 ASP A O 1
ATOM 1208 N N . TYR A 1 160 ? -12.742 19.562 20.656 1 97.5 160 TYR A N 1
ATOM 1209 C CA . TYR A 1 160 ? -12.891 20.391 19.469 1 97.5 160 TYR A CA 1
ATOM 1210 C C . TYR A 1 160 ? -12.945 19.531 18.203 1 97.5 160 TYR A C 1
ATOM 1212 O O . TYR A 1 160 ? -13.445 19.969 17.172 1 97.5 160 TYR A O 1
ATOM 1220 N N . ILE A 1 161 ? -12.352 18.312 18.281 1 98.31 161 ILE A N 1
ATOM 1221 C CA . ILE A 1 161 ? -12.18 17.453 17.109 1 98.31 161 ILE A CA 1
ATOM 1222 C C . ILE A 1 161 ? -13.258 16.375 17.094 1 98.31 161 ILE A C 1
ATOM 1224 O O . ILE A 1 161 ? -13.328 15.555 18.016 1 98.31 161 ILE A O 1
ATOM 1228 N N . GLN A 1 162 ? -14.008 16.281 16.047 1 98.38 162 GLN A N 1
ATOM 1229 C CA . GLN A 1 162 ? -15.094 15.305 15.953 1 98.38 162 GLN A CA 1
ATOM 1230 C C . GLN A 1 162 ? -14.672 14.094 15.125 1 98.38 162 GLN A C 1
ATOM 1232 O O . GLN A 1 162 ? -15.336 13.055 15.148 1 98.38 162 GLN A O 1
ATOM 1237 N N . LEU A 1 163 ? -13.602 14.266 14.375 1 98.62 163 LEU A N 1
ATOM 1238 C CA . LEU A 1 163 ? -13.109 13.164 13.547 1 98.62 163 LEU A CA 1
ATOM 1239 C C . LEU A 1 163 ? -11.602 13.008 13.695 1 98.62 163 LEU A C 1
ATOM 1241 O O . LEU A 1 163 ? -10.859 13.992 13.57 1 98.62 163 LEU A O 1
ATOM 1245 N N . GLU A 1 164 ? -11.164 11.883 14.039 1 98.62 164 GLU A N 1
ATOM 1246 C CA . GLU A 1 164 ? -9.766 11.461 14.086 1 98.62 164 GLU A CA 1
ATOM 1247 C C . GLU A 1 164 ? -9.516 10.289 13.141 1 98.62 164 GLU A C 1
ATOM 1249 O O . GLU A 1 164 ? -9.797 9.141 13.484 1 98.62 164 GLU A O 1
ATOM 1254 N N . MET A 1 165 ? -8.992 10.633 11.977 1 98.06 165 MET A N 1
ATOM 1255 C CA . MET A 1 165 ? -8.883 9.609 10.938 1 98.06 165 MET A CA 1
ATOM 1256 C C . MET A 1 165 ? -7.488 9.594 10.328 1 98.06 165 MET A C 1
ATOM 1258 O O . MET A 1 165 ? -6.965 10.641 9.945 1 98.06 165 MET A O 1
ATOM 1262 N N . GLY A 1 166 ? -6.863 8.453 10.328 1 97.75 166 GLY A N 1
ATOM 1263 C CA . GLY A 1 166 ? -5.633 8.18 9.594 1 97.75 166 GLY A CA 1
ATOM 1264 C C . GLY A 1 166 ? -5.805 7.145 8.5 1 97.75 166 GLY A C 1
ATOM 1265 O O . GLY A 1 166 ? -6.895 6.996 7.945 1 97.75 166 GLY A O 1
ATOM 1266 N N . VAL A 1 167 ? -4.691 6.57 8.109 1 95.38 167 VAL A N 1
ATOM 1267 C CA . VAL A 1 167 ? -4.691 5.512 7.098 1 95.38 167 VAL A CA 1
ATOM 1268 C C . VAL A 1 167 ? -4.246 4.195 7.73 1 95.38 167 VAL A C 1
ATOM 1270 O O . VAL A 1 167 ? -3.068 4.023 8.055 1 95.38 167 VAL A O 1
ATOM 1273 N N . ASP A 1 168 ? -5.188 3.311 7.887 1 89.62 168 ASP A N 1
ATOM 1274 C CA . ASP A 1 168 ? -4.867 2.018 8.484 1 89.62 168 ASP A CA 1
ATOM 1275 C C . ASP A 1 168 ? -4.762 0.931 7.414 1 89.62 168 ASP A C 1
ATOM 1277 O O . ASP A 1 168 ? -3.906 0.048 7.504 1 89.62 168 ASP A O 1
ATOM 1281 N N . GLU A 1 169 ? -5.754 1.006 6.562 1 81.25 169 GLU A N 1
ATOM 1282 C CA . GLU A 1 169 ? -5.777 0.118 5.406 1 81.25 169 GLU A CA 1
ATOM 1283 C C . GLU A 1 169 ? -6.242 0.857 4.152 1 81.25 169 GLU A C 1
ATOM 1285 O O . GLU A 1 169 ? -6.824 1.939 4.246 1 81.25 169 GLU A O 1
ATOM 1290 N N . GLY A 1 170 ? -5.836 0.438 2.959 1 80.56 170 GLY A N 1
ATOM 1291 C CA . GLY A 1 170 ? -6.352 1.031 1.733 1 80.56 170 GLY A CA 1
ATOM 1292 C C . GLY A 1 170 ? -5.461 2.129 1.184 1 80.56 170 GLY A C 1
ATOM 1293 O O . GLY A 1 170 ? -4.262 2.162 1.466 1 80.56 170 GLY A O 1
ATOM 1294 N N . PRO A 1 171 ? -6.09 2.957 0.421 1 86.31 171 PRO A N 1
ATOM 1295 C CA . PRO A 1 171 ? -5.301 4.012 -0.221 1 86.31 171 PRO A CA 1
ATOM 1296 C C . PRO A 1 171 ? -4.957 5.156 0.732 1 86.31 171 PRO A C 1
ATOM 1298 O O . PRO A 1 171 ? -5.629 5.336 1.753 1 86.31 171 PRO A O 1
ATOM 1301 N N . SER A 1 172 ? -3.928 5.754 0.451 1 93.81 172 SER A N 1
ATOM 1302 C CA . SER A 1 172 ? -3.512 6.949 1.178 1 93.81 172 SER A CA 1
ATOM 1303 C C . SER A 1 172 ? -3.625 8.195 0.306 1 93.81 172 SER A C 1
ATOM 1305 O O . SER A 1 172 ? -4.125 8.133 -0.819 1 93.81 172 SER A O 1
ATOM 1307 N N . LYS A 1 173 ? -3.299 9.391 0.994 1 94.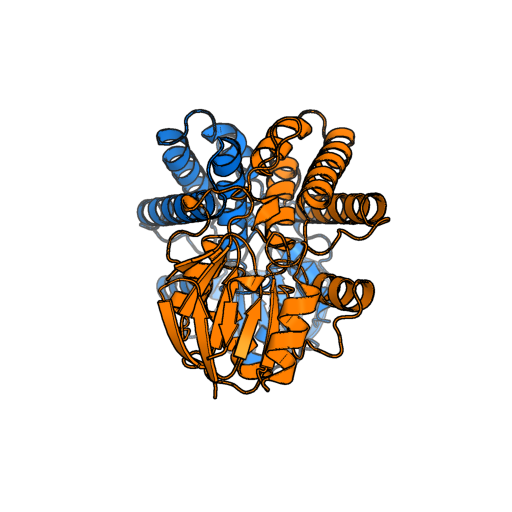62 173 LYS A N 1
ATOM 1308 C CA . LYS A 1 173 ? -3.248 10.617 0.202 1 94.62 173 LYS A CA 1
ATOM 1309 C C . LYS A 1 173 ? -2.393 10.43 -1.048 1 94.62 173 LYS A C 1
ATOM 1311 O O . LYS A 1 173 ? -1.398 9.703 -1.021 1 94.62 173 LYS A O 1
ATOM 1316 N N . PRO A 1 174 ? -2.928 10.867 -2.293 1 95.38 174 PRO A N 1
ATOM 1317 C CA . PRO A 1 174 ? -3.971 11.867 -2.508 1 95.38 174 PRO A CA 1
ATOM 1318 C C . PRO A 1 174 ? -5.301 11.258 -2.945 1 95.38 174 PRO A C 1
ATOM 1320 O O . PRO A 1 174 ? -6.125 11.938 -3.553 1 95.38 174 PRO A O 1
ATOM 1323 N N . ASP A 1 175 ? -5.5 9.992 -2.721 1 94.81 175 ASP A N 1
ATOM 1324 C CA . ASP A 1 175 ? -6.77 9.383 -3.105 1 94.81 175 ASP A CA 1
ATOM 1325 C C . ASP A 1 175 ? -7.949 10.117 -2.467 1 94.81 175 ASP A C 1
ATOM 1327 O O . ASP A 1 175 ? -7.992 10.281 -1.247 1 94.81 175 ASP A O 1
ATOM 1331 N N . PRO A 1 176 ? -8.93 10.484 -3.248 1 97.44 176 PRO A N 1
ATOM 1332 C CA . PRO A 1 176 ? -10.031 11.289 -2.725 1 97.44 176 PRO A CA 1
ATOM 1333 C C . PRO A 1 176 ? -10.945 10.5 -1.794 1 97.44 176 PRO A C 1
ATOM 1335 O O . PRO A 1 176 ? -11.742 11.094 -1.054 1 97.44 176 PRO A O 1
ATOM 1338 N N . VAL A 1 177 ? -10.844 9.172 -1.861 1 95.69 177 VAL A N 1
ATOM 1339 C CA . VAL A 1 177 ? -11.734 8.328 -1.071 1 95.69 177 VAL A CA 1
ATOM 1340 C C . VAL A 1 177 ? -11.57 8.656 0.412 1 95.69 177 VAL A C 1
ATOM 1342 O O . VAL A 1 177 ? -12.539 8.586 1.177 1 95.69 177 VAL A O 1
ATOM 1345 N N . LEU A 1 178 ? -10.398 9.039 0.831 1 96.25 178 LEU A N 1
ATOM 1346 C CA . LEU A 1 178 ? -10.133 9.383 2.223 1 96.25 178 LEU A CA 1
ATOM 1347 C C . LEU A 1 178 ? -10.961 10.586 2.658 1 96.25 178 LEU A C 1
ATOM 1349 O O . LEU A 1 178 ? -11.57 10.57 3.73 1 96.25 178 LEU A O 1
ATOM 1353 N N . PHE A 1 179 ? -10.945 11.586 1.812 1 98.38 179 PHE A N 1
ATOM 1354 C CA . PHE A 1 179 ? -11.695 12.805 2.1 1 98.38 179 PHE A CA 1
ATOM 1355 C C . PHE A 1 179 ? -13.188 12.523 2.113 1 98.38 179 PHE A C 1
ATOM 1357 O O . PHE A 1 179 ? -13.906 13.016 2.984 1 98.38 179 PHE A O 1
ATOM 1364 N N . LEU A 1 180 ? -13.656 11.734 1.187 1 98.5 180 LEU A N 1
ATOM 1365 C CA . LEU A 1 180 ? -15.07 11.383 1.096 1 98.5 180 LEU A CA 1
ATOM 1366 C C . LEU A 1 180 ? -15.523 10.609 2.332 1 98.5 180 LEU A C 1
ATOM 1368 O O . LEU A 1 180 ? -16.594 10.883 2.885 1 98.5 180 LEU A O 1
ATOM 1372 N N . GLN A 1 181 ? -14.688 9.695 2.734 1 97.5 181 GLN A N 1
ATOM 1373 C CA . GLN A 1 181 ? -14.992 8.922 3.934 1 97.5 181 GLN A CA 1
ATOM 1374 C C . GLN A 1 181 ? -15.008 9.812 5.172 1 97.5 181 GLN A C 1
ATOM 1376 O O . GLN A 1 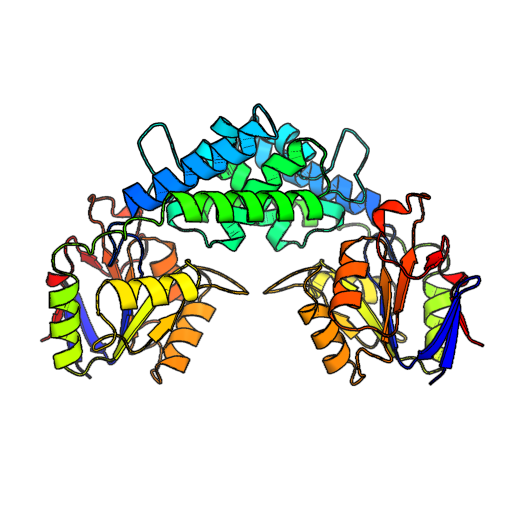181 ? -15.844 9.633 6.062 1 97.5 181 GLN A O 1
ATOM 1381 N N . ALA A 1 182 ? -14.047 10.703 5.234 1 98.25 182 ALA A N 1
ATOM 1382 C CA . ALA A 1 182 ? -13.992 11.633 6.355 1 98.25 182 ALA A CA 1
ATOM 1383 C C . ALA A 1 182 ? -15.266 12.469 6.441 1 98.25 182 ALA A C 1
ATOM 1385 O O . ALA A 1 182 ? -15.828 12.641 7.523 1 98.25 182 ALA A O 1
ATOM 1386 N N . CYS A 1 183 ? -15.727 12.953 5.332 1 98.62 183 CYS A N 1
ATOM 1387 C CA . CYS A 1 183 ? -16.953 13.734 5.281 1 98.62 183 CYS A CA 1
ATOM 1388 C C . CYS A 1 183 ? -18.156 12.898 5.715 1 98.62 183 CYS A C 1
ATOM 1390 O O . CYS A 1 183 ? -19 13.367 6.477 1 98.62 183 CYS A O 1
ATOM 1392 N N . GLU A 1 184 ? -18.156 11.688 5.203 1 98.56 184 GLU A N 1
ATOM 1393 C CA . GLU A 1 184 ? -19.25 10.789 5.574 1 98.56 184 GLU A CA 1
ATOM 1394 C C . GLU A 1 184 ? -19.297 10.57 7.086 1 98.56 184 GLU A C 1
ATOM 1396 O O . GLU A 1 184 ? -20.359 10.648 7.699 1 98.56 184 GLU A O 1
ATOM 1401 N N . LYS A 1 185 ? -18.203 10.312 7.66 1 98.12 185 LYS A N 1
ATOM 1402 C CA . LYS A 1 185 ? -18.109 10.055 9.094 1 98.12 185 LYS A CA 1
ATOM 1403 C C . LYS A 1 185 ? -18.484 11.297 9.898 1 98.12 185 LYS A C 1
ATOM 1405 O O . LYS A 1 185 ? -19.047 11.195 10.992 1 98.12 185 LYS A O 1
ATOM 1410 N N . LEU A 1 186 ? -18.188 12.461 9.312 1 97.5 186 LEU A N 1
ATOM 1411 C CA . LEU A 1 186 ? -18.484 13.719 9.977 1 97.5 186 LEU A CA 1
ATOM 1412 C C . LEU A 1 186 ? -19.953 14.109 9.758 1 97.5 186 LEU A C 1
ATOM 1414 O O . LEU A 1 186 ? -20.469 15.008 10.422 1 97.5 186 LEU A O 1
ATOM 1418 N N . GLY A 1 187 ? -20.594 13.469 8.805 1 97.81 187 GLY A N 1
ATOM 1419 C CA . GLY A 1 187 ? -21.969 13.773 8.484 1 97.81 187 GLY A CA 1
ATOM 1420 C C . GLY A 1 187 ? -22.125 15.047 7.676 1 97.81 187 GLY A C 1
ATOM 1421 O O . GLY A 1 187 ? -23.078 15.805 7.883 1 97.81 187 GLY A O 1
ATOM 1422 N N . VAL A 1 188 ? -21.156 15.359 6.867 1 98.31 188 VAL A N 1
ATOM 1423 C CA . VAL A 1 188 ? -21.203 16.547 6.031 1 98.31 188 VAL A CA 1
ATOM 1424 C C . VAL A 1 188 ? -20.875 16.188 4.586 1 98.31 188 VAL A C 1
ATOM 1426 O O . VAL A 1 188 ? -20.328 15.109 4.32 1 98.31 188 VAL A O 1
ATOM 1429 N N . GLU A 1 189 ? -21.219 17.047 3.664 1 98.5 189 GLU A N 1
ATOM 1430 C CA . GLU A 1 189 ? -20.891 16.875 2.254 1 98.5 189 GLU A CA 1
ATOM 1431 C C . GLU A 1 189 ? -19.516 17.453 1.943 1 98.5 189 GLU A C 1
ATOM 1433 O O . GLU A 1 189 ? -19.094 18.438 2.547 1 98.5 189 GLU A O 1
ATOM 1438 N N . PRO A 1 190 ? -18.812 16.859 0.965 1 98.69 190 PRO A N 1
ATOM 1439 C CA . PRO A 1 190 ? -17.516 17.406 0.571 1 98.69 190 PRO A CA 1
ATOM 1440 C C . PRO A 1 190 ? -17.609 18.859 0.117 1 98.69 190 PRO A C 1
ATOM 1442 O O . PRO A 1 190 ? -16.719 19.672 0.434 1 98.69 190 PRO A O 1
ATOM 1445 N N . GLY A 1 191 ? -18.641 19.234 -0.468 1 98.5 191 GLY A N 1
ATOM 1446 C CA . GLY A 1 191 ? -18.797 20.547 -1.06 1 98.5 191 GLY A CA 1
ATOM 1447 C C . GLY A 1 191 ? -18.953 21.656 -0.029 1 98.5 191 GLY A C 1
ATOM 1448 O O . GLY A 1 191 ? -18.953 22.828 -0.371 1 98.5 191 GLY A O 1
ATOM 1449 N N . VAL A 1 192 ? -19.094 21.359 1.192 1 98.62 192 VAL A N 1
ATOM 1450 C CA . VAL A 1 192 ? -19.203 22.344 2.264 1 98.62 192 VAL A CA 1
ATOM 1451 C C . VAL A 1 192 ? -18.094 22.109 3.287 1 98.62 192 VAL A C 1
ATOM 1453 O O . VAL A 1 192 ? -18.203 22.531 4.441 1 98.62 192 VAL A O 1
ATOM 1456 N N . THR A 1 193 ? -17.031 21.312 2.922 1 98.75 193 THR A N 1
ATOM 1457 C CA . THR A 1 193 ? -15.922 20.969 3.803 1 98.75 193 THR A CA 1
ATOM 1458 C C . THR A 1 193 ? -14.602 21.484 3.24 1 98.75 193 THR A C 1
ATOM 1460 O O . THR A 1 193 ? -14.297 21.266 2.064 1 98.75 193 THR A O 1
ATOM 1463 N N . LEU A 1 194 ? -13.812 22.172 4.062 1 98.62 194 LEU A N 1
ATOM 1464 C CA . LEU A 1 194 ? -12.5 22.656 3.66 1 98.62 194 LEU A CA 1
ATOM 1465 C C . LEU A 1 194 ? -11.398 21.688 4.07 1 98.62 194 LEU A C 1
ATOM 1467 O O . LEU A 1 194 ? -11.531 20.984 5.078 1 98.62 194 LEU A O 1
ATOM 1471 N N . MET A 1 195 ? -10.383 21.672 3.277 1 98.75 195 MET A N 1
ATOM 1472 C CA . MET A 1 195 ? -9.148 20.969 3.631 1 98.75 195 MET A CA 1
ATOM 1473 C C . MET A 1 195 ? -8.031 21.953 3.957 1 98.75 195 MET A C 1
ATOM 1475 O O . MET A 1 195 ? -7.801 22.891 3.203 1 98.75 195 MET A O 1
ATOM 1479 N N . VAL A 1 196 ? -7.406 21.797 5.086 1 98.44 196 VAL A N 1
ATOM 1480 C CA . VAL A 1 196 ? -6.207 22.531 5.445 1 98.44 196 VAL A CA 1
ATOM 1481 C C . VAL A 1 196 ? -5.02 21.578 5.566 1 98.44 196 VAL A C 1
ATOM 1483 O O . VAL A 1 196 ? -5.043 20.656 6.383 1 98.44 196 VAL A O 1
ATOM 1486 N N . GLY A 1 197 ? -4.055 21.766 4.789 1 97.44 197 GLY A N 1
ATOM 1487 C CA . GLY A 1 197 ? -2.92 20.844 4.816 1 97.44 197 GLY A CA 1
ATOM 1488 C C . GLY A 1 197 ? -1.636 21.484 4.312 1 97.44 197 GLY A C 1
ATOM 1489 O O . GLY A 1 197 ? -1.646 22.609 3.816 1 97.44 197 GLY A O 1
ATOM 1490 N N . ASP A 1 198 ? -0.49 20.734 4.402 1 96.19 198 ASP A N 1
ATOM 1491 C CA . ASP A 1 198 ? 0.825 21.281 4.094 1 96.19 198 ASP A CA 1
ATOM 1492 C C . ASP A 1 198 ? 1.477 20.547 2.928 1 96.19 198 ASP A C 1
ATOM 1494 O O . ASP A 1 198 ? 2.67 20.719 2.668 1 96.19 198 ASP A O 1
ATOM 1498 N N . SER A 1 199 ? 0.731 19.734 2.273 1 95.44 199 SER A N 1
ATOM 1499 C CA . SER A 1 199 ? 1.322 18.953 1.185 1 95.44 199 SER A CA 1
ATOM 1500 C C . SER A 1 199 ? 0.423 18.969 -0.047 1 95.44 199 SER A C 1
ATOM 1502 O O . SER A 1 199 ? -0.786 19.172 0.061 1 95.44 199 SER A O 1
ATOM 1504 N N . ALA A 1 200 ? 1.031 18.703 -1.217 1 95.06 200 ALA A N 1
ATOM 1505 C CA . ALA A 1 200 ? 0.274 18.578 -2.461 1 95.06 200 ALA A CA 1
ATOM 1506 C C . ALA A 1 200 ? -0.74 17.453 -2.375 1 95.06 200 ALA A C 1
ATOM 1508 O O . ALA A 1 200 ? -1.808 17.516 -2.99 1 95.06 200 ALA A O 1
ATOM 1509 N N . GLY A 1 201 ? -0.411 16.438 -1.559 1 96.25 201 GLY A N 1
ATOM 1510 C CA . GLY A 1 201 ? -1.321 15.32 -1.378 1 96.25 201 GLY A CA 1
ATOM 1511 C C . GLY A 1 201 ? -2.637 15.719 -0.737 1 96.25 201 GLY A C 1
ATOM 1512 O O . GLY A 1 201 ? -3.693 15.195 -1.1 1 96.25 201 GLY A O 1
ATOM 1513 N N . ASP A 1 202 ? -2.561 16.625 0.146 1 97.88 202 ASP A N 1
ATOM 1514 C CA . ASP A 1 202 ? -3.771 17.141 0.77 1 97.88 202 ASP A CA 1
ATOM 1515 C C . ASP A 1 202 ? -4.637 17.891 -0.246 1 97.88 202 ASP A C 1
ATOM 1517 O O . ASP A 1 202 ? -5.855 17.719 -0.275 1 97.88 202 ASP A O 1
ATOM 1521 N N . MET A 1 203 ? -3.975 18.703 -1.029 1 97.62 203 MET A N 1
ATOM 1522 C CA . MET A 1 203 ? -4.672 19.547 -1.998 1 97.62 203 MET A CA 1
ATOM 1523 C C . MET A 1 203 ? -5.336 18.688 -3.078 1 97.62 203 MET A C 1
ATOM 1525 O O . MET A 1 203 ? -6.523 18.844 -3.354 1 97.62 203 MET A O 1
ATOM 1529 N N . GLN A 1 204 ? -4.547 17.797 -3.602 1 96.88 204 GLN A N 1
ATOM 1530 C CA . GLN A 1 204 ? -5.055 16.953 -4.668 1 96.88 204 GLN A CA 1
ATOM 1531 C C . GLN A 1 204 ? -6.207 16.078 -4.168 1 96.88 204 GLN A C 1
ATOM 1533 O O . GLN A 1 204 ? -7.207 15.898 -4.867 1 96.88 204 GLN A O 1
ATOM 1538 N N . MET A 1 205 ? -6.043 15.477 -3.008 1 97.81 205 MET A N 1
ATOM 1539 C CA . MET A 1 205 ? -7.086 14.656 -2.398 1 97.81 205 MET A CA 1
ATOM 1540 C C . MET A 1 205 ? -8.391 15.438 -2.277 1 97.81 205 MET A C 1
ATOM 1542 O O . MET A 1 205 ? -9.445 14.961 -2.707 1 97.81 205 MET A O 1
ATOM 1546 N N . ALA A 1 206 ? -8.312 16.609 -1.748 1 98.19 206 ALA A N 1
ATOM 1547 C CA . ALA A 1 206 ? -9.492 17.438 -1.514 1 98.19 206 ALA A CA 1
ATOM 1548 C C . ALA A 1 206 ? -10.117 17.891 -2.832 1 98.19 206 ALA A C 1
ATOM 1550 O O . ALA A 1 206 ? -11.344 17.859 -2.99 1 98.19 206 ALA A O 1
ATOM 1551 N N . ARG A 1 207 ? -9.328 18.281 -3.77 1 97.94 207 ARG A N 1
ATOM 1552 C CA . ARG A 1 207 ? -9.82 18.719 -5.07 1 97.94 207 ARG A CA 1
ATOM 1553 C C . ARG A 1 207 ? -10.531 17.594 -5.805 1 97.94 207 ARG A C 1
ATOM 1555 O O . ARG A 1 207 ? -11.617 17.797 -6.363 1 97.94 207 ARG A O 1
ATOM 1562 N N . ASN A 1 208 ? -9.898 16.5 -5.762 1 97.62 208 ASN A N 1
ATOM 1563 C CA . ASN A 1 208 ? -10.477 15.336 -6.434 1 97.62 208 ASN A CA 1
ATOM 1564 C C . ASN A 1 208 ? -11.781 14.898 -5.77 1 97.62 208 ASN A C 1
ATOM 1566 O O . ASN A 1 208 ? -12.617 14.25 -6.402 1 97.62 208 ASN A O 1
ATOM 1570 N N . ALA A 1 209 ? -11.969 15.203 -4.535 1 98.31 209 ALA A N 1
ATOM 1571 C CA . ALA A 1 209 ? -13.172 14.844 -3.795 1 98.31 209 ALA A CA 1
ATOM 1572 C C . ALA A 1 209 ? -14.219 15.953 -3.881 1 98.31 209 ALA A C 1
ATOM 1574 O O . ALA A 1 209 ? -15.273 15.875 -3.242 1 98.31 209 ALA A O 1
ATOM 1575 N N . ASN A 1 210 ? -13.891 17.047 -4.602 1 98.31 210 ASN A N 1
ATOM 1576 C CA . ASN A 1 210 ? -14.773 18.203 -4.77 1 98.31 210 ASN A CA 1
ATOM 1577 C C . ASN A 1 210 ? -15.055 18.891 -3.436 1 98.31 210 ASN A C 1
ATOM 1579 O O . ASN A 1 210 ? -16.203 19.156 -3.104 1 98.31 210 ASN A O 1
ATOM 1583 N N . ALA A 1 211 ? -14.008 19.078 -2.699 1 98.62 211 ALA A N 1
ATOM 1584 C CA . ALA A 1 211 ? -14.094 19.844 -1.459 1 98.62 211 ALA A CA 1
ATOM 1585 C C . ALA A 1 211 ? -14.539 21.281 -1.731 1 98.62 211 ALA A C 1
ATOM 1587 O O . ALA A 1 2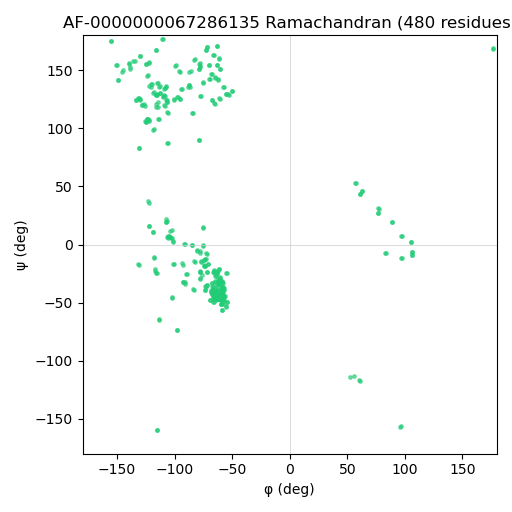11 ? -14.453 21.766 -2.865 1 98.62 211 ALA A O 1
ATOM 1588 N N . ALA A 1 212 ? -15.039 21.953 -0.671 1 98.38 212 ALA A N 1
ATOM 1589 C CA . ALA A 1 212 ? -15.414 23.359 -0.777 1 98.38 212 ALA A CA 1
ATOM 1590 C C . ALA A 1 212 ? -14.203 24.234 -1.117 1 98.38 212 ALA A C 1
ATOM 1592 O O . ALA A 1 212 ? -14.336 25.281 -1.751 1 98.38 212 ALA A O 1
ATOM 1593 N N . GLY A 1 213 ? -13.023 23.75 -0.656 1 98 213 GLY A N 1
ATOM 1594 C CA . GLY A 1 213 ? -11.773 24.453 -0.915 1 98 213 GLY A CA 1
ATOM 1595 C C . GLY A 1 213 ? -10.578 23.797 -0.245 1 98 213 GLY A C 1
ATOM 1596 O O . GLY A 1 213 ? -10.734 22.906 0.583 1 98 213 GLY A O 1
ATOM 1597 N N . CYS A 1 214 ? -9.414 24.312 -0.673 1 97.69 214 CYS A N 1
ATOM 1598 C CA . CYS A 1 214 ? -8.141 23.828 -0.151 1 97.69 214 CYS A CA 1
ATOM 1599 C C . CYS A 1 214 ? -7.273 24.984 0.333 1 97.69 214 CYS A C 1
ATOM 1601 O O . CYS A 1 214 ? -6.902 25.859 -0.451 1 97.69 214 CYS A O 1
ATOM 1603 N N . VAL A 1 215 ? -6.949 24.922 1.61 1 98 215 VAL A N 1
ATOM 1604 C CA . VAL A 1 215 ? -6.047 25.906 2.203 1 98 215 VAL A CA 1
ATOM 1605 C C . VAL A 1 215 ? -4.684 25.266 2.463 1 98 215 VAL A C 1
ATOM 1607 O O . VAL A 1 215 ? -4.574 24.344 3.273 1 98 215 VAL A O 1
ATOM 1610 N N . GLY A 1 216 ? -3.693 25.734 1.747 1 96.94 216 GLY A N 1
ATOM 1611 C CA . GLY A 1 216 ? -2.332 25.266 1.975 1 96.94 216 GLY A CA 1
ATOM 1612 C C . GLY A 1 216 ? -1.601 26.078 3.035 1 96.94 216 GLY A C 1
ATOM 1613 O O . GLY A 1 216 ? -1.708 27.297 3.076 1 96.94 216 GLY A O 1
ATOM 1614 N N . ILE A 1 217 ? -0.941 25.312 3.871 1 94.12 217 ILE A N 1
ATOM 1615 C CA . ILE A 1 217 ? -0.136 26.016 4.867 1 94.12 217 ILE A CA 1
ATOM 1616 C C . ILE A 1 217 ? 1.341 25.688 4.656 1 94.12 217 ILE A C 1
ATOM 1618 O O . ILE A 1 217 ? 1.696 24.547 4.387 1 94.12 217 ILE A O 1
ATOM 1622 N N . THR A 1 218 ? 2.215 26.672 4.562 1 86.38 218 THR A N 1
ATOM 1623 C CA . THR A 1 218 ? 3.662 26.516 4.469 1 86.38 218 THR A CA 1
ATOM 1624 C C . THR A 1 218 ? 4.363 27.297 5.578 1 86.38 218 THR A C 1
ATOM 1626 O O . THR A 1 218 ? 4.227 28.516 5.668 1 86.38 218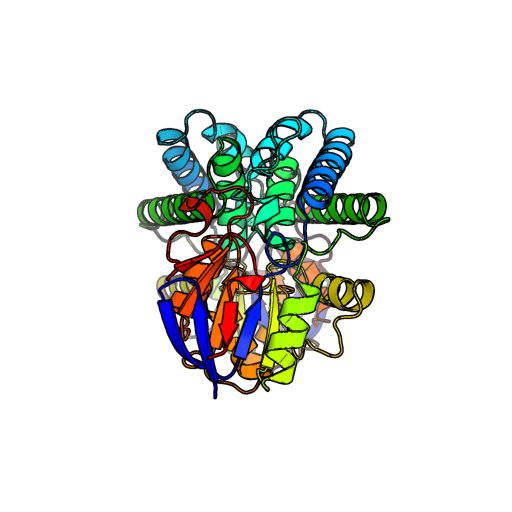 THR A O 1
ATOM 1629 N N . TRP A 1 219 ? 4.863 26.578 6.484 1 69.5 219 TRP A N 1
ATOM 1630 C CA . TRP A 1 219 ? 5.52 27.25 7.602 1 69.5 219 TRP A CA 1
ATOM 1631 C C . TRP A 1 219 ? 6.898 27.766 7.191 1 69.5 219 TRP A C 1
ATOM 1633 O O . TRP A 1 219 ? 7.434 28.688 7.809 1 69.5 219 TRP A O 1
ATOM 1643 N N . ILE A 1 220 ? 7.41 27.062 6.195 1 64.69 220 ILE A N 1
ATOM 1644 C CA . ILE A 1 220 ? 8.773 27.375 5.805 1 64.69 220 ILE A CA 1
ATOM 1645 C C . ILE A 1 220 ? 8.766 28.172 4.496 1 64.69 220 ILE A C 1
ATOM 1647 O O . ILE A 1 220 ? 9.82 28.453 3.926 1 64.69 220 ILE A O 1
ATOM 1651 N N . GLY A 1 221 ? 7.648 28.547 4.051 1 67.44 221 GLY A N 1
ATOM 1652 C CA . GLY A 1 221 ? 7.555 29.391 2.867 1 67.44 221 GLY A CA 1
ATOM 1653 C C . GLY A 1 221 ? 7.777 28.641 1.574 1 67.44 221 GLY A C 1
ATOM 1654 O O . GLY A 1 221 ? 8.414 29.141 0.649 1 67.44 221 GLY A O 1
ATOM 1655 N N . LYS A 1 222 ? 7.543 27.375 1.355 1 78.5 222 LYS A N 1
ATOM 1656 C CA . LYS A 1 222 ? 7.645 26.625 0.106 1 78.5 222 LYS A CA 1
ATOM 1657 C C . LYS A 1 222 ? 6.266 26.297 -0.456 1 78.5 222 LYS A C 1
ATOM 1659 O O . LYS A 1 222 ? 5.777 25.172 -0.316 1 78.5 222 LYS A O 1
ATOM 1664 N N . PRO A 1 223 ? 5.781 27.281 -1.242 1 81.19 223 PRO A N 1
ATOM 1665 C CA . PRO A 1 223 ? 4.414 27.125 -1.743 1 81.19 223 PRO A CA 1
ATOM 1666 C C . PRO A 1 223 ? 4.277 25.953 -2.711 1 81.19 223 PRO A C 1
ATOM 1668 O O . PRO A 1 223 ? 3.176 25.422 -2.906 1 81.19 223 PRO A O 1
ATOM 1671 N N . GLU A 1 224 ? 5.301 25.578 -3.273 1 85.81 224 GLU A N 1
ATOM 1672 C CA . GLU A 1 224 ? 5.27 24.484 -4.23 1 85.81 224 GLU A CA 1
ATOM 1673 C C . GLU A 1 224 ? 4.844 23.172 -3.557 1 85.81 224 GLU A C 1
ATOM 1675 O O . GLU A 1 224 ? 4.305 22.281 -4.211 1 85.81 224 GLU A O 1
ATOM 1680 N N . ASN A 1 225 ? 5.027 23.125 -2.285 1 88.31 225 ASN A N 1
ATOM 1681 C CA . ASN A 1 225 ? 4.676 21.906 -1.542 1 88.31 225 ASN A CA 1
ATOM 1682 C C . ASN A 1 225 ? 3.164 21.766 -1.388 1 88.31 225 ASN A C 1
ATOM 1684 O O . ASN A 1 225 ? 2.67 20.703 -1.031 1 88.31 225 ASN A O 1
ATOM 1688 N N . VAL A 1 226 ? 2.469 22.859 -1.675 1 94.12 226 VAL A N 1
ATOM 1689 C CA . VAL A 1 226 ? 1.014 22.828 -1.574 1 94.12 226 VAL A CA 1
ATOM 1690 C C . VAL A 1 226 ? 0.391 23.203 -2.914 1 94.12 226 VAL A C 1
ATOM 1692 O O . VAL A 1 226 ? -0.605 23.938 -2.955 1 94.12 226 VAL A O 1
ATOM 1695 N N . ALA A 1 227 ? 1.056 22.766 -3.912 1 92.19 227 ALA A N 1
ATOM 1696 C CA . ALA A 1 227 ? 0.516 23.016 -5.246 1 92.19 227 ALA A CA 1
ATOM 1697 C C . ALA A 1 227 ? -0.933 22.547 -5.352 1 92.19 227 ALA A C 1
ATOM 1699 O O . ALA A 1 227 ? -1.267 21.438 -4.93 1 92.19 227 ALA A O 1
ATOM 1700 N N . GLY A 1 228 ? -1.849 23.422 -5.832 1 93.69 228 GLY A N 1
ATOM 1701 C CA . GLY A 1 228 ? -3.26 23.109 -5.973 1 93.69 228 GLY A CA 1
ATOM 1702 C C . GLY A 1 228 ? -4.133 23.781 -4.938 1 93.69 228 GLY A C 1
ATOM 1703 O O . GLY A 1 228 ? -5.359 23.75 -5.031 1 93.69 228 GLY A O 1
ATOM 1704 N N . ALA A 1 229 ? -3.475 24.453 -3.969 1 96.75 229 ALA A N 1
ATOM 1705 C CA . ALA A 1 229 ? -4.227 25.172 -2.938 1 96.75 229 ALA A CA 1
ATOM 1706 C C . ALA A 1 229 ? -4.973 26.359 -3.529 1 96.75 229 ALA A C 1
ATOM 1708 O O . ALA A 1 229 ? -4.488 27 -4.465 1 96.75 229 ALA A O 1
ATOM 1709 N N . ASP A 1 230 ? -6.105 26.656 -2.996 1 97.25 230 ASP A N 1
ATOM 1710 C CA . ASP A 1 230 ? -6.82 27.859 -3.367 1 97.25 230 ASP A CA 1
ATOM 1711 C C . ASP A 1 230 ? -6.141 29.109 -2.787 1 97.25 230 ASP A C 1
ATOM 1713 O O . ASP A 1 230 ? -6.133 30.172 -3.414 1 97.25 230 ASP A O 1
ATOM 1717 N N . VAL A 1 231 ? -5.633 28.984 -1.636 1 96.75 231 VAL A N 1
ATOM 1718 C CA . VAL A 1 231 ? -4.934 30.031 -0.913 1 96.75 231 VAL A CA 1
ATOM 1719 C C . VAL A 1 231 ? -3.854 29.422 -0.021 1 96.75 231 VAL A C 1
ATOM 1721 O O . VAL A 1 231 ? -4.027 28.328 0.513 1 96.75 231 VAL A O 1
ATOM 1724 N N . VAL A 1 232 ? -2.773 30.078 0.043 1 96.25 232 VAL A N 1
ATOM 1725 C CA . VAL A 1 232 ? -1.661 29.641 0.877 1 96.25 232 VAL A CA 1
ATOM 1726 C C . VAL A 1 232 ? -1.5 30.594 2.064 1 96.25 232 VAL A C 1
ATOM 1728 O O . VAL A 1 232 ? -1.429 31.812 1.891 1 96.25 232 VAL A O 1
ATOM 1731 N N . ILE A 1 233 ? -1.474 30.016 3.229 1 94.69 233 ILE A N 1
ATOM 1732 C CA . ILE A 1 233 ? -1.295 30.797 4.438 1 94.69 233 ILE A CA 1
ATOM 1733 C C . ILE A 1 233 ? 0.011 30.406 5.125 1 94.69 233 ILE A C 1
ATOM 1735 O O . ILE A 1 233 ? 0.609 29.391 4.797 1 94.69 233 ILE A O 1
ATOM 1739 N N . ASN A 1 234 ? 0.434 31.234 6.117 1 92.19 234 ASN A N 1
ATOM 1740 C CA . ASN A 1 234 ? 1.685 30.969 6.824 1 92.19 234 ASN A CA 1
ATOM 1741 C C . ASN A 1 234 ? 1.446 30.719 8.312 1 92.19 234 ASN A C 1
ATOM 1743 O O . ASN A 1 234 ? 2.352 30.297 9.023 1 92.19 234 ASN A O 1
ATOM 1747 N N . GLN A 1 235 ? 0.242 31 8.695 1 91.94 235 GLN A N 1
ATOM 1748 C CA . GLN A 1 235 ? -0.207 30.766 10.062 1 91.94 235 GLN A CA 1
ATOM 1749 C C . GLN A 1 235 ? -1.681 30.359 10.094 1 91.94 235 GLN A C 1
ATOM 1751 O O . GLN A 1 235 ? -2.475 30.844 9.281 1 91.94 235 GLN A O 1
ATOM 1756 N N . LEU A 1 236 ? -2.031 29.562 11.047 1 94 236 LEU A N 1
ATOM 1757 C CA . LEU A 1 236 ? -3.393 29.047 11.094 1 94 236 LEU A CA 1
ATOM 1758 C C . LEU A 1 236 ? -4.383 30.141 11.484 1 94 236 LEU A C 1
ATOM 1760 O O . LEU A 1 236 ? -5.559 30.078 11.125 1 94 236 LEU A O 1
ATOM 1764 N N . ASP A 1 237 ? -3.877 31.156 12.156 1 92.62 237 ASP A N 1
ATOM 1765 C CA . ASP A 1 237 ? -4.777 32.219 12.617 1 92.62 237 ASP A CA 1
ATOM 1766 C C . ASP A 1 237 ? -5.195 33.125 11.461 1 92.62 237 ASP A C 1
ATOM 1768 O O . ASP A 1 237 ? -5.996 34.031 11.648 1 92.62 237 ASP A O 1
ATOM 1772 N N . GLU A 1 238 ? -4.676 32.844 10.25 1 94.88 238 GLU A N 1
ATOM 1773 C CA . GLU A 1 238 ? -5.129 33.531 9.055 1 94.88 238 GLU A CA 1
ATOM 1774 C C . GLU A 1 238 ? -6.469 32.969 8.57 1 94.88 238 GLU A C 1
ATOM 1776 O O . GLU A 1 238 ? -7.078 33.531 7.648 1 94.88 238 GLU A O 1
ATOM 1781 N N . ILE A 1 239 ? -6.938 31.938 9.195 1 96.44 239 ILE A N 1
ATOM 1782 C CA . ILE A 1 239 ? -8.289 31.422 8.977 1 96.44 239 ILE A CA 1
ATOM 1783 C C . ILE A 1 239 ? -9.273 32.188 9.859 1 96.44 239 ILE A C 1
ATOM 1785 O O . ILE A 1 239 ? -9.266 32.031 11.086 1 96.44 239 ILE A O 1
ATOM 1789 N N . GLU A 1 240 ? -10.094 32.906 9.195 1 95.88 240 GLU A N 1
ATOM 1790 C CA . GLU A 1 240 ? -11.008 33.781 9.938 1 95.88 240 GLU A CA 1
ATOM 1791 C C . GLU A 1 240 ? -12.461 33.5 9.57 1 95.88 240 GLU A C 1
ATOM 1793 O O . GLU A 1 240 ? -12.766 33.188 8.43 1 95.88 240 GLU A O 1
ATOM 1798 N N . ILE A 1 241 ? -13.281 33.625 10.523 1 94.75 241 ILE A N 1
ATOM 1799 C CA . ILE A 1 241 ? -14.719 33.531 10.297 1 94.75 241 ILE A CA 1
ATOM 1800 C C . ILE A 1 241 ? -15.297 34.938 10.07 1 94.75 241 ILE A C 1
ATOM 1802 O O . ILE A 1 241 ? -14.977 35.844 10.812 1 94.75 241 ILE A O 1
ATOM 1806 N N . LEU A 1 242 ? -16.078 34.969 9.078 1 91.12 242 LEU A N 1
ATOM 1807 C CA . LEU A 1 242 ? -16.781 36.25 8.828 1 91.12 242 LEU A CA 1
ATOM 1808 C C . LEU A 1 242 ? -18.172 36.219 9.453 1 91.12 242 LEU A C 1
ATOM 1810 O O . LEU A 1 242 ? -18.828 35.188 9.484 1 91.12 242 LEU A O 1
ATOM 1814 N N . MET B 1 1 ? -20.969 -30.875 -0.874 1 88.62 1 MET B N 1
ATOM 1815 C CA . MET B 1 1 ? -19.688 -30.969 -0.182 1 88.62 1 MET B CA 1
ATOM 1816 C C . MET B 1 1 ? -18.938 -32.219 -0.603 1 88.62 1 MET B C 1
ATOM 1818 O O . MET B 1 1 ? -19.547 -33.281 -0.812 1 88.62 1 MET B O 1
ATOM 1822 N N . VAL B 1 2 ? -17.672 -32 -0.963 1 95.12 2 VAL B N 1
ATOM 1823 C CA . VAL B 1 2 ? -16.906 -33.125 -1.469 1 95.12 2 VAL B CA 1
ATOM 1824 C C . VAL B 1 2 ? -15.656 -33.312 -0.612 1 95.12 2 VAL B C 1
ATOM 1826 O O . VAL B 1 2 ? -15.273 -32.438 0.153 1 95.12 2 VAL B O 1
ATOM 1829 N N . THR B 1 3 ? -15.164 -34.531 -0.647 1 97.5 3 THR B N 1
ATOM 1830 C CA . THR B 1 3 ? -13.883 -34.844 -0.028 1 97.5 3 THR B CA 1
ATOM 1831 C C . THR B 1 3 ? -12.75 -34.781 -1.055 1 97.5 3 THR B C 1
ATOM 1833 O O . THR B 1 3 ? -12.836 -35.406 -2.113 1 97.5 3 THR B O 1
ATOM 1836 N N . ILE B 1 4 ? -11.766 -33.969 -0.708 1 97.44 4 ILE B N 1
ATOM 1837 C CA . ILE B 1 4 ? -10.633 -33.781 -1.609 1 97.44 4 ILE B CA 1
ATOM 1838 C C . ILE B 1 4 ? -9.391 -34.469 -1.051 1 97.44 4 ILE B C 1
ATOM 1840 O O . ILE B 1 4 ? -9.094 -34.344 0.139 1 97.44 4 ILE B O 1
ATOM 1844 N N . LYS B 1 5 ? -8.734 -35.156 -1.901 1 97.31 5 LYS B N 1
ATOM 1845 C CA . LYS B 1 5 ? -7.48 -35.812 -1.539 1 97.31 5 LYS B CA 1
ATOM 1846 C C . LYS B 1 5 ? -6.309 -35.219 -2.328 1 97.31 5 LYS B C 1
ATOM 1848 O O . LYS B 1 5 ? -6.398 -35.062 -3.545 1 97.31 5 LYS B O 1
ATOM 1853 N N . CYS B 1 6 ? -5.309 -34.844 -1.636 1 96.31 6 CYS B N 1
ATOM 1854 C CA . CYS B 1 6 ? -4.027 -34.469 -2.211 1 96.31 6 CYS B CA 1
ATOM 1855 C C . CYS B 1 6 ? -2.893 -35.312 -1.646 1 96.31 6 CYS B C 1
ATOM 1857 O O . CYS B 1 6 ? -2.479 -35.094 -0.501 1 96.31 6 CYS B O 1
ATOM 1859 N N . LYS B 1 7 ? -2.389 -36.188 -2.467 1 94.81 7 LYS B N 1
ATOM 1860 C CA . LYS B 1 7 ? -1.408 -37.188 -1.995 1 94.81 7 LYS B CA 1
ATOM 1861 C C . LYS B 1 7 ? -1.936 -37.938 -0.79 1 94.81 7 LYS B C 1
ATOM 1863 O O . LYS B 1 7 ? -2.984 -38.594 -0.868 1 94.81 7 LYS B O 1
ATOM 1868 N N . ASN B 1 8 ? -1.337 -37.781 0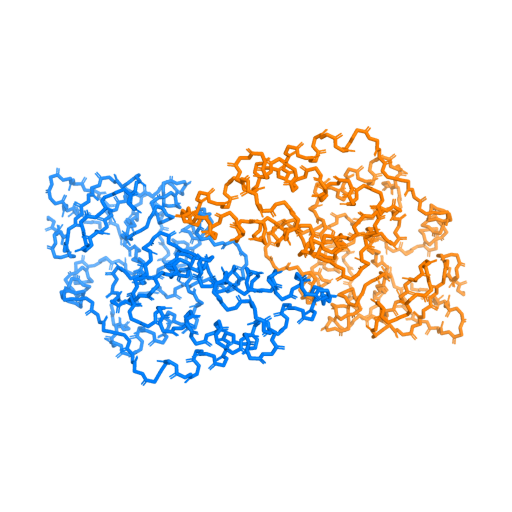.375 1 93.31 8 ASN B N 1
ATOM 1869 C CA . ASN B 1 8 ? -1.754 -38.562 1.535 1 93.31 8 ASN B CA 1
ATOM 1870 C C . ASN B 1 8 ? -2.613 -37.719 2.488 1 93.31 8 ASN B C 1
ATOM 1872 O O . ASN B 1 8 ? -2.842 -38.125 3.631 1 93.31 8 ASN B O 1
ATOM 1876 N N . PHE B 1 9 ? -3.039 -36.594 2.027 1 96.19 9 PHE B N 1
ATOM 1877 C CA . PHE B 1 9 ? -3.836 -35.688 2.859 1 96.19 9 PHE B CA 1
ATOM 1878 C C . PHE B 1 9 ? -5.258 -35.562 2.324 1 96.19 9 PHE B C 1
ATOM 1880 O O . PHE B 1 9 ? -5.465 -35.5 1.11 1 96.19 9 PHE B O 1
ATOM 1887 N N . THR B 1 10 ? -6.203 -35.625 3.234 1 97.44 10 THR B N 1
ATOM 1888 C CA . THR B 1 10 ? -7.605 -35.562 2.836 1 97.44 10 THR B CA 1
ATOM 1889 C C . THR B 1 10 ? -8.305 -34.375 3.502 1 97.44 10 THR B C 1
ATOM 1891 O O . THR B 1 10 ? -8.086 -34.094 4.688 1 97.44 10 THR B O 1
ATOM 1894 N N . PHE B 1 11 ? -9.109 -33.625 2.732 1 97.81 11 PHE B N 1
ATOM 1895 C CA . PHE B 1 11 ? -9.945 -32.531 3.205 1 97.81 11 PHE B CA 1
ATOM 1896 C C . PHE B 1 11 ? -11.422 -32.875 3.033 1 97.81 11 PHE B C 1
ATOM 1898 O O . PHE B 1 11 ? -11.898 -33.062 1.911 1 97.81 11 PHE B O 1
ATOM 1905 N N . SER B 1 12 ? -12.141 -32.844 4.145 1 97.19 12 SER B N 1
ATOM 1906 C CA . SER B 1 12 ? -13.539 -33.219 4.082 1 97.19 12 SER B CA 1
ATOM 1907 C C . SER B 1 12 ? -14.453 -32 4.039 1 97.19 12 SER B C 1
ATOM 1909 O O . SER B 1 12 ? -14.07 -30.906 4.469 1 97.19 12 SER B O 1
ATOM 1911 N N . ASP B 1 13 ? -15.656 -32.188 3.447 1 97.38 13 ASP B N 1
ATOM 1912 C CA . ASP B 1 13 ? -16.75 -31.234 3.453 1 97.38 13 ASP B CA 1
ATOM 1913 C C . ASP B 1 13 ? -16.344 -29.922 2.768 1 97.38 13 ASP B C 1
ATOM 1915 O O . ASP B 1 13 ? -16.594 -28.844 3.289 1 97.38 13 ASP B O 1
ATOM 1919 N N . ILE B 1 14 ? -15.664 -30.109 1.638 1 98.5 14 ILE B N 1
ATOM 1920 C CA . ILE B 1 14 ? -15.195 -28.938 0.893 1 98.5 14 ILE B CA 1
ATOM 1921 C C . ILE B 1 14 ? -16.281 -28.469 -0.07 1 98.5 14 ILE B C 1
ATOM 1923 O O . ILE B 1 14 ? -16.906 -29.297 -0.752 1 98.5 14 ILE B O 1
ATOM 1927 N N . GLN B 1 15 ? -16.453 -27.156 -0.112 1 98.62 15 GLN B N 1
ATOM 1928 C CA . GLN B 1 15 ? -17.453 -26.578 -1.002 1 98.62 15 GLN B CA 1
ATOM 1929 C C . GLN B 1 15 ? -16.812 -25.688 -2.061 1 98.62 15 GLN B C 1
ATOM 1931 O O . GLN B 1 15 ? -17.406 -25.438 -3.109 1 98.62 15 GLN B O 1
ATOM 1936 N N . ALA B 1 16 ? -15.594 -25.219 -1.771 1 98.75 16 ALA B N 1
ATOM 1937 C CA . ALA B 1 16 ? -14.961 -24.281 -2.693 1 98.75 16 ALA B CA 1
ATOM 1938 C C . ALA B 1 16 ? -13.445 -24.406 -2.637 1 98.75 16 ALA B C 1
ATOM 1940 O O . ALA B 1 16 ? -12.883 -24.844 -1.631 1 98.75 16 ALA B O 1
ATOM 1941 N N . ILE B 1 17 ? -12.805 -24.047 -3.719 1 98.75 17 ILE B N 1
ATOM 1942 C CA . ILE B 1 17 ? -11.352 -23.938 -3.805 1 98.75 17 ILE B CA 1
ATOM 1943 C C . ILE B 1 17 ? -10.969 -22.578 -4.402 1 98.75 17 ILE B C 1
ATOM 1945 O O . ILE B 1 17 ? -11.477 -22.203 -5.453 1 98.75 17 ILE B O 1
ATOM 1949 N N . LEU B 1 18 ? -10.164 -21.844 -3.729 1 98.81 18 LEU B N 1
ATOM 1950 C CA . LEU B 1 18 ? -9.539 -20.625 -4.258 1 98.81 18 LEU B CA 1
ATOM 1951 C C . LEU B 1 18 ? -8.125 -20.922 -4.758 1 98.81 18 LEU B C 1
ATOM 1953 O O . LEU B 1 18 ? -7.305 -21.484 -4.023 1 98.81 18 LEU B O 1
ATOM 1957 N N . PHE B 1 19 ? -7.855 -20.547 -5.988 1 98.75 19 PHE B N 1
ATOM 1958 C CA . PHE B 1 19 ? -6.551 -20.719 -6.609 1 98.75 19 PHE B CA 1
ATOM 1959 C C . PHE B 1 19 ? -5.824 -19.391 -6.742 1 98.75 19 PHE B C 1
ATOM 1961 O O . PHE B 1 19 ? -6.426 -18.375 -7.117 1 98.75 19 PHE B O 1
ATOM 1968 N N . ASP B 1 20 ? -4.566 -19.422 -6.406 1 98.44 20 ASP B N 1
ATOM 1969 C CA . ASP B 1 20 ? -3.711 -18.328 -6.863 1 98.44 20 ASP B CA 1
ATOM 1970 C C . ASP B 1 20 ? -3.568 -18.344 -8.383 1 98.44 20 ASP B C 1
ATOM 1972 O O . ASP B 1 20 ? -3.896 -19.344 -9.039 1 98.44 20 ASP B O 1
ATOM 1976 N N . LYS B 1 21 ? -3.107 -17.219 -8.938 1 97.62 21 LYS B N 1
ATOM 1977 C CA . LYS B 1 21 ? -2.955 -17.125 -10.383 1 97.62 21 LYS B CA 1
ATOM 1978 C C . LYS B 1 21 ? -1.512 -17.391 -10.805 1 97.62 21 LYS B C 1
ATOM 1980 O O . LYS B 1 21 ? -1.153 -18.531 -11.133 1 97.62 21 LYS B O 1
ATOM 1985 N N . ASN B 1 22 ? -0.646 -16.438 -10.547 1 96.25 22 ASN B N 1
ATOM 1986 C CA . ASN B 1 22 ? 0.749 -16.531 -10.969 1 96.25 22 ASN B CA 1
ATOM 1987 C C . ASN B 1 22 ? 1.494 -17.625 -10.219 1 96.25 22 ASN B C 1
ATOM 1989 O O . ASN B 1 22 ? 1.515 -17.625 -8.984 1 96.25 22 ASN B O 1
ATOM 1993 N N . GLY B 1 23 ? 2.078 -18.531 -11.031 1 94.94 23 GLY B N 1
ATOM 1994 C CA . GLY B 1 23 ? 2.863 -19.594 -10.422 1 94.94 23 GLY B CA 1
ATOM 1995 C C . GLY B 1 23 ? 2.02 -20.766 -9.945 1 94.94 23 GLY B C 1
ATOM 1996 O O . GLY B 1 23 ? 2.555 -21.797 -9.531 1 94.94 23 GLY B O 1
ATOM 1997 N N . THR B 1 24 ? 0.729 -20.609 -10.008 1 96.69 24 THR B N 1
ATOM 1998 C CA . THR B 1 24 ? -0.184 -21.672 -9.617 1 96.69 24 THR B CA 1
ATOM 1999 C C . THR B 1 24 ? -0.97 -22.188 -10.828 1 96.69 24 THR B C 1
ATOM 2001 O O . THR B 1 24 ? -0.735 -23.297 -11.305 1 96.69 24 THR B O 1
ATOM 2004 N N . LEU B 1 25 ? -1.81 -21.312 -11.422 1 97 25 LEU B N 1
ATOM 2005 C CA . LEU B 1 25 ? -2.537 -21.672 -12.633 1 97 25 LEU B CA 1
ATOM 2006 C C . LEU B 1 25 ? -1.767 -21.25 -13.875 1 97 25 LEU B C 1
ATOM 2008 O O . LEU B 1 25 ? -1.854 -21.906 -14.922 1 97 25 LEU B O 1
ATOM 2012 N N . GLU B 1 26 ? -1.055 -20.172 -13.711 1 95.56 26 GLU B N 1
ATOM 2013 C CA . GLU B 1 26 ? -0.378 -19.531 -14.836 1 95.56 26 GLU B CA 1
ATOM 2014 C C . GLU B 1 26 ? 1.139 -19.641 -14.703 1 95.56 26 GLU B C 1
ATOM 2016 O O . GLU B 1 26 ? 1.7 -19.328 -13.656 1 95.56 26 GLU B O 1
ATOM 2021 N N . ASP B 1 27 ? 1.797 -20.094 -15.805 1 94.25 27 ASP B N 1
ATOM 2022 C CA . ASP B 1 27 ? 3.25 -20 -15.875 1 94.25 27 ASP B CA 1
ATOM 2023 C C . ASP B 1 27 ? 3.684 -18.578 -16.234 1 94.25 27 ASP B C 1
ATOM 2025 O O . ASP B 1 27 ? 3.939 -18.266 -17.391 1 94.25 27 ASP B O 1
ATOM 2029 N N . SER B 1 28 ? 3.873 -17.781 -15.172 1 94 28 SER B N 1
ATOM 2030 C CA . SER B 1 28 ? 4.008 -16.344 -15.336 1 94 28 SER B CA 1
ATOM 2031 C C . SER B 1 28 ? 5.465 -15.898 -15.195 1 94 28 SER B C 1
ATOM 2033 O O . SER B 1 28 ? 5.762 -14.703 -15.203 1 94 28 SER B O 1
ATOM 2035 N N . GLU B 1 29 ? 6.391 -16.75 -15.094 1 93.31 29 GLU B N 1
ATOM 2036 C CA . GLU B 1 29 ? 7.777 -16.422 -14.773 1 93.31 29 GLU B CA 1
ATOM 2037 C C . GLU B 1 29 ? 8.367 -15.477 -15.82 1 93.31 29 GLU B C 1
ATOM 2039 O O . GLU B 1 29 ? 8.945 -14.445 -15.477 1 93.31 29 GLU B O 1
ATOM 2044 N N . VAL B 1 30 ? 8.25 -15.828 -17.078 1 93.44 30 VAL B N 1
ATOM 2045 C CA . VAL B 1 30 ? 8.828 -15.039 -18.156 1 93.44 30 VAL B CA 1
ATOM 2046 C C . VAL B 1 30 ? 8.172 -13.656 -18.188 1 93.44 30 VAL B C 1
ATOM 2048 O O . VAL B 1 30 ? 8.852 -12.641 -18.359 1 93.44 30 VAL B O 1
ATOM 2051 N N . PHE B 1 31 ? 6.891 -13.656 -18.094 1 94.25 31 PHE B N 1
ATOM 2052 C CA . PHE B 1 31 ? 6.156 -12.398 -18.109 1 94.25 31 PHE B CA 1
ATOM 2053 C C . PHE B 1 31 ? 6.613 -11.477 -16.984 1 94.25 31 PHE B C 1
ATOM 2055 O O . PHE B 1 31 ? 6.957 -10.32 -17.219 1 94.25 31 PHE B O 1
ATOM 2062 N N . LEU B 1 32 ? 6.652 -11.977 -15.742 1 96.38 32 LEU B N 1
ATOM 2063 C CA . LEU B 1 32 ? 6.988 -11.172 -14.57 1 96.38 32 LEU B CA 1
ATOM 2064 C C . LEU B 1 32 ? 8.438 -10.695 -14.633 1 96.38 32 LEU B C 1
ATOM 2066 O O . LEU B 1 32 ? 8.727 -9.547 -14.297 1 96.38 32 LEU B O 1
ATOM 2070 N N . ARG B 1 33 ? 9.312 -11.555 -15.078 1 96.38 33 ARG B N 1
ATOM 2071 C CA . ARG B 1 33 ? 10.711 -11.172 -15.227 1 96.38 33 ARG B CA 1
ATOM 2072 C C . ARG B 1 33 ? 10.867 -10.07 -16.266 1 96.38 33 ARG B C 1
ATOM 2074 O O . ARG B 1 33 ? 11.57 -9.086 -16.047 1 96.38 33 ARG B O 1
ATOM 2081 N N . SER B 1 34 ? 10.211 -10.266 -17.375 1 96.06 34 SER B N 1
ATOM 2082 C CA . SER B 1 34 ? 10.281 -9.273 -18.453 1 96.06 34 SER B CA 1
ATOM 2083 C C . SER B 1 34 ? 9.688 -7.941 -18 1 96.06 34 SER B C 1
ATOM 2085 O O . SER B 1 34 ? 10.211 -6.879 -18.344 1 96.06 34 SER B O 1
ATOM 2087 N N . LEU B 1 35 ? 8.594 -8.031 -17.281 1 96.38 35 LEU B N 1
ATOM 2088 C CA . LEU B 1 35 ? 7.969 -6.832 -16.734 1 96.38 35 LEU B CA 1
ATOM 2089 C C . LEU B 1 35 ? 8.938 -6.074 -15.828 1 96.38 35 LEU B C 1
ATOM 2091 O O . LEU B 1 35 ? 9.086 -4.855 -15.953 1 96.38 35 LEU B O 1
ATOM 2095 N N . ALA B 1 36 ? 9.594 -6.777 -14.938 1 97.94 36 ALA B N 1
ATOM 2096 C CA . ALA B 1 36 ? 10.555 -6.188 -14.016 1 97.94 36 ALA B CA 1
ATOM 2097 C C . ALA B 1 36 ? 11.711 -5.543 -14.766 1 97.94 36 ALA B C 1
ATOM 2099 O O . ALA B 1 36 ? 12.094 -4.406 -14.477 1 97.94 36 ALA B O 1
ATOM 2100 N N . GLN B 1 37 ? 12.234 -6.254 -15.711 1 97.62 37 GLN B N 1
ATOM 2101 C CA . GLN B 1 37 ? 13.383 -5.777 -16.469 1 97.62 37 GLN B CA 1
ATOM 2102 C C . GLN B 1 37 ? 13.031 -4.539 -17.297 1 97.62 37 GLN B C 1
ATOM 2104 O O . GLN B 1 37 ? 13.797 -3.57 -17.328 1 97.62 37 GLN B O 1
ATOM 2109 N N . LYS B 1 38 ? 11.891 -4.59 -17.938 1 97.31 38 LYS B N 1
ATOM 2110 C CA . LYS B 1 38 ? 11.469 -3.453 -18.75 1 97.31 38 LYS B CA 1
ATOM 2111 C C . LYS B 1 38 ? 11.18 -2.232 -17.875 1 97.31 38 LYS B C 1
ATOM 2113 O O . LYS B 1 38 ? 11.57 -1.114 -18.219 1 97.31 38 LYS B O 1
ATOM 2118 N N . ALA B 1 39 ? 10.492 -2.418 -16.766 1 98.06 39 ALA B N 1
ATOM 2119 C CA . ALA B 1 39 ? 10.203 -1.314 -15.852 1 98.06 39 ALA B CA 1
ATOM 2120 C C . ALA B 1 39 ? 11.492 -0.682 -15.328 1 98.06 39 ALA B C 1
ATOM 2122 O O . ALA B 1 39 ? 11.633 0.543 -15.32 1 98.06 39 ALA B O 1
ATOM 2123 N N . ALA B 1 40 ? 12.422 -1.526 -14.891 1 98.06 40 ALA B N 1
ATOM 2124 C CA . ALA B 1 40 ? 13.703 -1.038 -14.383 1 98.06 40 ALA B CA 1
ATOM 2125 C C . ALA B 1 40 ? 14.453 -0.252 -15.453 1 98.06 40 ALA B C 1
ATOM 2127 O O . ALA B 1 40 ? 15.07 0.776 -15.164 1 98.06 40 ALA B O 1
ATOM 2128 N N . ARG B 1 41 ? 14.367 -0.729 -16.672 1 97.44 41 ARG B N 1
ATOM 2129 C CA . ARG B 1 41 ? 15.031 -0.052 -17.781 1 97.44 41 ARG B CA 1
ATOM 2130 C C . ARG B 1 41 ? 14.422 1.32 -18.031 1 97.44 41 ARG B C 1
ATOM 2132 O O . ARG B 1 41 ? 15.141 2.299 -18.234 1 97.44 41 ARG B O 1
ATOM 2139 N N . ILE B 1 42 ? 13.117 1.4 -18.062 1 98.06 42 ILE B N 1
ATOM 2140 C CA . ILE B 1 42 ? 12.406 2.652 -18.297 1 98.06 42 ILE B CA 1
ATOM 2141 C C . ILE B 1 42 ? 12.781 3.662 -17.203 1 98.06 42 ILE B C 1
ATOM 2143 O O . ILE B 1 42 ? 13.07 4.82 -17.5 1 98.06 42 ILE B O 1
ATOM 2147 N N . ILE B 1 43 ? 12.797 3.205 -15.953 1 98.38 43 ILE B N 1
ATOM 2148 C CA . ILE B 1 43 ? 13.109 4.078 -14.828 1 98.38 43 ILE B CA 1
ATOM 2149 C C . ILE B 1 43 ? 14.578 4.492 -14.891 1 98.38 43 ILE B C 1
ATOM 2151 O O . ILE B 1 43 ? 14.906 5.668 -14.703 1 98.38 43 ILE B O 1
ATOM 2155 N N . ASP B 1 44 ? 15.453 3.592 -15.266 1 98.12 44 ASP B N 1
ATOM 2156 C CA . ASP B 1 44 ? 16.891 3.865 -15.336 1 98.12 44 ASP B CA 1
ATOM 2157 C C . ASP B 1 44 ? 17.203 4.867 -16.453 1 98.12 44 ASP B C 1
ATOM 2159 O O . ASP B 1 44 ? 18.156 5.641 -16.344 1 98.12 44 ASP B O 1
ATOM 2163 N N . ALA B 1 45 ? 16.469 4.828 -17.484 1 97.62 45 ALA B N 1
ATOM 2164 C CA . ALA B 1 45 ? 16.641 5.777 -18.594 1 97.62 45 ALA B CA 1
ATOM 2165 C C . ALA B 1 45 ? 16.406 7.211 -18.125 1 97.62 45 ALA B C 1
ATOM 2167 O O . ALA B 1 45 ? 17.062 8.141 -18.594 1 97.62 45 ALA B O 1
ATOM 2168 N N . GLN B 1 46 ? 15.523 7.375 -17.188 1 96.94 46 GLN B N 1
ATOM 2169 C CA . GLN B 1 46 ? 15.18 8.695 -16.672 1 96.94 46 GLN B CA 1
ATOM 2170 C C . GLN B 1 46 ? 16.062 9.047 -15.469 1 96.94 46 GLN B C 1
ATOM 2172 O O . GLN B 1 46 ? 16.375 10.219 -15.25 1 96.94 46 GLN B O 1
ATOM 2177 N N . PHE B 1 47 ? 16.406 8.023 -14.742 1 97.12 47 PHE B N 1
ATOM 2178 C CA . PHE B 1 47 ? 17.203 8.172 -13.531 1 97.12 47 PHE B CA 1
ATOM 2179 C C . PHE B 1 47 ? 18.375 7.188 -13.523 1 97.12 47 PHE B C 1
ATOM 2181 O O . PHE B 1 47 ? 18.328 6.172 -12.828 1 97.12 47 PHE B O 1
ATOM 2188 N N . PRO B 1 48 ? 19.422 7.535 -14.172 1 96.06 48 PRO B N 1
ATOM 2189 C CA . PRO B 1 48 ? 20.547 6.598 -14.344 1 96.06 48 PRO B CA 1
ATOM 2190 C C . PRO B 1 48 ? 21.094 6.098 -13.016 1 96.06 48 PRO B C 1
ATOM 2192 O O . PRO B 1 48 ? 21.266 6.883 -12.078 1 96.06 48 PRO B O 1
ATOM 2195 N N . GLY B 1 49 ? 21.344 4.797 -12.922 1 94.88 49 GLY B N 1
ATOM 2196 C CA . GLY B 1 49 ? 21.969 4.199 -11.75 1 94.88 49 GLY B CA 1
ATOM 2197 C C . GLY B 1 49 ? 20.984 3.418 -10.898 1 94.88 49 GLY B C 1
ATOM 2198 O O . GLY B 1 49 ? 21.391 2.664 -10.008 1 94.88 49 GLY B O 1
ATOM 2199 N N . ILE B 1 50 ? 19.688 3.521 -11.211 1 95 50 ILE B N 1
ATOM 2200 C CA . ILE B 1 50 ? 18.672 2.906 -10.367 1 95 50 ILE B CA 1
ATOM 2201 C C . ILE B 1 50 ? 18.344 1.509 -10.891 1 95 50 ILE B C 1
ATOM 2203 O O . ILE B 1 50 ? 17.781 0.687 -10.164 1 95 50 ILE B O 1
ATOM 2207 N N . GLY B 1 51 ? 18.703 1.179 -12.102 1 95.81 51 GLY B N 1
ATOM 2208 C CA . GLY B 1 51 ? 18.25 -0.015 -12.797 1 95.81 51 GLY B CA 1
ATOM 2209 C C . GLY B 1 51 ? 18.594 -1.299 -12.07 1 95.81 51 GLY B C 1
ATOM 2210 O O . GLY B 1 51 ? 17.703 -2.07 -11.703 1 95.81 51 GLY B O 1
ATOM 2211 N N . GLU B 1 52 ? 19.891 -1.525 -11.773 1 96.44 52 GLU B N 1
ATOM 2212 C CA . GLU B 1 52 ? 20.359 -2.787 -11.203 1 96.44 52 GLU B CA 1
ATOM 2213 C C . GLU B 1 52 ? 19.875 -2.961 -9.766 1 96.44 52 GLU B C 1
ATOM 2215 O O . GLU B 1 52 ? 19.344 -4.016 -9.414 1 96.44 52 GLU B O 1
ATOM 2220 N N . PRO B 1 53 ? 20.016 -1.912 -8.883 1 97.12 53 PRO B N 1
ATOM 2221 C CA . PRO B 1 53 ? 19.469 -2.059 -7.531 1 97.12 53 PRO B CA 1
ATOM 2222 C C . PRO B 1 53 ? 17.984 -2.363 -7.516 1 97.12 53 PRO B C 1
ATOM 2224 O O . PRO B 1 53 ? 17.516 -3.184 -6.719 1 97.12 53 PRO B O 1
ATOM 2227 N N . LEU B 1 54 ? 17.266 -1.728 -8.406 1 98.31 54 LEU B N 1
ATOM 2228 C CA . LEU B 1 54 ? 15.82 -1.94 -8.477 1 98.31 54 LEU B CA 1
ATOM 2229 C C . LEU B 1 54 ? 15.5 -3.365 -8.922 1 98.31 54 LEU B C 1
ATOM 2231 O O . LEU B 1 54 ? 14.578 -3.992 -8.391 1 98.31 54 LEU B O 1
ATOM 2235 N N . LEU B 1 55 ? 16.266 -3.9 -9.867 1 98.31 55 LEU B N 1
ATOM 2236 C CA . LEU B 1 55 ? 16.062 -5.273 -10.32 1 98.31 55 LEU B CA 1
ATOM 2237 C C . LEU B 1 55 ? 16.297 -6.258 -9.18 1 98.31 55 LEU B C 1
ATOM 2239 O O . LEU B 1 55 ? 15.555 -7.23 -9.023 1 98.31 55 LEU B O 1
ATOM 2243 N N . MET B 1 56 ? 17.312 -5.988 -8.43 1 97.94 56 MET B N 1
ATOM 2244 C CA . MET B 1 56 ? 17.578 -6.844 -7.277 1 97.94 56 MET B CA 1
ATOM 2245 C C . MET B 1 56 ? 16.422 -6.785 -6.281 1 97.94 56 MET B C 1
ATOM 2247 O O . MET B 1 56 ? 16 -7.812 -5.746 1 97.94 56 MET B O 1
ATOM 2251 N N . ALA B 1 57 ? 15.898 -5.617 -6.012 1 98.25 57 ALA B N 1
ATOM 2252 C CA . ALA B 1 57 ? 14.742 -5.461 -5.129 1 98.25 57 ALA B CA 1
ATOM 2253 C C . ALA B 1 57 ? 13.531 -6.207 -5.676 1 98.25 57 ALA B C 1
ATOM 2255 O O . ALA B 1 57 ? 12.742 -6.773 -4.906 1 98.25 57 ALA B O 1
ATOM 2256 N N . PHE B 1 58 ? 13.422 -6.234 -6.992 1 98.62 58 PHE B N 1
ATOM 2257 C CA . PHE B 1 58 ? 12.312 -6.895 -7.668 1 98.62 58 PHE B CA 1
ATOM 2258 C C . PHE B 1 58 ? 12.453 -8.414 -7.578 1 98.62 58 PHE B C 1
ATOM 2260 O O . PHE B 1 58 ? 11.5 -9.148 -7.863 1 98.62 58 PHE B O 1
ATOM 2267 N N . GLY B 1 59 ? 13.602 -8.914 -7.164 1 98.06 59 GLY B N 1
ATOM 2268 C CA . GLY B 1 59 ? 13.859 -10.344 -7.086 1 98.06 59 GLY B CA 1
ATOM 2269 C C . GLY B 1 59 ? 14.406 -10.922 -8.375 1 98.06 59 GLY B C 1
ATOM 2270 O O . GLY B 1 59 ? 14.258 -12.117 -8.641 1 98.06 59 GLY B O 1
ATOM 2271 N N . VAL B 1 60 ? 14.938 -10.023 -9.203 1 97.56 60 VAL B N 1
ATOM 2272 C CA . VAL B 1 60 ? 15.492 -10.461 -10.484 1 97.56 60 VAL B CA 1
ATOM 2273 C C . VAL B 1 60 ? 17.016 -10.414 -10.43 1 97.56 60 VAL B C 1
ATOM 2275 O O . VAL B 1 60 ? 17.609 -9.383 -10.109 1 97.56 60 VAL B O 1
ATOM 2278 N N . ASN B 1 61 ? 17.641 -11.484 -10.672 1 92.44 61 ASN B N 1
ATOM 2279 C CA . ASN B 1 61 ? 19.094 -11.609 -10.789 1 92.44 61 ASN B CA 1
ATOM 2280 C C . ASN B 1 61 ? 19.484 -12.25 -12.109 1 92.44 61 ASN B C 1
ATOM 2282 O O . ASN B 1 61 ? 19.406 -13.469 -12.273 1 92.44 61 ASN B O 1
ATOM 2286 N N . GLY B 1 62 ? 20.016 -11.352 -13 1 89.12 62 GLY B N 1
ATOM 2287 C CA . GLY B 1 62 ? 20.266 -11.859 -14.344 1 89.12 62 GLY B CA 1
ATOM 2288 C C . GLY B 1 62 ? 19.016 -12.359 -15.031 1 89.12 62 GLY B C 1
ATOM 2289 O O . GLY B 1 62 ? 18.047 -11.617 -15.172 1 89.12 62 GLY B O 1
ATOM 2290 N N . ASP B 1 63 ? 18.953 -13.625 -15.344 1 90.38 63 ASP B N 1
ATOM 2291 C CA . ASP B 1 63 ? 17.812 -14.188 -16.078 1 90.38 63 ASP B CA 1
ATOM 2292 C C . ASP B 1 63 ? 16.953 -15.047 -15.156 1 90.38 63 ASP B C 1
ATOM 2294 O O . ASP B 1 63 ? 16.172 -15.883 -15.625 1 90.38 63 ASP B O 1
ATOM 2298 N N . THR B 1 64 ? 17.094 -14.781 -13.898 1 93.44 64 THR B N 1
ATOM 2299 C CA . THR B 1 64 ? 16.344 -15.586 -12.953 1 93.44 64 THR B CA 1
ATOM 2300 C C . THR B 1 64 ? 15.414 -14.711 -12.109 1 93.44 64 THR B C 1
ATOM 2302 O O . THR B 1 64 ? 15.797 -13.617 -11.695 1 93.44 64 THR B O 1
ATOM 2305 N N . LEU B 1 65 ? 14.242 -15.195 -11.914 1 95.56 65 LEU B N 1
ATOM 2306 C CA . LEU B 1 65 ? 13.273 -14.562 -11.031 1 95.56 65 LEU B CA 1
ATOM 2307 C C . LEU B 1 65 ? 13.086 -15.383 -9.758 1 95.56 65 LEU B C 1
ATOM 2309 O O . LEU B 1 65 ? 12.766 -16.562 -9.82 1 95.56 65 LEU B O 1
ATOM 2313 N N . ASP B 1 66 ? 13.391 -14.773 -8.617 1 94.75 66 ASP B N 1
ATOM 2314 C CA . ASP B 1 66 ? 13.156 -15.422 -7.332 1 94.75 66 ASP B CA 1
ATOM 2315 C C . ASP B 1 66 ? 11.664 -15.633 -7.09 1 94.75 66 ASP B C 1
ATOM 2317 O O . ASP B 1 66 ? 10.898 -14.672 -7.027 1 94.75 66 ASP B O 1
ATOM 2321 N N . PRO B 1 67 ? 11.219 -16.859 -6.895 1 93.06 67 PRO B N 1
ATOM 2322 C CA . PRO B 1 67 ? 9.797 -17.125 -6.672 1 93.06 67 PRO B CA 1
ATOM 2323 C C . PRO B 1 67 ? 9.25 -16.453 -5.426 1 93.06 67 PRO B C 1
ATOM 2325 O O . PRO B 1 67 ? 8.039 -16.25 -5.305 1 93.06 67 PRO B O 1
ATOM 2328 N N . ALA B 1 68 ? 10.109 -16.109 -4.516 1 94.25 68 ALA B N 1
ATOM 2329 C CA . ALA B 1 68 ? 9.688 -15.422 -3.295 1 94.25 68 ALA B CA 1
ATOM 2330 C C . ALA B 1 68 ? 9.969 -13.922 -3.383 1 94.25 68 ALA B C 1
ATOM 2332 O O . ALA B 1 68 ? 9.773 -13.188 -2.41 1 94.25 68 ALA B O 1
ATOM 2333 N N . GLY B 1 69 ? 10.477 -13.508 -4.547 1 96.44 69 GLY B N 1
ATOM 2334 C CA . GLY B 1 69 ? 10.836 -12.109 -4.738 1 96.44 69 GLY B CA 1
ATOM 2335 C C . GLY B 1 69 ? 9.625 -11.195 -4.859 1 96.44 69 GLY B C 1
ATOM 2336 O O . GLY B 1 69 ? 8.5 -11.672 -5.031 1 96.44 69 GLY B O 1
ATOM 2337 N N . LEU B 1 70 ? 9.883 -9.93 -4.828 1 98 70 LEU B N 1
ATOM 2338 C CA . LEU B 1 70 ? 8.852 -8.891 -4.789 1 98 70 LEU B CA 1
ATOM 2339 C C . LEU B 1 70 ? 7.891 -9.047 -5.961 1 98 70 LEU B C 1
ATOM 2341 O O . LEU B 1 70 ? 6.684 -9.211 -5.758 1 98 70 LEU B O 1
ATOM 2345 N N . VAL B 1 71 ? 8.367 -9.109 -7.172 1 97.62 71 VAL B N 1
ATOM 2346 C CA . VAL B 1 71 ? 7.477 -9.055 -8.328 1 97.62 71 VAL B CA 1
ATOM 2347 C C . VAL B 1 71 ? 6.723 -10.375 -8.469 1 97.62 71 VAL B C 1
ATOM 2349 O O . VAL B 1 71 ? 5.707 -10.445 -9.164 1 97.62 71 VAL B O 1
ATOM 2352 N N . SER B 1 72 ? 7.234 -11.414 -7.828 1 96.25 72 SER B N 1
ATOM 2353 C CA . SER B 1 72 ? 6.586 -12.727 -7.883 1 96.25 72 SER B CA 1
ATOM 2354 C C . SER B 1 72 ? 5.379 -12.781 -6.953 1 96.25 72 SER B C 1
ATOM 2356 O O . SER B 1 72 ? 4.414 -13.5 -7.227 1 96.25 72 SER B O 1
ATOM 2358 N N . VAL B 1 73 ? 5.438 -11.984 -5.844 1 96.69 73 VAL B N 1
ATOM 2359 C CA . VAL B 1 73 ? 4.445 -12.305 -4.824 1 96.69 73 VAL B CA 1
ATOM 2360 C C . VAL B 1 73 ? 3.73 -11.031 -4.383 1 96.69 73 VAL B C 1
ATOM 2362 O O . VAL B 1 73 ? 2.672 -11.094 -3.75 1 96.69 73 VAL B O 1
ATOM 2365 N N . ALA B 1 74 ? 4.273 -9.867 -4.656 1 97 74 ALA B N 1
ATOM 2366 C CA . ALA B 1 74 ? 3.715 -8.602 -4.184 1 97 74 ALA B CA 1
ATOM 2367 C C . ALA B 1 74 ? 2.586 -8.125 -5.094 1 97 74 ALA B C 1
ATOM 2369 O O . ALA B 1 74 ? 2.48 -8.57 -6.242 1 97 74 ALA B O 1
ATOM 2370 N N . SER B 1 75 ? 1.772 -7.289 -4.582 1 96.69 75 SER B N 1
ATOM 2371 C CA . SER B 1 75 ? 0.743 -6.645 -5.391 1 96.69 75 SER B CA 1
ATOM 2372 C C . SER B 1 75 ? 1.348 -5.602 -6.324 1 96.69 75 SER B C 1
ATOM 2374 O O . SER B 1 75 ? 2.498 -5.195 -6.148 1 96.69 75 SER B O 1
ATOM 2376 N N . ARG B 1 76 ? 0.523 -5.168 -7.27 1 95.88 76 ARG B N 1
ATOM 2377 C CA . ARG B 1 76 ? 0.922 -4.09 -8.172 1 95.88 76 ARG B CA 1
ATOM 2378 C C . ARG B 1 76 ? 1.258 -2.82 -7.395 1 95.88 76 ARG B C 1
ATOM 2380 O O . ARG B 1 76 ? 2.266 -2.168 -7.668 1 95.88 76 ARG B O 1
ATOM 2387 N N . ARG B 1 77 ? 0.493 -2.49 -6.438 1 95.5 77 ARG B N 1
ATOM 2388 C CA . ARG B 1 77 ? 0.701 -1.288 -5.637 1 95.5 77 ARG B CA 1
ATOM 2389 C C . ARG B 1 77 ? 2.01 -1.368 -4.855 1 95.5 77 ARG B C 1
ATOM 2391 O O . ARG B 1 77 ? 2.758 -0.391 -4.785 1 95.5 77 ARG B O 1
ATOM 2398 N N . GLU B 1 78 ? 2.227 -2.516 -4.246 1 97.06 78 GLU B N 1
ATOM 2399 C CA . GLU B 1 78 ? 3.488 -2.705 -3.535 1 97.06 78 GLU B CA 1
ATOM 2400 C C . GLU B 1 78 ? 4.68 -2.543 -4.473 1 97.06 78 GLU B C 1
ATOM 2402 O O . GLU B 1 78 ? 5.691 -1.942 -4.102 1 97.06 78 GLU B O 1
ATOM 2407 N N . THR B 1 79 ? 4.566 -3.068 -5.641 1 98.31 79 THR B N 1
ATOM 2408 C CA . THR B 1 79 ? 5.637 -2.982 -6.629 1 98.31 79 THR B CA 1
ATOM 2409 C C . THR B 1 79 ? 5.879 -1.534 -7.039 1 98.31 79 THR B C 1
ATOM 2411 O O . THR B 1 79 ? 7.023 -1.102 -7.168 1 98.31 79 THR B O 1
ATOM 2414 N N . GLU B 1 80 ? 4.828 -0.806 -7.23 1 97.94 80 GLU B N 1
ATOM 2415 C CA . GLU B 1 80 ? 4.918 0.609 -7.582 1 97.94 80 GLU B CA 1
ATOM 2416 C C . GLU B 1 80 ? 5.586 1.409 -6.469 1 97.94 80 GLU B C 1
ATOM 2418 O O . GLU B 1 80 ? 6.426 2.27 -6.734 1 97.94 80 GLU B O 1
ATOM 2423 N N . ILE B 1 81 ? 5.195 1.111 -5.258 1 97.81 81 ILE B N 1
ATOM 2424 C CA . ILE B 1 81 ? 5.746 1.818 -4.105 1 97.81 81 ILE B CA 1
ATOM 2425 C C . ILE B 1 81 ? 7.234 1.511 -3.975 1 97.81 81 ILE B C 1
ATOM 2427 O O . ILE B 1 81 ? 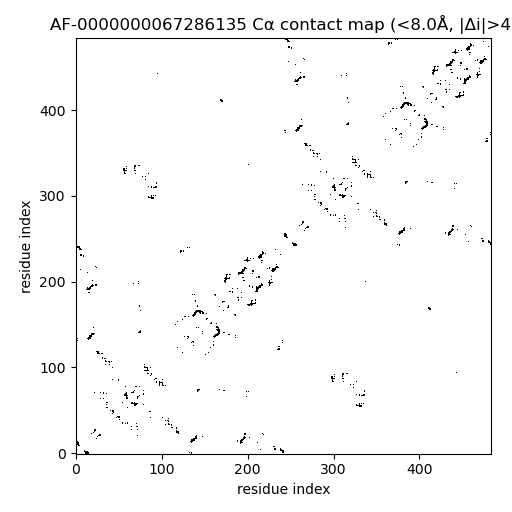8.039 2.408 -3.713 1 97.81 81 ILE B O 1
ATOM 2431 N N . ALA B 1 82 ? 7.57 0.234 -4.141 1 98.56 82 ALA B N 1
ATOM 2432 C CA . ALA B 1 82 ? 8.977 -0.158 -4.09 1 98.56 82 ALA B CA 1
ATOM 2433 C C . ALA B 1 82 ? 9.797 0.598 -5.137 1 98.56 82 ALA B C 1
ATOM 2435 O O . ALA B 1 82 ? 10.859 1.141 -4.828 1 98.56 82 ALA B O 1
ATOM 2436 N N . ALA B 1 83 ? 9.289 0.641 -6.344 1 98.81 83 ALA B N 1
ATOM 2437 C CA . ALA B 1 83 ? 9.977 1.362 -7.414 1 98.81 83 ALA B CA 1
ATOM 2438 C C . ALA B 1 83 ? 10.062 2.854 -7.098 1 98.81 83 ALA B C 1
ATOM 2440 O O . ALA B 1 83 ? 11.102 3.482 -7.336 1 98.81 83 ALA B O 1
ATOM 2441 N N . ALA B 1 84 ? 9.023 3.416 -6.605 1 98.81 84 ALA B N 1
ATOM 2442 C CA . ALA B 1 84 ? 8.977 4.836 -6.262 1 98.81 84 ALA B CA 1
ATOM 2443 C C . ALA B 1 84 ? 10.047 5.188 -5.234 1 98.81 84 ALA B C 1
ATOM 2445 O O . ALA B 1 84 ? 10.609 6.289 -5.262 1 98.81 84 ALA B O 1
ATOM 2446 N N . ALA B 1 85 ? 10.312 4.277 -4.32 1 98.75 85 ALA B N 1
ATOM 2447 C CA . ALA B 1 85 ? 11.32 4.52 -3.291 1 98.75 85 ALA B CA 1
ATOM 2448 C C . ALA B 1 85 ? 12.695 4.77 -3.914 1 98.75 85 ALA B C 1
ATOM 2450 O O . ALA B 1 85 ? 13.445 5.637 -3.459 1 98.75 85 ALA B O 1
ATOM 2451 N N . TYR B 1 86 ? 13.008 4.035 -4.941 1 98.69 86 TYR B N 1
ATOM 2452 C CA . TYR B 1 86 ? 14.297 4.199 -5.602 1 98.69 86 TYR B CA 1
ATOM 2453 C C . TYR B 1 86 ? 14.344 5.504 -6.383 1 98.69 86 TYR B C 1
ATOM 2455 O O . TYR B 1 86 ? 15.406 6.137 -6.488 1 98.69 86 TYR B O 1
ATOM 2463 N N . ILE B 1 87 ? 13.227 5.902 -6.961 1 98.62 87 ILE B N 1
ATOM 2464 C CA . ILE B 1 87 ? 13.156 7.203 -7.617 1 98.62 87 ILE B CA 1
ATOM 2465 C C . ILE B 1 87 ? 13.312 8.312 -6.578 1 98.62 87 ILE B C 1
ATOM 2467 O O . ILE B 1 87 ? 14.062 9.266 -6.785 1 98.62 87 ILE B O 1
ATOM 2471 N N . ALA B 1 88 ? 12.625 8.188 -5.426 1 98.44 88 ALA B N 1
ATOM 2472 C CA . ALA B 1 88 ? 12.688 9.172 -4.348 1 98.44 88 ALA B CA 1
ATOM 2473 C C . ALA B 1 88 ? 14.117 9.32 -3.822 1 98.44 88 ALA B C 1
ATOM 2475 O O . ALA B 1 88 ? 14.516 10.398 -3.383 1 98.44 88 ALA B O 1
ATOM 2476 N N . GLU B 1 89 ? 14.859 8.234 -3.861 1 97.69 89 GLU B N 1
ATOM 2477 C CA . GLU B 1 89 ? 16.25 8.242 -3.434 1 97.69 89 GLU B CA 1
ATOM 2478 C C . GLU B 1 89 ? 17.062 9.305 -4.184 1 97.69 89 GLU B C 1
ATOM 2480 O O . GLU B 1 89 ? 18.078 9.789 -3.682 1 97.69 89 GLU B O 1
ATOM 2485 N N . THR B 1 90 ? 16.625 9.695 -5.375 1 96.5 90 THR B N 1
ATOM 2486 C CA . THR B 1 90 ? 17.344 10.664 -6.195 1 96.5 90 THR B CA 1
ATOM 2487 C C . THR B 1 90 ? 16.984 12.086 -5.793 1 96.5 90 THR B C 1
ATOM 2489 O O . THR B 1 90 ? 17.438 13.047 -6.418 1 96.5 90 THR B O 1
ATOM 2492 N N . GLY B 1 91 ? 16.109 12.281 -4.805 1 94.88 91 GLY B N 1
ATOM 2493 C CA . GLY B 1 91 ? 15.766 13.602 -4.301 1 94.88 91 GLY B CA 1
ATOM 2494 C C . GLY B 1 91 ? 14.406 14.086 -4.754 1 94.88 91 GLY B C 1
ATOM 2495 O O . GLY B 1 91 ? 13.992 15.195 -4.422 1 94.88 91 GLY B O 1
ATOM 2496 N N . ARG B 1 92 ? 13.703 13.273 -5.477 1 95.38 92 ARG B N 1
ATOM 2497 C CA . ARG B 1 92 ? 12.375 13.656 -5.949 1 95.38 92 ARG B CA 1
ATOM 2498 C C . ARG B 1 92 ? 11.336 13.508 -4.84 1 95.38 92 ARG B C 1
ATOM 2500 O O . ARG B 1 92 ? 11.469 12.641 -3.971 1 95.38 92 ARG B O 1
ATOM 2507 N N . GLY B 1 93 ? 10.25 14.359 -4.91 1 95.88 93 GLY B N 1
ATOM 2508 C CA . GLY B 1 93 ? 9.141 14.234 -3.977 1 95.88 93 GLY B CA 1
ATOM 2509 C C . GLY B 1 93 ? 8.406 12.914 -4.094 1 95.88 93 GLY B C 1
ATOM 2510 O O . GLY B 1 93 ? 8.375 12.305 -5.168 1 95.88 93 GLY B O 1
ATOM 2511 N N . TRP B 1 94 ? 7.816 12.547 -3.051 1 97.25 94 TRP B N 1
ATOM 2512 C CA . TRP B 1 94 ? 7.227 11.211 -2.959 1 97.25 94 TRP B CA 1
ATOM 2513 C C . TRP B 1 94 ? 6.09 11.055 -3.961 1 97.25 94 TRP B C 1
ATOM 2515 O O . TRP B 1 94 ? 6.031 10.062 -4.691 1 97.25 94 TRP B O 1
ATOM 2525 N N . PHE B 1 95 ? 5.207 12.039 -4.031 1 95.94 95 PHE B N 1
ATOM 2526 C CA . PHE B 1 95 ? 4.051 11.906 -4.91 1 95.94 95 PHE B CA 1
ATOM 2527 C C . PHE B 1 95 ? 4.477 11.883 -6.371 1 95.94 95 PHE B C 1
ATOM 2529 O O . PHE B 1 95 ? 3.893 11.164 -7.184 1 95.94 95 PHE B O 1
ATOM 2536 N N . GLU B 1 96 ? 5.469 12.656 -6.664 1 96.44 96 GLU B N 1
ATOM 2537 C CA . GLU B 1 96 ? 6.035 12.602 -8.008 1 96.44 96 GLU B CA 1
ATOM 2538 C C . GLU B 1 96 ? 6.676 11.242 -8.281 1 96.44 96 GLU B C 1
ATOM 2540 O O . GLU B 1 96 ? 6.492 10.672 -9.359 1 96.44 96 GLU B O 1
ATOM 2545 N N . SER B 1 97 ? 7.457 10.758 -7.352 1 98.38 97 SER B N 1
ATOM 2546 C CA . SER B 1 97 ? 8.102 9.453 -7.477 1 98.38 97 SER B CA 1
ATOM 2547 C C . SER B 1 97 ? 7.078 8.344 -7.703 1 98.38 97 SER B C 1
ATOM 2549 O O . SER B 1 97 ? 7.277 7.473 -8.547 1 98.38 97 SER B O 1
ATOM 2551 N N . LEU B 1 98 ? 6.008 8.383 -6.953 1 97.88 98 LEU B N 1
ATOM 2552 C CA . LEU B 1 98 ? 4.945 7.391 -7.098 1 97.88 98 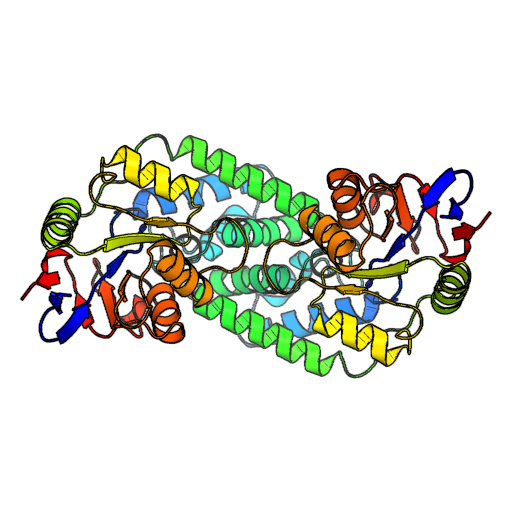LEU B CA 1
ATOM 2553 C C . LEU B 1 98 ? 4.34 7.441 -8.492 1 97.88 98 LEU B C 1
ATOM 2555 O O . LEU B 1 98 ? 4.137 6.398 -9.125 1 97.88 98 LEU B O 1
ATOM 2559 N N . LYS B 1 99 ? 4.062 8.625 -8.93 1 97.38 99 LYS B N 1
ATOM 2560 C CA . LYS B 1 99 ? 3.477 8.805 -10.25 1 97.38 99 LYS B CA 1
ATOM 2561 C C . LYS B 1 99 ? 4.402 8.266 -11.344 1 97.38 99 LYS B C 1
ATOM 2563 O O . LYS B 1 99 ? 3.951 7.578 -12.258 1 97.38 99 LYS B O 1
ATOM 2568 N N . LEU B 1 100 ? 5.629 8.578 -11.258 1 98.31 100 LEU B N 1
ATOM 2569 C CA . LEU B 1 100 ? 6.613 8.133 -12.242 1 98.31 100 LEU B CA 1
ATOM 2570 C C . LEU B 1 100 ? 6.746 6.613 -12.219 1 98.31 100 LEU B C 1
ATOM 2572 O O . LEU B 1 100 ? 6.855 5.984 -13.281 1 98.31 100 LEU B O 1
ATOM 2576 N N . ALA B 1 101 ? 6.793 6.012 -11.055 1 98.56 101 ALA B N 1
ATOM 2577 C CA . ALA B 1 101 ? 6.863 4.559 -10.93 1 98.56 101 ALA B CA 1
ATOM 2578 C C . ALA B 1 101 ? 5.645 3.893 -11.562 1 98.56 101 ALA B C 1
ATOM 2580 O O . ALA B 1 101 ? 5.773 2.898 -12.281 1 98.56 101 ALA B O 1
ATOM 2581 N N . GLN B 1 102 ? 4.477 4.434 -11.227 1 98.06 102 GLN B N 1
ATOM 2582 C CA . GLN B 1 102 ? 3.234 3.916 -11.789 1 98.06 102 GLN B CA 1
ATOM 2583 C C . GLN B 1 102 ? 3.254 3.975 -13.32 1 98.06 102 GLN B C 1
ATOM 2585 O O . GLN B 1 102 ? 2.863 3.014 -13.984 1 98.06 102 GLN B O 1
ATOM 2590 N N . GLN B 1 103 ? 3.705 5.074 -13.859 1 98.12 103 GLN B N 1
ATOM 2591 C CA . GLN B 1 103 ? 3.791 5.246 -15.305 1 98.12 103 GLN B CA 1
ATOM 2592 C C . GLN B 1 103 ? 4.777 4.254 -15.922 1 98.12 103 GLN B C 1
ATOM 2594 O O . GLN B 1 103 ? 4.512 3.688 -16.984 1 98.12 103 GLN B O 1
ATOM 2599 N N . ALA B 1 104 ? 5.879 4.098 -15.281 1 98.38 104 ALA B N 1
ATOM 2600 C CA . ALA B 1 104 ? 6.898 3.182 -15.789 1 98.38 104 ALA B CA 1
ATOM 2601 C C . ALA B 1 104 ? 6.379 1.747 -15.828 1 98.38 104 ALA B C 1
ATOM 2603 O O . ALA B 1 104 ? 6.582 1.029 -16.812 1 98.38 104 ALA B O 1
ATOM 2604 N N . LEU B 1 105 ? 5.738 1.303 -14.766 1 97.94 105 LEU B N 1
ATOM 2605 C CA . LEU B 1 105 ? 5.207 -0.056 -14.719 1 97.94 105 LEU B CA 1
ATOM 2606 C C . LEU B 1 105 ? 4.086 -0.238 -15.734 1 97.94 105 LEU B C 1
ATOM 2608 O O . LEU B 1 105 ? 3.969 -1.297 -16.359 1 97.94 105 LEU B O 1
ATOM 2612 N N . ALA B 1 106 ? 3.225 0.78 -15.859 1 97.06 106 ALA B N 1
ATOM 2613 C CA . ALA B 1 106 ? 2.162 0.724 -16.859 1 97.06 106 ALA B CA 1
ATOM 2614 C C . ALA B 1 106 ? 2.74 0.604 -18.266 1 97.06 106 ALA B C 1
ATOM 2616 O O . ALA B 1 106 ? 2.238 -0.167 -19.078 1 97.06 106 ALA B O 1
ATOM 2617 N N . GLU B 1 107 ? 3.732 1.39 -18.547 1 96.94 107 GLU B N 1
ATOM 2618 C CA . GLU B 1 107 ? 4.391 1.334 -19.844 1 96.94 107 GLU B CA 1
ATOM 2619 C C . GLU B 1 107 ? 5.031 -0.03 -20.078 1 96.94 107 GLU B C 1
ATOM 2621 O O . GLU B 1 107 ? 4.93 -0.589 -21.172 1 96.94 107 GLU B O 1
ATOM 2626 N N . ALA B 1 108 ? 5.707 -0.531 -19.094 1 96.88 108 ALA B N 1
ATOM 2627 C CA . ALA B 1 108 ? 6.32 -1.854 -19.188 1 96.88 108 ALA B CA 1
ATOM 2628 C C . ALA B 1 108 ? 5.273 -2.922 -19.5 1 96.88 108 ALA B C 1
ATOM 2630 O O . ALA B 1 108 ? 5.516 -3.82 -20.297 1 96.88 108 ALA B O 1
ATOM 2631 N N . GLU B 1 109 ? 4.188 -2.855 -18.812 1 94.06 109 GLU B N 1
ATOM 2632 C CA . GLU B 1 109 ? 3.107 -3.824 -18.984 1 94.06 109 GLU B CA 1
ATOM 2633 C C . GLU B 1 109 ? 2.596 -3.82 -20.422 1 94.06 109 GLU B C 1
ATOM 2635 O O . GLU B 1 109 ? 2.258 -4.875 -20.969 1 94.06 109 GLU B O 1
ATOM 2640 N N . LYS B 1 110 ? 2.463 -2.633 -21.047 1 91.88 110 LYS B N 1
ATOM 2641 C CA . LYS B 1 110 ? 2.016 -2.516 -22.422 1 91.88 110 LYS B CA 1
ATOM 2642 C C . LYS B 1 110 ? 2.965 -3.242 -23.375 1 91.88 110 LYS B C 1
ATOM 2644 O O . LYS B 1 110 ? 2.537 -3.785 -24.391 1 91.88 110 LYS B O 1
ATOM 2649 N N . TYR B 1 111 ? 4.152 -3.281 -23.016 1 87.31 111 TYR B N 1
ATOM 2650 C CA . TYR B 1 111 ? 5.168 -3.867 -23.891 1 87.31 111 TYR B CA 1
ATOM 2651 C C . TYR B 1 111 ? 5.207 -5.383 -23.734 1 87.31 111 TYR B C 1
ATOM 2653 O O . TYR B 1 111 ? 5.32 -6.113 -24.719 1 87.31 111 TYR B O 1
ATOM 2661 N N . VAL B 1 112 ? 5.059 -5.875 -22.516 1 85.75 112 VAL B N 1
ATOM 2662 C CA . VAL B 1 112 ? 5.242 -7.301 -22.266 1 85.75 112 VAL B CA 1
ATOM 2663 C C . VAL B 1 112 ? 3.92 -8.039 -22.453 1 85.75 112 VAL B C 1
ATOM 2665 O O . VAL B 1 112 ? 3.904 -9.234 -22.734 1 85.75 112 VAL B O 1
ATOM 2668 N N . GLY B 1 113 ? 2.846 -7.379 -22.297 1 72 113 GLY B N 1
ATOM 2669 C CA . GLY B 1 113 ? 1.521 -7.977 -22.266 1 72 113 GLY B CA 1
ATOM 2670 C C . GLY B 1 113 ? 1.015 -8.383 -23.625 1 72 113 GLY B C 1
ATOM 2671 O O . GLY B 1 113 ? -0.159 -8.719 -23.781 1 72 113 GLY B O 1
ATOM 2672 N N . LYS B 1 114 ? 1.823 -8.438 -24.594 1 76.38 114 LYS B N 1
ATOM 2673 C CA . LYS B 1 114 ? 1.368 -8.727 -25.953 1 76.38 114 LYS B CA 1
ATOM 2674 C C . LYS B 1 114 ? 1.104 -10.219 -26.125 1 76.38 114 LYS B C 1
ATOM 2676 O O . LYS B 1 114 ? 0.28 -10.617 -26.953 1 76.38 114 LYS B O 1
ATOM 2681 N N . THR B 1 115 ? 1.667 -11.078 -25.375 1 80.75 115 THR B N 1
ATOM 2682 C CA . THR B 1 115 ? 1.409 -12.508 -25.422 1 80.75 115 THR B CA 1
ATOM 2683 C C . THR B 1 115 ? 1.023 -13.031 -24.031 1 80.75 115 THR B C 1
ATOM 2685 O O . THR B 1 115 ? 1.784 -12.883 -23.078 1 80.75 115 THR B O 1
ATOM 2688 N N . PRO B 1 116 ? -0.176 -13.562 -24.016 1 86 116 PRO B N 1
ATOM 2689 C CA . PRO B 1 116 ? -0.598 -14.07 -22.703 1 86 116 PRO B CA 1
ATOM 2690 C C . PRO B 1 116 ? 0.295 -15.203 -22.188 1 86 116 PRO B C 1
ATOM 2692 O O . PRO B 1 116 ? 0.768 -16.031 -22.984 1 86 116 PRO B O 1
ATOM 2695 N N . SER B 1 117 ? 0.538 -15.195 -20.891 1 91.38 117 SER B N 1
ATOM 2696 C CA . SER B 1 117 ? 1.248 -16.297 -20.266 1 91.38 117 SER B CA 1
ATOM 2697 C C . SER B 1 117 ? 0.437 -17.594 -20.344 1 91.38 117 SER B C 1
ATOM 2699 O O . SER B 1 117 ? -0.787 -17.562 -20.188 1 91.38 117 SER B O 1
ATOM 2701 N N . PRO B 1 118 ? 1.064 -18.719 -20.516 1 94.06 118 PRO B N 1
ATOM 2702 C CA . PRO B 1 118 ? 0.334 -19.984 -20.656 1 94.06 118 PRO B CA 1
ATOM 2703 C C . PRO B 1 118 ? -0.138 -20.547 -19.312 1 94.06 118 PRO B C 1
ATOM 2705 O O . PRO B 1 118 ? 0.479 -20.266 -18.266 1 94.06 118 PRO B O 1
ATOM 2708 N N . LEU B 1 119 ? -1.2 -21.359 -19.422 1 95.31 119 LEU B N 1
ATOM 2709 C CA . LEU B 1 119 ? -1.576 -22.188 -18.281 1 95.31 119 LEU B CA 1
ATOM 2710 C C . LEU B 1 119 ? -0.539 -23.281 -18.031 1 95.31 119 LEU B C 1
ATOM 2712 O O . LEU B 1 119 ? 0.035 -23.812 -18.984 1 95.31 119 LEU B O 1
ATOM 2716 N N . PHE B 1 120 ? -0.331 -23.531 -16.75 1 93.94 120 PHE B N 1
ATOM 2717 C CA . PHE B 1 120 ? 0.427 -24.75 -16.484 1 93.94 120 PHE B CA 1
ATOM 2718 C C . PHE B 1 120 ? -0.306 -25.969 -17.031 1 93.94 120 PHE B C 1
ATOM 2720 O O . PHE B 1 120 ? -1.538 -26.016 -17.031 1 93.94 120 PHE B O 1
ATOM 2727 N N . VAL B 1 121 ? 0.456 -26.938 -17.375 1 90.69 121 VAL B N 1
ATOM 2728 C CA . VAL B 1 121 ? -0.104 -28.156 -17.922 1 90.69 121 VAL B CA 1
ATOM 2729 C C . VAL B 1 121 ? -1.025 -28.812 -16.891 1 90.69 121 VAL B C 1
ATOM 2731 O O . VAL B 1 121 ? -0.667 -28.938 -15.719 1 90.69 121 VAL B O 1
ATOM 2734 N N . GLY B 1 122 ? -2.297 -29.078 -17.375 1 91.31 122 GLY B N 1
ATOM 2735 C CA . GLY B 1 122 ? -3.221 -29.781 -16.5 1 91.31 122 GLY B CA 1
ATOM 2736 C C . GLY B 1 122 ? -4.16 -28.859 -15.758 1 91.31 122 GLY B C 1
ATOM 2737 O O . GLY B 1 122 ? -5.152 -29.312 -15.18 1 91.31 122 GLY B O 1
ATOM 2738 N N . SER B 1 123 ? -3.918 -27.562 -15.781 1 94.38 123 SER B N 1
ATOM 2739 C CA . SER B 1 123 ? -4.715 -26.609 -15.023 1 94.38 123 SER B CA 1
ATOM 2740 C C . SER B 1 123 ? -6.164 -26.594 -15.5 1 94.38 123 SER B C 1
ATOM 2742 O O . SER B 1 123 ? -7.094 -26.625 -14.695 1 94.38 123 SER B O 1
ATOM 2744 N N . LEU B 1 124 ? -6.312 -26.547 -16.781 1 95.81 124 LEU B N 1
ATOM 2745 C CA . LEU B 1 124 ? -7.664 -26.516 -17.328 1 95.81 124 LEU B CA 1
ATOM 2746 C C . LEU B 1 124 ? -8.43 -27.781 -16.969 1 95.81 124 LEU B C 1
ATOM 2748 O O . LEU B 1 124 ? -9.578 -27.719 -16.531 1 95.81 124 LEU B O 1
ATOM 2752 N N . GLU B 1 125 ? -7.797 -28.906 -17.125 1 95.75 125 GLU B N 1
ATOM 2753 C CA . GLU B 1 125 ? -8.422 -30.203 -16.844 1 95.75 125 GLU B CA 1
ATOM 2754 C C . GLU B 1 125 ? -8.844 -30.312 -15.383 1 95.75 125 GLU B C 1
ATOM 2756 O O . GLU B 1 125 ? -9.93 -30.812 -15.086 1 95.75 125 GLU B O 1
ATOM 2761 N N . VAL B 1 126 ? -8.016 -29.844 -14.539 1 95.94 126 VAL B N 1
ATOM 2762 C CA . VAL B 1 126 ? -8.312 -29.922 -13.109 1 95.94 126 VAL B CA 1
ATOM 2763 C C . VAL B 1 126 ? -9.484 -29 -12.773 1 95.94 126 VAL B C 1
ATOM 2765 O O . VAL B 1 126 ? -10.359 -29.375 -11.984 1 95.94 126 VAL B O 1
ATOM 2768 N N . LEU B 1 127 ? -9.539 -27.812 -13.352 1 97.69 127 LEU B N 1
ATOM 2769 C CA . LEU B 1 127 ? -10.641 -26.875 -13.109 1 97.69 127 LEU B CA 1
ATOM 2770 C C . LEU B 1 127 ? -11.961 -27.469 -13.594 1 97.69 127 LEU B C 1
ATOM 2772 O O . LEU B 1 127 ? -12.977 -27.375 -12.906 1 97.69 127 LEU B O 1
ATOM 2776 N N . GLN B 1 128 ? -11.906 -28.125 -14.719 1 96.88 128 GLN B N 1
ATOM 2777 C CA . GLN B 1 128 ? -13.086 -28.797 -15.266 1 96.88 128 GLN B CA 1
ATOM 2778 C C . GLN B 1 128 ? -13.555 -29.922 -14.352 1 96.88 128 GLN B C 1
ATOM 2780 O O . GLN B 1 128 ? -14.75 -30.031 -14.062 1 96.88 128 GLN B O 1
ATOM 2785 N N . TYR B 1 129 ? -12.602 -30.672 -13.984 1 96.62 129 TYR B N 1
ATOM 2786 C CA . TYR B 1 129 ? -12.836 -31.828 -13.125 1 96.62 129 TYR B CA 1
ATOM 2787 C C . TYR B 1 129 ? -13.477 -31.406 -11.812 1 96.62 129 TYR B C 1
ATOM 2789 O O . TYR B 1 129 ? -14.492 -31.984 -11.398 1 96.62 129 TYR B O 1
ATOM 2797 N N . LEU B 1 130 ? -12.977 -30.359 -11.203 1 97.62 130 LEU B N 1
ATOM 2798 C CA . LEU B 1 130 ? -13.461 -29.875 -9.914 1 97.62 130 LEU B CA 1
ATOM 2799 C C . LEU B 1 130 ? -14.82 -29.188 -10.07 1 97.62 130 LEU B C 1
ATOM 2801 O O . LEU B 1 130 ? -15.695 -29.344 -9.211 1 97.62 130 LEU B O 1
ATOM 2805 N N . SER B 1 131 ? -14.953 -28.469 -11.125 1 97.12 131 SER B N 1
ATOM 2806 C CA . SER B 1 131 ? -16.219 -27.797 -11.398 1 97.12 131 SER B CA 1
ATOM 2807 C C . SER B 1 131 ? -17.344 -28.797 -11.594 1 97.12 131 SER B C 1
ATOM 2809 O O . SER B 1 131 ? -18.453 -28.609 -11.094 1 97.12 131 SER B O 1
ATOM 2811 N N . ARG B 1 132 ? -17.109 -29.875 -12.258 1 95.75 132 ARG B N 1
ATOM 2812 C CA . ARG B 1 132 ? -18.094 -30.906 -12.531 1 95.75 132 ARG B CA 1
ATOM 2813 C C . ARG B 1 132 ? -18.578 -31.578 -11.242 1 95.75 132 ARG B C 1
ATOM 2815 O O . ARG B 1 132 ? -19.703 -32.062 -11.172 1 95.75 132 ARG B O 1
ATOM 2822 N N . ALA B 1 133 ? -17.719 -31.547 -10.32 1 96.06 133 ALA B N 1
ATOM 2823 C CA . ALA B 1 133 ? -18.047 -32.156 -9.039 1 96.06 133 ALA B CA 1
ATOM 2824 C C . ALA B 1 133 ? -18.906 -31.234 -8.188 1 96.06 133 ALA B C 1
ATOM 2826 O O . ALA B 1 133 ? -19.297 -31.594 -7.074 1 96.06 133 ALA B O 1
ATOM 2827 N N . GLY B 1 134 ? -19.109 -30.047 -8.688 1 95.88 134 GLY B N 1
ATOM 2828 C CA . GLY B 1 134 ? -20.031 -29.141 -8.008 1 95.88 134 GLY B CA 1
ATOM 2829 C C . GLY B 1 134 ? -19.312 -28.156 -7.098 1 95.88 134 GLY B C 1
ATOM 2830 O O . GLY B 1 134 ? -19.953 -27.422 -6.336 1 95.88 134 GLY B O 1
ATOM 2831 N N . LEU B 1 135 ? -18 -28.141 -7.141 1 98.12 135 LEU B N 1
ATOM 2832 C CA . LEU B 1 135 ? -17.234 -27.203 -6.312 1 98.12 135 LEU B CA 1
ATOM 2833 C C . LEU B 1 135 ? -17.297 -25.797 -6.895 1 98.12 135 LEU B C 1
ATOM 2835 O O . LEU B 1 135 ? -17.234 -25.625 -8.109 1 98.12 135 LEU B O 1
ATOM 2839 N N . LYS B 1 136 ? -17.438 -24.812 -6.02 1 98.56 136 LYS B N 1
ATOM 2840 C CA . LYS B 1 136 ? -17.219 -23.422 -6.426 1 98.56 136 LYS B CA 1
ATOM 2841 C C . LYS B 1 136 ? -15.727 -23.109 -6.531 1 98.56 136 LYS B C 1
ATOM 2843 O O . LYS B 1 136 ? -14.961 -23.422 -5.613 1 98.56 136 LYS B O 1
ATOM 2848 N N . LEU B 1 137 ? -15.383 -22.594 -7.637 1 98.69 137 LEU B N 1
ATOM 2849 C CA . LEU B 1 137 ? -13.977 -22.281 -7.871 1 98.69 137 LEU B CA 1
ATOM 2850 C C . LEU B 1 137 ? -13.758 -20.781 -8.023 1 98.69 137 LEU B C 1
ATOM 2852 O O . LEU B 1 137 ? -14.586 -20.094 -8.633 1 98.69 137 LEU B O 1
ATOM 2856 N N . GLY B 1 138 ? -12.68 -20.25 -7.434 1 98.75 138 GLY B N 1
ATOM 2857 C CA . GLY B 1 138 ? -12.297 -18.859 -7.582 1 98.75 138 GLY B CA 1
ATOM 2858 C C . GLY B 1 138 ? -10.797 -18.672 -7.738 1 98.75 138 GLY B C 1
ATOM 2859 O O . GLY B 1 138 ? -10.016 -19.562 -7.41 1 98.75 138 GLY B O 1
ATOM 2860 N N . ILE B 1 139 ? -10.469 -17.594 -8.336 1 98.81 139 ILE B N 1
ATOM 2861 C CA . ILE B 1 139 ? -9.086 -17.156 -8.406 1 98.81 139 ILE B CA 1
ATOM 2862 C C . ILE B 1 139 ? -8.875 -15.953 -7.477 1 98.81 139 ILE B C 1
ATOM 2864 O O . ILE B 1 139 ? -9.625 -14.984 -7.527 1 98.81 139 ILE B O 1
ATOM 2868 N N . LEU B 1 140 ? -7.934 -16.094 -6.586 1 98.44 140 LEU B N 1
ATOM 2869 C CA . LEU B 1 140 ? -7.52 -15.039 -5.66 1 98.44 140 LEU B CA 1
ATOM 2870 C C . LEU B 1 140 ? -6.035 -14.742 -5.812 1 98.44 140 LEU B C 1
ATOM 2872 O O . LEU B 1 140 ? -5.188 -15.516 -5.355 1 98.44 140 LEU B O 1
ATOM 2876 N N . SER B 1 141 ? -5.715 -13.578 -6.422 1 97.94 141 SER B N 1
ATOM 2877 C CA . SER B 1 141 ? -4.352 -13.242 -6.805 1 97.94 141 SER B CA 1
ATOM 2878 C C . SER B 1 141 ? -3.924 -11.906 -6.199 1 97.94 141 SER B C 1
ATOM 2880 O O . SER B 1 141 ? -4.77 -11.086 -5.836 1 97.94 141 SER B O 1
ATOM 2882 N N . ALA B 1 142 ? -2.605 -11.734 -6.047 1 96.94 142 ALA B N 1
ATOM 2883 C CA . ALA B 1 142 ? -2.07 -10.43 -5.66 1 96.94 142 ALA B CA 1
ATOM 2884 C C . ALA B 1 142 ? -2.115 -9.445 -6.828 1 96.94 142 ALA B C 1
ATOM 2886 O O . ALA B 1 142 ? -1.969 -8.242 -6.637 1 96.94 142 ALA B O 1
ATOM 2887 N N . ALA B 1 143 ? -2.258 -9.93 -8.055 1 96.62 143 ALA B N 1
ATOM 2888 C CA . ALA B 1 143 ? -2.439 -9.062 -9.211 1 96.62 143 ALA B CA 1
ATOM 2889 C C . ALA B 1 143 ? -3.736 -8.258 -9.094 1 96.62 143 ALA B C 1
ATOM 2891 O O . ALA B 1 143 ? -4.543 -8.5 -8.195 1 96.62 143 ALA B O 1
ATOM 2892 N N . THR B 1 144 ? -3.904 -7.312 -9.977 1 96.06 144 THR B N 1
ATOM 2893 C CA . THR B 1 144 ? -5.145 -6.543 -9.984 1 96.06 144 THR B CA 1
ATOM 2894 C C . THR B 1 144 ? -6.312 -7.406 -10.461 1 96.06 144 THR B C 1
ATOM 2896 O O . THR B 1 144 ? -6.117 -8.375 -11.195 1 96.06 144 THR B O 1
ATOM 2899 N N . THR B 1 145 ? -7.496 -7.031 -10.031 1 97.81 145 THR B N 1
ATOM 2900 C CA . THR B 1 145 ? -8.688 -7.746 -10.469 1 97.81 145 THR B CA 1
ATOM 2901 C C . THR B 1 145 ? -8.805 -7.73 -11.992 1 97.81 145 THR B C 1
ATOM 2903 O O . THR B 1 145 ? -9.203 -8.727 -12.602 1 97.81 145 THR B O 1
ATOM 2906 N N . ALA B 1 146 ? -8.43 -6.648 -12.594 1 96.31 146 ALA B N 1
ATOM 2907 C CA . ALA B 1 146 ? -8.461 -6.543 -14.047 1 96.31 146 ALA B CA 1
ATOM 2908 C C . ALA B 1 146 ? -7.547 -7.578 -14.688 1 96.31 146 ALA B C 1
ATOM 2910 O O . ALA B 1 146 ? -7.902 -8.195 -15.695 1 96.31 146 ALA B O 1
ATOM 2911 N N . GLU B 1 147 ? -6.402 -7.773 -14.117 1 94.75 147 GLU B N 1
ATOM 2912 C CA . GLU B 1 147 ? -5.457 -8.758 -14.633 1 94.75 147 GLU B CA 1
ATOM 2913 C C . GLU B 1 147 ? -6 -10.18 -14.484 1 94.75 147 GLU B C 1
ATOM 2915 O O . GLU B 1 147 ? -5.805 -11.016 -15.367 1 94.75 147 GLU B O 1
ATOM 2920 N N . VAL B 1 148 ? -6.66 -10.43 -13.383 1 97.81 148 VAL B N 1
ATOM 2921 C CA . VAL B 1 148 ? -7.254 -11.742 -13.156 1 97.81 148 VAL B CA 1
ATOM 2922 C C . VAL B 1 148 ? -8.352 -12 -14.188 1 97.81 148 VAL B C 1
ATOM 2924 O O . VAL B 1 148 ? -8.414 -13.086 -14.766 1 97.81 148 VAL B O 1
ATOM 2927 N N . ARG B 1 149 ? -9.164 -11.016 -14.414 1 97.88 149 ARG B N 1
ATOM 2928 C CA . ARG B 1 149 ? -10.242 -11.141 -15.391 1 97.88 149 ARG B CA 1
ATOM 2929 C C . ARG B 1 149 ? -9.688 -11.391 -16.797 1 97.88 149 ARG B C 1
ATOM 2931 O O . ARG B 1 149 ? -10.211 -12.227 -17.531 1 97.88 149 ARG B O 1
ATOM 2938 N N . THR B 1 150 ? -8.703 -10.672 -17.125 1 95.56 150 THR B N 1
ATOM 2939 C CA . THR B 1 150 ? -8.062 -10.844 -18.422 1 95.56 150 THR B CA 1
ATOM 2940 C C . THR B 1 150 ? -7.52 -12.266 -18.578 1 95.56 150 THR B C 1
ATOM 2942 O O . THR B 1 150 ? -7.641 -12.875 -19.641 1 95.56 150 THR B O 1
ATOM 2945 N N . PHE B 1 151 ? -6.922 -12.742 -17.547 1 96.88 151 PHE B N 1
ATOM 2946 C CA . PHE B 1 151 ? -6.406 -14.102 -17.531 1 96.88 151 PHE B CA 1
ATOM 2947 C C . PHE B 1 151 ? -7.523 -15.109 -17.797 1 96.88 151 PHE B C 1
ATOM 2949 O O . PHE B 1 151 ? -7.379 -16 -18.625 1 96.88 151 PHE B O 1
ATOM 2956 N N . VAL B 1 152 ? -8.633 -14.977 -17.078 1 97.88 152 VAL B N 1
ATOM 2957 C CA . VAL B 1 152 ? -9.781 -15.875 -17.203 1 97.88 152 VAL B CA 1
ATOM 2958 C C . VAL B 1 152 ? -10.32 -15.82 -18.625 1 97.88 152 VAL B C 1
ATOM 2960 O O . VAL B 1 152 ? -10.648 -16.859 -19.203 1 97.88 152 VAL B O 1
ATOM 2963 N N . GLU B 1 153 ? -10.391 -14.617 -19.156 1 96.94 153 GLU B N 1
ATOM 2964 C CA . GLU B 1 153 ? -10.883 -14.43 -20.531 1 96.94 153 GLU B CA 1
ATOM 2965 C C . GLU B 1 153 ? -9.945 -15.07 -21.547 1 96.94 153 GLU B C 1
ATOM 2967 O O . GLU B 1 153 ? -10.383 -15.789 -22.438 1 96.94 153 GLU B O 1
ATOM 2972 N N . ASN B 1 154 ? -8.711 -14.852 -21.406 1 95.5 154 ASN B N 1
ATOM 2973 C CA . ASN B 1 154 ? -7.711 -15.328 -22.359 1 95.5 154 ASN B CA 1
ATOM 2974 C C . ASN B 1 154 ? -7.676 -16.844 -22.422 1 95.5 154 ASN B C 1
ATOM 2976 O O . ASN B 1 154 ? -7.41 -17.422 -23.469 1 95.5 154 ASN B O 1
ATOM 2980 N N . HIS B 1 155 ? -7.941 -17.484 -21.312 1 96.62 155 HIS B N 1
ATOM 2981 C CA . HIS B 1 155 ? -7.816 -18.938 -21.25 1 96.62 155 HIS B CA 1
ATOM 2982 C C . HIS B 1 155 ? -9.18 -19.609 -21.234 1 96.62 155 HIS B C 1
ATOM 2984 O O . HIS B 1 155 ? -9.281 -20.828 -21 1 96.62 155 HIS B O 1
ATOM 2990 N N . GLN B 1 156 ? -10.211 -18.828 -21.391 1 96.25 156 GLN B N 1
ATOM 2991 C CA . GLN B 1 156 ? -11.594 -19.297 -21.516 1 96.25 156 GLN B CA 1
ATOM 2992 C C . GLN B 1 156 ? -11.992 -20.141 -20.297 1 96.25 156 GLN B C 1
ATOM 2994 O O . GLN B 1 156 ? -12.492 -21.25 -20.453 1 96.25 156 GLN B O 1
ATOM 2999 N N . LEU B 1 157 ? -11.781 -19.531 -19.141 1 97.81 157 LEU B N 1
ATOM 3000 C CA . LEU B 1 157 ? -12.031 -20.266 -17.891 1 97.81 157 LEU B CA 1
ATOM 3001 C C . LEU B 1 157 ? -13.352 -19.828 -17.266 1 97.81 157 LEU B C 1
ATOM 3003 O O . LEU B 1 157 ? -13.734 -20.328 -16.219 1 97.81 157 LEU B O 1
ATOM 3007 N N . SER B 1 158 ? -14.125 -19 -17.922 1 97.5 158 SER B N 1
ATOM 3008 C CA . SER B 1 158 ? -15.297 -18.344 -17.328 1 97.5 158 SER B CA 1
ATOM 3009 C C . SER B 1 158 ? -16.359 -19.375 -16.922 1 97.5 158 SER B C 1
ATOM 3011 O O . SER B 1 158 ? -17.125 -19.125 -15.992 1 97.5 158 SER B O 1
ATOM 3013 N N . ASP B 1 159 ? -16.344 -20.516 -17.562 1 96.94 159 ASP B N 1
ATOM 3014 C CA . ASP B 1 159 ? -17.375 -21.516 -17.297 1 96.94 159 ASP B CA 1
ATOM 3015 C C . ASP B 1 159 ? -17.109 -22.25 -15.992 1 96.94 159 ASP B C 1
ATOM 3017 O O . ASP B 1 159 ? -18 -22.891 -15.438 1 96.94 159 ASP B O 1
ATOM 3021 N N . TYR B 1 160 ? -15.938 -22.109 -15.5 1 97.44 160 TYR B N 1
ATOM 3022 C CA . TYR B 1 160 ? -15.547 -22.922 -14.352 1 97.44 160 TYR B CA 1
ATOM 3023 C C . TYR B 1 160 ? -15.289 -22.031 -13.133 1 97.44 160 TYR B C 1
ATOM 3025 O O . TYR B 1 160 ? -15.32 -22.516 -11.992 1 97.44 160 TYR B O 1
ATOM 3033 N N . ILE B 1 161 ? -14.953 -20.734 -13.375 1 98.31 161 ILE B N 1
ATOM 3034 C CA . ILE B 1 161 ? -14.523 -19.828 -12.312 1 98.31 161 ILE B CA 1
ATOM 3035 C C . ILE B 1 161 ? -15.68 -18.922 -11.906 1 98.31 161 ILE B C 1
ATOM 3037 O O . ILE B 1 161 ? -16.188 -18.141 -12.719 1 98.31 161 ILE B O 1
ATOM 3041 N N . GLN B 1 162 ? -16.016 -18.906 -10.656 1 98.31 162 GLN B N 1
ATOM 3042 C CA . GLN B 1 162 ? -17.125 -18.109 -10.164 1 98.31 162 GLN B CA 1
ATOM 3043 C C . GLN B 1 162 ? -16.641 -16.828 -9.5 1 98.31 162 GLN B C 1
ATOM 3045 O O . GLN B 1 162 ? -17.422 -15.898 -9.266 1 98.31 162 GLN B O 1
ATOM 3050 N N . LEU B 1 163 ? -15.367 -16.812 -9.172 1 98.62 163 LEU B N 1
ATOM 3051 C CA . LEU B 1 163 ? -14.789 -15.641 -8.539 1 98.62 163 LEU B CA 1
ATOM 3052 C C . LEU B 1 163 ? -13.469 -15.258 -9.195 1 98.62 163 LEU B C 1
ATOM 3054 O O . LEU B 1 163 ? -12.586 -16.109 -9.367 1 98.62 163 LEU B O 1
ATOM 3058 N N . GLU B 1 164 ? -13.359 -14.094 -9.641 1 98.62 164 GLU B N 1
ATOM 3059 C CA . GLU B 1 164 ? -12.148 -13.461 -10.156 1 98.62 164 GLU B CA 1
ATOM 3060 C C . GLU B 1 164 ? -11.766 -12.242 -9.32 1 98.62 164 GLU B C 1
ATOM 3062 O O . GLU B 1 164 ? -12.305 -11.156 -9.516 1 98.62 164 GLU B O 1
ATOM 3067 N N . MET B 1 165 ? -10.812 -12.469 -8.43 1 98.06 165 MET B N 1
ATOM 3068 C CA . MET B 1 165 ? -10.508 -11.422 -7.465 1 98.06 165 MET B CA 1
ATOM 3069 C C . MET B 1 165 ? -9.008 -11.18 -7.379 1 98.06 165 MET B C 1
ATOM 3071 O O . MET B 1 165 ? -8.227 -12.125 -7.23 1 98.06 165 MET B O 1
ATOM 3075 N N . GLY B 1 166 ? -8.602 -9.945 -7.555 1 97.75 166 GLY B N 1
ATOM 3076 C CA . GLY B 1 166 ? -7.254 -9.477 -7.289 1 97.75 166 GLY B CA 1
ATOM 3077 C C . GLY B 1 166 ? -7.184 -8.453 -6.172 1 97.75 166 GLY B C 1
ATOM 3078 O O . GLY B 1 166 ? -8.023 -8.453 -5.27 1 97.75 166 GLY B O 1
ATOM 3079 N N . VAL B 1 167 ? -6.098 -7.699 -6.172 1 95.25 167 VAL B N 1
ATOM 3080 C CA . VAL B 1 167 ? -5.906 -6.633 -5.195 1 95.25 167 VAL B CA 1
ATOM 3081 C C . VAL B 1 167 ? -5.906 -5.281 -5.902 1 95.25 167 VAL B C 1
ATOM 3083 O O . VAL B 1 167 ? -4.949 -4.941 -6.605 1 95.25 167 VAL B O 1
ATOM 3086 N N . ASP B 1 168 ? -6.965 -4.543 -5.699 1 89.5 168 ASP B N 1
ATOM 3087 C CA . ASP B 1 168 ? -7.066 -3.234 -6.336 1 89.5 168 ASP B CA 1
ATOM 3088 C C . ASP B 1 168 ? -6.766 -2.115 -5.344 1 89.5 168 ASP B C 1
ATOM 3090 O O . ASP B 1 168 ? -6.117 -1.126 -5.695 1 89.5 168 ASP B O 1
ATOM 3094 N N . GLU B 1 169 ? -7.402 -2.311 -4.203 1 81.25 169 GLU B N 1
ATOM 3095 C CA . GLU B 1 169 ? -7.16 -1.401 -3.086 1 81.25 169 GLU B CA 1
ATOM 3096 C C . GLU B 1 169 ? -7.051 -2.162 -1.769 1 81.25 169 GLU B C 1
ATOM 3098 O O . GLU B 1 169 ? -7.453 -3.324 -1.68 1 81.25 169 GLU B O 1
ATOM 3103 N N . GLY B 1 170 ? -6.309 -1.674 -0.79 1 80.44 170 GLY B N 1
ATOM 3104 C CA . GLY B 1 170 ? -6.273 -2.301 0.521 1 80.44 170 GLY B CA 1
ATOM 3105 C C . GLY B 1 170 ? -5.094 -3.234 0.707 1 80.44 170 GLY B C 1
ATOM 3106 O O . GLY B 1 170 ? -4.07 -3.092 0.033 1 80.44 170 GLY B O 1
ATOM 3107 N N . PRO B 1 171 ? -5.297 -4.125 1.609 1 86.56 171 PRO B N 1
ATOM 3108 C CA . PRO B 1 171 ? -4.184 -5.031 1.914 1 86.56 171 PRO B CA 1
ATOM 3109 C C . PRO B 1 171 ? -4.02 -6.133 0.869 1 86.56 171 PRO B C 1
ATOM 3111 O O . PRO B 1 171 ? -4.957 -6.434 0.129 1 86.56 171 PRO B O 1
ATOM 3114 N N . SER B 1 172 ? -2.879 -6.57 0.769 1 93.88 172 SER B N 1
ATOM 3115 C CA . SER B 1 172 ? -2.561 -7.707 -0.09 1 93.88 172 SER B CA 1
ATOM 3116 C C . SER B 1 172 ? -2.176 -8.93 0.733 1 93.88 172 SER B C 1
ATOM 3118 O O . SER B 1 172 ? -2.256 -8.906 1.963 1 93.88 172 SER B O 1
ATOM 3120 N N . LYS B 1 173 ? -1.926 -10.078 -0.05 1 94.69 173 LYS B N 1
ATOM 3121 C CA . LYS B 1 173 ? -1.417 -11.258 0.642 1 94.69 173 LYS B CA 1
ATOM 3122 C C . LYS B 1 173 ? -0.222 -10.906 1.523 1 94.69 173 LYS B C 1
ATOM 3124 O O . LYS B 1 173 ? 0.575 -10.031 1.178 1 94.69 173 LYS B O 1
ATOM 3129 N N . PRO B 1 174 ? -0.22 -11.391 2.861 1 95.5 174 PRO B N 1
ATOM 3130 C CA . PRO B 1 174 ? -0.961 -12.539 3.396 1 95.5 174 PRO B CA 1
ATOM 3131 C C . PRO B 1 174 ? -2.133 -12.117 4.281 1 95.5 174 PRO B C 1
ATOM 3133 O O . PRO B 1 174 ? -2.582 -12.898 5.125 1 95.5 174 PRO B O 1
ATOM 3136 N N . ASP B 1 175 ? -2.588 -10.906 4.18 1 94.81 175 ASP B N 1
ATOM 3137 C CA . ASP B 1 175 ? -3.723 -10.484 4.996 1 94.81 175 ASP B CA 1
ATOM 3138 C C . ASP B 1 175 ? -4.922 -11.406 4.785 1 94.81 175 ASP B C 1
ATOM 3140 O O . ASP B 1 175 ? -5.359 -11.609 3.65 1 94.81 175 ASP B O 1
ATOM 3144 N N . PRO B 1 176 ? -5.504 -11.898 5.84 1 97.44 176 PRO B N 1
ATOM 3145 C CA . PRO B 1 176 ? -6.586 -12.875 5.715 1 97.44 176 PRO B CA 1
ATOM 3146 C C . PRO B 1 176 ? -7.879 -12.266 5.184 1 97.44 176 PRO B C 1
ATOM 3148 O O . PRO B 1 176 ? -8.781 -12.984 4.75 1 97.44 176 PRO B O 1
ATOM 3151 N N . VAL B 1 177 ? -7.961 -10.93 5.246 1 95.75 177 VAL B N 1
ATOM 3152 C CA . VAL B 1 177 ? -9.188 -10.25 4.836 1 95.75 177 VAL B CA 1
ATOM 3153 C C . VAL B 1 177 ? -9.5 -10.586 3.379 1 95.75 177 VAL B C 1
ATOM 3155 O O . VAL B 1 177 ? -10.672 -10.688 2.998 1 95.75 177 VAL B O 1
ATOM 3158 N N . LEU B 1 178 ? -8.5 -10.805 2.574 1 96.25 178 LEU B N 1
ATOM 3159 C CA . LEU B 1 178 ? -8.672 -11.141 1.166 1 96.25 178 LEU B CA 1
ATOM 3160 C C . LEU B 1 178 ? -9.414 -12.469 1.008 1 96.25 178 LEU B C 1
ATOM 3162 O O . LEU B 1 178 ? -10.344 -12.57 0.213 1 96.25 178 LEU B O 1
ATOM 3166 N N . PHE B 1 179 ? -8.961 -13.43 1.766 1 98.38 179 PHE B N 1
ATOM 3167 C CA . PHE B 1 179 ? -9.562 -14.75 1.721 1 98.38 179 PHE B CA 1
ATOM 3168 C C . PHE B 1 179 ? -11 -14.711 2.234 1 98.38 179 PHE B C 1
ATOM 3170 O O . PHE B 1 179 ? -11.891 -15.328 1.652 1 98.38 179 PHE B O 1
ATOM 3177 N N . LEU B 1 180 ? -11.234 -13.977 3.285 1 98.5 180 LEU B N 1
ATOM 3178 C CA . LEU B 1 180 ? -12.562 -13.836 3.865 1 98.5 180 LEU B CA 1
ATOM 3179 C C . LEU B 1 180 ? -13.523 -13.172 2.881 1 98.5 180 LEU B C 1
ATOM 3181 O O . LEU B 1 180 ? -14.664 -13.617 2.723 1 98.5 180 LEU B O 1
ATOM 3185 N N . GLN B 1 181 ? -13.031 -12.148 2.246 1 97.5 181 GLN B N 1
ATOM 3186 C CA . GLN B 1 181 ? -13.836 -11.461 1.244 1 97.5 181 GLN B CA 1
ATOM 3187 C C . GLN B 1 181 ? -14.148 -12.383 0.065 1 97.5 181 GLN B C 1
ATOM 3189 O O . GLN B 1 181 ? -15.258 -12.352 -0.474 1 97.5 181 GLN B O 1
ATOM 3194 N N . ALA B 1 182 ? -13.141 -13.117 -0.348 1 98.25 182 ALA B N 1
ATOM 3195 C CA . ALA B 1 182 ? -13.336 -14.062 -1.446 1 98.25 182 ALA B CA 1
ATOM 3196 C C . ALA B 1 182 ? -14.422 -15.086 -1.109 1 98.25 182 ALA B C 1
ATOM 3198 O O . ALA B 1 182 ? -15.289 -15.367 -1.935 1 98.25 182 ALA B O 1
ATOM 3199 N N . CYS B 1 183 ? -14.398 -15.602 0.081 1 98.62 183 CYS B N 1
ATOM 3200 C CA . CYS B 1 183 ? -15.398 -16.562 0.531 1 98.62 183 CYS B CA 1
ATOM 3201 C C . CYS B 1 183 ? -16.781 -15.93 0.563 1 98.62 183 CYS B C 1
ATOM 3203 O O . CYS B 1 183 ? -17.766 -16.547 0.126 1 98.62 183 CYS B O 1
ATOM 3205 N N . GLU B 1 184 ? -16.797 -14.719 1.077 1 98.56 184 GLU B N 1
ATOM 3206 C CA . GLU B 1 184 ? -18.062 -14.008 1.131 1 98.56 184 GLU B CA 1
ATOM 3207 C C . GLU B 1 184 ? -18.672 -13.836 -0.264 1 98.56 184 GLU B C 1
ATOM 3209 O O . GLU B 1 184 ? -19.859 -14.094 -0.474 1 98.56 184 GLU B O 1
ATOM 3214 N N . LYS B 1 185 ? -17.906 -13.43 -1.172 1 98.19 185 LYS B N 1
ATOM 3215 C CA . LYS B 1 185 ? -18.344 -13.203 -2.543 1 98.19 185 LYS B CA 1
ATOM 3216 C C . LYS B 1 185 ? -18.781 -14.508 -3.201 1 98.19 185 LYS B C 1
ATOM 3218 O O . LYS B 1 185 ? -19.688 -14.516 -4.035 1 98.19 185 LYS B O 1
ATOM 3223 N N . LEU B 1 186 ? -18.125 -15.602 -2.787 1 97.56 186 LEU B N 1
ATOM 3224 C CA . LEU B 1 186 ? -18.453 -16.906 -3.338 1 97.56 186 LEU B CA 1
ATOM 3225 C C . LEU B 1 186 ? -19.656 -17.516 -2.637 1 97.56 186 LEU B C 1
ATOM 3227 O O . LEU B 1 186 ? -20.234 -18.5 -3.111 1 97.56 186 LEU B O 1
ATOM 3231 N N . GLY B 1 187 ? -20.016 -16.953 -1.511 1 97.81 187 GLY B N 1
ATOM 3232 C CA . GLY B 1 187 ? -21.156 -17.453 -0.744 1 97.81 187 GLY B CA 1
ATOM 3233 C C . GLY B 1 187 ? -20.828 -18.703 0.038 1 97.81 187 GLY B C 1
ATOM 3234 O O . GLY B 1 187 ? -21.656 -19.609 0.149 1 97.81 187 GLY B O 1
ATOM 3235 N N . VAL B 1 188 ? -19.594 -18.844 0.452 1 98.31 188 VAL B N 1
ATOM 3236 C CA . VAL B 1 188 ? -19.172 -20.016 1.225 1 98.31 188 VAL B CA 1
ATOM 3237 C C . VAL B 1 188 ? -18.422 -19.547 2.475 1 98.31 188 VAL B C 1
ATOM 3239 O O . VAL B 1 188 ? -18 -18.406 2.566 1 98.31 188 VAL B O 1
ATOM 3242 N N . GLU B 1 189 ? -18.297 -20.422 3.434 1 98.5 189 GLU B N 1
ATOM 3243 C CA . GLU B 1 189 ? -17.516 -20.172 4.641 1 98.5 189 GLU B CA 1
ATOM 3244 C C . GLU B 1 189 ? -16.047 -20.516 4.441 1 98.5 189 GLU B C 1
ATOM 3246 O O . GLU B 1 189 ? -15.727 -21.453 3.703 1 98.5 189 GLU B O 1
ATOM 3251 N N . PRO B 1 190 ? -15.148 -19.812 5.137 1 98.69 190 PRO B N 1
ATOM 3252 C CA . PRO B 1 190 ? -13.727 -20.156 5.039 1 98.69 190 PRO B CA 1
ATOM 3253 C C . PRO B 1 190 ? -13.43 -21.594 5.457 1 98.69 190 PRO B C 1
ATOM 3255 O O . PRO B 1 190 ? -12.602 -22.266 4.836 1 98.69 190 PRO B O 1
ATOM 3258 N N . GLY B 1 191 ? -14.141 -22.094 6.355 1 98.5 191 GLY B N 1
ATOM 3259 C CA . GLY B 1 191 ? -13.875 -23.406 6.922 1 98.5 191 GLY B CA 1
ATOM 3260 C C . GLY B 1 191 ? -14.227 -24.547 5.98 1 98.5 191 GLY B C 1
ATOM 3261 O O . GLY B 1 191 ? -13.922 -25.703 6.266 1 98.5 191 GLY B O 1
ATOM 3262 N N . VAL B 1 192 ? -14.82 -24.297 4.898 1 98.62 192 VAL B N 1
ATOM 3263 C CA . VAL B 1 192 ? -15.141 -25.312 3.9 1 98.62 192 VAL B CA 1
ATOM 3264 C C . VAL B 1 192 ? -14.5 -24.938 2.564 1 98.62 192 VAL B C 1
ATOM 3266 O O . VAL B 1 192 ? -14.945 -25.406 1.51 1 98.62 192 VAL B O 1
ATOM 3269 N N . THR B 1 193 ? -13.516 -23.984 2.564 1 98.75 193 THR B N 1
ATOM 3270 C CA . THR B 1 193 ? -12.844 -23.5 1.364 1 98.75 193 THR B CA 1
ATOM 3271 C C . THR B 1 193 ? -11.352 -23.812 1.423 1 98.75 193 THR B C 1
ATOM 3273 O O . THR B 1 193 ? -10.688 -23.516 2.426 1 98.75 193 THR B O 1
ATOM 3276 N N . LEU B 1 194 ? -10.805 -24.375 0.357 1 98.62 194 LEU B N 1
ATOM 3277 C CA . LEU B 1 194 ? -9.375 -24.656 0.266 1 98.62 194 LEU B CA 1
ATOM 3278 C C . LEU B 1 194 ? -8.648 -23.531 -0.474 1 98.62 194 LEU B C 1
ATOM 3280 O O . LEU B 1 194 ? -9.219 -22.891 -1.353 1 98.62 194 LEU B O 1
ATOM 3284 N N . MET B 1 195 ? -7.422 -23.359 -0.087 1 98.81 195 MET B N 1
ATOM 3285 C CA . MET B 1 195 ? -6.512 -22.484 -0.825 1 98.81 195 MET B CA 1
ATOM 3286 C C . MET B 1 195 ? -5.441 -23.297 -1.544 1 98.81 195 MET B C 1
ATOM 3288 O O . MET B 1 195 ? -4.82 -24.188 -0.946 1 98.81 195 MET B O 1
ATOM 3292 N N . VAL B 1 196 ? -5.273 -23.062 -2.814 1 98.44 196 VAL B N 1
ATOM 3293 C CA . VAL B 1 196 ? -4.176 -23.641 -3.588 1 98.44 196 VAL B CA 1
ATOM 3294 C C . VAL B 1 196 ? -3.262 -22.516 -4.082 1 98.44 196 VAL B C 1
ATOM 3296 O O . VAL B 1 196 ? -3.699 -21.625 -4.82 1 98.44 196 VAL B O 1
ATOM 3299 N N . GLY B 1 197 ? -2.076 -22.531 -3.693 1 97.44 197 GLY B N 1
ATOM 3300 C CA . GLY B 1 197 ? -1.174 -21.469 -4.082 1 97.44 197 GLY B CA 1
ATOM 3301 C C . GLY B 1 197 ? 0.285 -21.875 -4.07 1 97.44 197 GLY B C 1
ATOM 3302 O O . GLY B 1 197 ? 0.62 -22.969 -3.619 1 97.44 197 GLY B O 1
ATOM 3303 N N . ASP B 1 198 ? 1.204 -20.953 -4.527 1 96.19 198 ASP B N 1
ATOM 3304 C CA . ASP B 1 198 ? 2.611 -21.297 -4.711 1 96.19 198 ASP B CA 1
ATOM 3305 C C . ASP B 1 198 ? 3.506 -20.438 -3.82 1 96.19 198 ASP B C 1
ATOM 3307 O O . ASP B 1 198 ? 4.727 -20.422 -3.992 1 96.19 198 ASP B O 1
ATOM 3311 N N . SER B 1 199 ? 2.928 -19.734 -2.924 1 95.5 199 SER B N 1
ATOM 3312 C CA . SER B 1 199 ? 3.734 -18.859 -2.086 1 95.5 199 SER B CA 1
ATOM 3313 C C . SER B 1 199 ? 3.328 -18.953 -0.62 1 95.5 199 SER B C 1
ATOM 3315 O O . SER B 1 199 ? 2.205 -19.359 -0.309 1 95.5 199 SER B O 1
ATOM 3317 N N . ALA B 1 200 ? 4.262 -18.578 0.278 1 95.12 200 ALA B N 1
ATOM 3318 C CA . ALA B 1 200 ? 3.969 -18.547 1.709 1 95.12 200 ALA B CA 1
ATOM 3319 C C . ALA B 1 200 ? 2.826 -17.578 2.008 1 95.12 200 ALA B C 1
ATOM 3321 O O . ALA B 1 200 ? 2.064 -17.781 2.955 1 95.12 200 ALA B O 1
ATOM 3322 N N . GLY B 1 201 ? 2.697 -16.547 1.149 1 96.25 201 GLY B N 1
ATOM 3323 C CA . GLY B 1 201 ? 1.622 -15.586 1.323 1 96.25 201 GLY B CA 1
ATOM 3324 C C . GLY B 1 201 ? 0.242 -16.188 1.166 1 96.25 201 GLY B C 1
ATOM 3325 O O . GLY B 1 201 ? -0.69 -15.828 1.886 1 96.25 201 GLY B O 1
ATOM 3326 N N . ASP B 1 202 ? 0.142 -17.109 0.291 1 97.94 202 ASP B N 1
ATOM 3327 C CA . ASP B 1 202 ? -1.117 -17.812 0.11 1 97.94 202 ASP B CA 1
ATOM 3328 C C . ASP B 1 202 ? -1.454 -18.656 1.343 1 97.94 202 ASP B C 1
ATOM 3330 O O . ASP B 1 202 ? -2.6 -18.672 1.798 1 97.94 202 ASP B O 1
ATOM 3334 N N . MET B 1 203 ? -0.454 -19.328 1.826 1 97.69 203 MET B N 1
ATOM 3335 C CA . MET B 1 203 ? -0.637 -20.25 2.955 1 97.69 203 MET B CA 1
ATOM 3336 C C . MET B 1 203 ? -1.005 -19.469 4.219 1 97.69 203 MET B C 1
ATOM 3338 O O . MET B 1 203 ? -1.988 -19.797 4.887 1 97.69 203 MET B O 1
ATOM 3342 N N . GLN B 1 204 ? -0.225 -18.469 4.461 1 96.88 204 GLN B N 1
ATOM 3343 C CA . GLN B 1 204 ? -0.457 -17.656 5.656 1 96.88 204 GLN B CA 1
ATOM 3344 C C . GLN B 1 204 ? -1.824 -16.984 5.613 1 96.88 204 GLN B C 1
ATOM 3346 O O . GLN B 1 204 ? -2.537 -16.953 6.617 1 96.88 204 GLN B O 1
ATOM 3351 N N . MET B 1 205 ? -2.166 -16.406 4.484 1 97.88 205 MET B N 1
ATOM 3352 C CA . MET B 1 205 ? -3.465 -15.766 4.293 1 97.88 205 MET B CA 1
ATOM 3353 C C . MET B 1 205 ? -4.598 -16.734 4.609 1 97.88 205 MET B C 1
ATOM 3355 O O . MET B 1 205 ? -5.496 -16.422 5.391 1 97.88 205 MET B O 1
ATOM 3359 N N . ALA B 1 206 ? -4.535 -17.906 4.059 1 98.25 206 ALA B N 1
ATOM 3360 C CA . ALA B 1 206 ? -5.582 -18.906 4.223 1 98.25 206 ALA B CA 1
ATOM 3361 C C . ALA B 1 206 ? -5.641 -19.406 5.66 1 98.25 206 ALA B C 1
ATOM 3363 O O . ALA B 1 206 ? -6.723 -19.562 6.23 1 98.25 206 ALA B O 1
ATOM 3364 N N . ARG B 1 207 ? -4.531 -19.656 6.258 1 98 207 ARG B N 1
ATOM 3365 C CA . ARG B 1 207 ? -4.469 -20.141 7.633 1 98 207 ARG B CA 1
ATOM 3366 C C . ARG B 1 207 ? -5.043 -19.109 8.602 1 98 207 ARG B C 1
ATOM 3368 O O . ARG B 1 207 ? -5.82 -19.453 9.492 1 98 207 ARG B O 1
ATOM 3375 N N . ASN B 1 208 ? -4.633 -17.922 8.375 1 97.62 208 ASN B N 1
ATOM 3376 C CA . ASN B 1 208 ? -5.113 -16.859 9.242 1 97.62 208 ASN B CA 1
ATOM 3377 C C . ASN B 1 208 ? -6.613 -16.625 9.078 1 97.62 208 ASN B C 1
ATOM 3379 O O . ASN B 1 208 ? -7.266 -16.094 9.977 1 97.62 208 ASN B O 1
ATOM 3383 N N . ALA B 1 209 ? -7.172 -16.984 7.973 1 98.31 209 ALA B N 1
ATOM 3384 C CA . ALA B 1 209 ? -8.602 -16.844 7.703 1 98.31 209 ALA B CA 1
ATOM 3385 C C . ALA B 1 209 ? -9.367 -18.094 8.109 1 98.31 209 ALA B C 1
ATOM 3387 O O . ALA B 1 209 ? -10.57 -18.188 7.871 1 98.31 209 ALA B O 1
ATOM 3388 N N . ASN B 1 210 ? -8.648 -19.109 8.656 1 98.31 210 ASN B N 1
ATOM 3389 C CA . ASN B 1 210 ? -9.227 -20.375 9.078 1 98.31 210 ASN B CA 1
ATOM 3390 C C . ASN B 1 210 ? -9.844 -21.141 7.906 1 98.31 210 ASN B C 1
ATOM 3392 O O . ASN B 1 210 ? -10.984 -21.594 7.984 1 98.31 210 ASN B O 1
ATOM 3396 N N . ALA B 1 211 ? -9.102 -21.188 6.844 1 98.62 211 ALA B N 1
ATOM 3397 C CA . ALA B 1 211 ? -9.492 -21.984 5.691 1 98.62 211 ALA B CA 1
ATOM 3398 C C . ALA B 1 211 ? -9.586 -23.469 6.059 1 98.62 211 ALA B C 1
ATOM 3400 O O . ALA B 1 211 ? -9.047 -23.891 7.078 1 98.62 211 ALA B O 1
ATOM 3401 N N . ALA B 1 212 ? -10.32 -24.219 5.23 1 98.38 212 ALA B N 1
ATOM 3402 C CA . ALA B 1 212 ? -10.422 -25.672 5.422 1 98.38 212 ALA B CA 1
ATOM 3403 C C . ALA B 1 212 ? -9.055 -26.328 5.293 1 98.38 212 ALA B C 1
ATOM 3405 O O . ALA B 1 212 ? -8.797 -27.375 5.906 1 98.38 212 ALA B O 1
ATOM 3406 N N . GLY B 1 213 ? -8.195 -25.703 4.461 1 98.06 213 GLY B N 1
ATOM 3407 C CA . GLY B 1 213 ? -6.848 -26.203 4.25 1 98.06 213 GLY B CA 1
ATOM 3408 C C . GLY B 1 213 ? -6.066 -25.406 3.227 1 98.06 213 GLY B C 1
ATOM 3409 O O . GLY B 1 213 ? -6.633 -24.562 2.531 1 98.06 213 GLY B O 1
ATOM 3410 N N . CYS B 1 214 ? -4.762 -25.719 3.217 1 97.81 214 CYS B N 1
ATOM 3411 C CA . CYS B 1 214 ? -3.838 -25.062 2.303 1 97.81 214 CYS B CA 1
ATOM 3412 C C . CYS B 1 214 ? -3.027 -26.078 1.515 1 97.81 214 CYS B C 1
ATOM 3414 O O . CYS B 1 214 ? -2.285 -26.875 2.098 1 97.81 214 CYS B O 1
ATOM 3416 N N . VAL B 1 215 ? -3.176 -26.016 0.206 1 98 215 VAL B N 1
ATOM 3417 C CA . VAL B 1 215 ? -2.396 -26.859 -0.691 1 98 215 VAL B CA 1
ATOM 3418 C C . VAL B 1 215 ? -1.325 -26.016 -1.389 1 98 215 VAL B C 1
ATOM 3420 O O . VAL B 1 215 ? -1.641 -25.125 -2.166 1 98 215 VAL B O 1
ATOM 3423 N N . GLY B 1 216 ? -0.086 -26.312 -1.066 1 97.06 216 GLY B N 1
ATOM 3424 C CA . GLY B 1 216 ? 1.025 -25.672 -1.74 1 97.06 216 GLY B CA 1
ATOM 3425 C C . GLY B 1 216 ? 1.452 -26.375 -3.012 1 97.06 216 GLY B C 1
ATOM 3426 O O . GLY B 1 216 ? 1.521 -27.609 -3.047 1 97.06 216 GLY B O 1
ATOM 3427 N N . ILE B 1 217 ? 1.664 -25.547 -4.004 1 94.25 217 ILE B N 1
ATOM 3428 C CA . ILE B 1 217 ? 2.168 -26.141 -5.238 1 94.25 217 ILE B CA 1
ATOM 3429 C C . ILE B 1 217 ? 3.559 -25.594 -5.547 1 94.25 217 ILE B C 1
ATOM 3431 O O . ILE B 1 217 ? 3.812 -24.391 -5.375 1 94.25 217 ILE B O 1
ATOM 3435 N N . THR B 1 218 ? 4.551 -26.422 -5.793 1 86.25 218 THR B N 1
ATOM 3436 C CA . THR B 1 218 ? 5.902 -26.047 -6.199 1 86.25 218 THR B CA 1
ATOM 3437 C C . THR B 1 218 ? 6.281 -26.734 -7.508 1 86.25 218 THR B C 1
ATOM 3439 O O . THR B 1 218 ? 6.324 -27.969 -7.586 1 86.25 218 THR B O 1
ATOM 3442 N N . TRP B 1 219 ? 6.328 -25.953 -8.516 1 70.06 219 TRP B N 1
ATOM 3443 C CA . TRP B 1 219 ? 6.652 -26.547 -9.805 1 70.06 219 TRP B CA 1
ATOM 3444 C C . TRP B 1 219 ? 8.148 -26.812 -9.914 1 70.06 219 TRP B C 1
ATOM 3446 O O . TRP B 1 219 ? 8.578 -27.641 -10.727 1 70.06 219 TRP B O 1
ATOM 3456 N N . ILE B 1 220 ? 8.859 -26.047 -9.125 1 64.31 220 ILE B N 1
ATOM 3457 C CA . ILE B 1 220 ? 10.312 -26.141 -9.234 1 64.31 220 ILE B CA 1
ATOM 3458 C C . ILE B 1 220 ? 10.867 -26.906 -8.039 1 64.31 220 ILE B C 1
ATOM 3460 O O . ILE B 1 220 ? 12.086 -27.016 -7.875 1 64.31 220 ILE B O 1
ATOM 3464 N N . GLY B 1 221 ? 10.055 -27.453 -7.242 1 67.62 221 GLY B N 1
ATOM 3465 C CA . GLY B 1 221 ? 10.5 -28.281 -6.137 1 67.62 221 GLY B CA 1
ATOM 3466 C C . GLY B 1 221 ? 11.031 -27.469 -4.965 1 67.62 221 GLY B C 1
ATOM 3467 O O . GLY B 1 221 ? 12.008 -27.875 -4.32 1 67.62 221 GLY B O 1
ATOM 3468 N N . LYS B 1 222 ? 10.688 -26.234 -4.652 1 79.06 222 LYS B N 1
ATOM 3469 C CA . LYS B 1 222 ? 11.102 -25.453 -3.488 1 79.06 222 LYS B CA 1
ATOM 3470 C C . LYS B 1 222 ? 9.969 -25.328 -2.477 1 79.06 222 LYS B C 1
ATOM 3472 O O . LYS B 1 222 ? 9.297 -24.297 -2.41 1 79.06 222 LYS B O 1
ATOM 3477 N N . PRO B 1 223 ? 9.945 -26.359 -1.612 1 81.44 223 PRO B N 1
ATOM 3478 C CA . PRO B 1 223 ? 8.82 -26.375 -0.667 1 81.44 223 PRO B CA 1
ATOM 3479 C C . PRO B 1 223 ? 8.859 -25.219 0.322 1 81.44 223 PRO B C 1
ATOM 3481 O O . PRO B 1 223 ? 7.828 -24.875 0.906 1 81.44 223 PRO B O 1
ATOM 3484 N N . GLU B 1 224 ? 9.953 -24.688 0.511 1 86.19 224 GLU B N 1
ATOM 3485 C CA . GLU B 1 224 ? 10.094 -23.578 1.449 1 86.19 224 GLU B CA 1
ATOM 3486 C C . GLU B 1 224 ? 9.273 -22.375 1.006 1 86.19 224 GLU B C 1
ATOM 3488 O O . GLU B 1 224 ? 8.867 -21.547 1.832 1 86.19 224 GLU B O 1
ATOM 3493 N N . ASN B 1 225 ? 8.984 -22.328 -0.254 1 88.62 225 ASN B N 1
ATOM 3494 C CA . ASN B 1 225 ? 8.219 -21.203 -0.792 1 88.62 225 ASN B CA 1
ATOM 3495 C C . ASN B 1 225 ? 6.746 -21.297 -0.405 1 88.62 225 ASN B C 1
ATOM 3497 O O . ASN B 1 225 ? 6.004 -20.312 -0.537 1 88.62 225 ASN B O 1
ATOM 3501 N N . VAL B 1 226 ? 6.363 -22.469 0.08 1 94.31 226 VAL B N 1
ATOM 3502 C CA . VAL B 1 226 ? 4.973 -22.641 0.491 1 94.31 226 VAL B CA 1
ATOM 3503 C C . VAL B 1 226 ? 4.918 -23.078 1.951 1 94.31 226 VAL B C 1
ATOM 3505 O O . VAL B 1 226 ? 4.117 -23.953 2.314 1 94.31 226 VAL B O 1
ATOM 3508 N N . ALA B 1 227 ? 5.812 -22.516 2.678 1 92.31 227 ALA B N 1
ATOM 3509 C CA . ALA B 1 227 ? 5.812 -22.828 4.105 1 92.31 227 ALA B CA 1
ATOM 3510 C C . ALA B 1 227 ? 4.434 -22.578 4.719 1 92.31 227 ALA B C 1
ATOM 3512 O O . ALA B 1 227 ? 3.812 -21.547 4.465 1 92.31 227 ALA B O 1
ATOM 3513 N N . GLY B 1 228 ? 3.885 -23.562 5.469 1 93.75 228 GLY B N 1
ATOM 3514 C CA . GLY B 1 228 ? 2.578 -23.453 6.098 1 93.75 228 GLY B CA 1
ATOM 3515 C C . GLY B 1 228 ? 1.513 -24.281 5.406 1 93.75 228 GLY B C 1
ATOM 3516 O O . GLY B 1 228 ? 0.402 -24.422 5.922 1 93.75 228 GLY B O 1
ATOM 3517 N N . ALA B 1 229 ? 1.884 -24.875 4.254 1 96.88 229 ALA B N 1
ATOM 3518 C CA . ALA B 1 229 ? 0.939 -25.719 3.529 1 96.88 229 ALA B CA 1
ATOM 3519 C C . ALA B 1 229 ? 0.634 -27 4.312 1 96.88 229 ALA B C 1
ATOM 3521 O O . ALA B 1 229 ? 1.5 -27.531 5.008 1 96.88 229 ALA B O 1
ATOM 3522 N N . ASP B 1 230 ? -0.549 -27.469 4.188 1 97.31 230 ASP B N 1
ATOM 3523 C CA . ASP B 1 230 ? -0.898 -28.766 4.75 1 97.31 230 ASP B CA 1
ATOM 3524 C C . ASP B 1 230 ? -0.284 -29.906 3.934 1 97.31 230 ASP B C 1
ATOM 3526 O O . ASP B 1 230 ? 0.106 -30.938 4.488 1 97.31 230 ASP B O 1
ATOM 3530 N N . VAL B 1 231 ? -0.23 -29.719 2.682 1 96.88 231 VAL B N 1
ATOM 3531 C CA . VAL B 1 231 ? 0.323 -30.688 1.732 1 96.88 231 VAL B CA 1
ATOM 3532 C C . VAL B 1 231 ? 0.926 -29.938 0.54 1 96.88 231 VAL B C 1
ATOM 3534 O O . VAL B 1 231 ? 0.419 -28.891 0.13 1 96.88 231 VAL B O 1
ATOM 3537 N N . VAL B 1 232 ? 2.006 -30.438 0.092 1 96.38 232 VAL B N 1
ATOM 3538 C CA . VAL B 1 232 ? 2.682 -29.859 -1.063 1 96.38 232 VAL B CA 1
ATOM 3539 C C . VAL B 1 232 ? 2.566 -30.797 -2.258 1 96.38 232 VAL B C 1
ATOM 3541 O O . VAL B 1 232 ? 2.875 -31.984 -2.148 1 96.38 232 VAL B O 1
ATOM 3544 N N . ILE B 1 233 ? 2.096 -30.25 -3.34 1 94.81 233 ILE B N 1
ATOM 3545 C CA . ILE B 1 233 ? 1.963 -31.047 -4.559 1 94.81 233 ILE B CA 1
ATOM 3546 C C . ILE B 1 233 ? 2.877 -30.484 -5.645 1 94.81 233 ILE B C 1
ATOM 3548 O O . ILE B 1 233 ? 3.385 -29.359 -5.516 1 94.81 233 ILE B O 1
ATOM 3552 N N . ASN B 1 234 ? 3.062 -31.25 -6.734 1 92.12 234 ASN B N 1
ATOM 3553 C CA . ASN B 1 234 ? 3.938 -30.828 -7.82 1 92.12 234 ASN B CA 1
ATOM 3554 C C . ASN B 1 234 ? 3.166 -30.656 -9.125 1 92.12 234 ASN B C 1
ATOM 3556 O O . ASN B 1 234 ? 3.691 -30.109 -10.094 1 92.12 234 ASN B O 1
ATOM 3560 N N . GLN B 1 235 ? 1.958 -31.141 -9.086 1 91.88 235 GLN B N 1
ATOM 3561 C CA . GLN B 1 235 ? 1.035 -31 -10.211 1 91.88 235 GLN B CA 1
ATOM 3562 C C . GLN B 1 235 ? -0.401 -30.828 -9.719 1 91.88 235 GLN B C 1
ATOM 3564 O O . GLN B 1 235 ? -0.786 -31.391 -8.695 1 91.88 235 GLN B O 1
ATOM 3569 N N . LEU B 1 236 ? -1.171 -30.125 -10.477 1 94 236 LEU B N 1
ATOM 3570 C CA . LEU B 1 236 ? -2.527 -29.812 -10.039 1 94 236 LEU B CA 1
ATOM 3571 C C . LEU B 1 236 ? -3.414 -31.047 -10.086 1 94 236 LEU B C 1
ATOM 3573 O O . LEU B 1 236 ? -4.395 -31.141 -9.344 1 94 236 LEU B O 1
ATOM 3577 N N . ASP B 1 237 ? -3.033 -32 -10.914 1 92.56 237 ASP B N 1
ATOM 3578 C CA . ASP B 1 237 ? -3.871 -33.188 -11.062 1 92.56 237 ASP B CA 1
ATOM 3579 C C . ASP B 1 237 ? -3.73 -34.125 -9.859 1 92.56 237 ASP B C 1
ATOM 3581 O O . ASP B 1 237 ? -4.41 -35.156 -9.773 1 92.56 237 ASP B O 1
ATOM 3585 N N . GLU B 1 238 ? -2.867 -33.719 -8.898 1 94.88 238 GLU B N 1
ATOM 3586 C CA . GLU B 1 238 ? -2.77 -34.438 -7.637 1 94.88 238 GLU B CA 1
ATOM 3587 C C . GLU B 1 238 ? -3.924 -34.094 -6.707 1 94.88 238 GLU B C 1
ATOM 3589 O O . GLU B 1 238 ? -4.086 -34.688 -5.645 1 94.88 238 GLU B O 1
ATOM 3594 N N . ILE B 1 239 ? -4.73 -33.125 -7.098 1 96.44 239 ILE B N 1
ATOM 3595 C CA . ILE B 1 239 ? -5.98 -32.844 -6.41 1 96.44 239 ILE B CA 1
ATOM 3596 C C . ILE B 1 239 ? -7.086 -33.75 -6.918 1 96.44 239 ILE B C 1
ATOM 3598 O O . ILE B 1 239 ? -7.527 -33.625 -8.062 1 96.44 239 ILE B O 1
ATOM 3602 N N . GLU B 1 240 ? -7.508 -34.594 -6.035 1 95.81 240 GLU B N 1
ATOM 3603 C CA . GLU B 1 240 ? -8.477 -35.594 -6.438 1 95.81 240 GLU B CA 1
ATOM 3604 C C . GLU B 1 240 ? -9.742 -35.531 -5.586 1 95.81 240 GLU B C 1
ATOM 3606 O O . GLU B 1 240 ? -9.68 -35.219 -4.395 1 95.81 240 GLU B O 1
ATOM 3611 N N . ILE B 1 241 ? -10.805 -35.812 -6.203 1 94.75 241 ILE B N 1
ATOM 3612 C CA . ILE B 1 241 ? -12.07 -35.906 -5.488 1 94.75 241 ILE B CA 1
ATOM 3613 C C . ILE B 1 241 ? -12.32 -37.375 -5.113 1 94.75 241 ILE B C 1
ATOM 3615 O O . ILE B 1 241 ? -12.141 -38.281 -5.938 1 94.75 241 ILE B O 1
ATOM 3619 N N . LEU B 1 242 ? -12.703 -37.531 -3.908 1 91.25 242 LEU B N 1
ATOM 3620 C CA . LEU B 1 242 ? -13.062 -38.875 -3.467 1 91.25 242 LEU B CA 1
ATOM 3621 C C . LEU B 1 242 ? -14.57 -39.062 -3.557 1 91.25 242 LEU B C 1
ATOM 3623 O O . LEU B 1 242 ? -15.352 -38.156 -3.316 1 91.25 242 LEU B O 1
#

Radius of gyration: 24.34 Å; Cα contacts (8 Å, |Δi|>4): 1090; chains: 2; bounding box: 48×76×51 Å

Solvent-accessible surface area (backbone atoms only — not comparable to full-atom values): 23946 Å² total; per-residue (Å²): 110,42,35,37,31,42,82,96,42,76,43,72,58,31,45,30,40,35,28,29,38,71,60,49,39,25,52,34,63,68,58,50,46,49,30,48,52,42,21,26,48,55,46,19,74,78,42,75,82,45,28,65,60,47,29,25,22,38,21,38,58,90,94,40,65,40,75,50,9,30,67,59,58,44,29,59,65,58,51,25,44,29,49,10,28,60,47,8,38,76,70,43,38,31,71,58,17,38,52,52,27,46,50,29,46,53,52,21,44,66,68,57,62,76,60,80,68,50,66,36,84,52,39,68,59,39,44,49,56,44,33,73,72,65,36,46,29,28,38,52,31,34,45,34,34,67,56,43,45,50,50,35,60,76,68,67,38,64,90,46,44,77,36,65,39,35,35,81,68,48,73,48,73,39,47,24,65,58,52,50,48,50,23,54,77,68,70,47,57,39,61,25,22,34,36,37,21,39,32,34,40,49,23,46,10,31,58,71,43,46,32,55,41,28,39,16,40,30,82,84,72,52,65,77,41,22,45,75,35,76,39,77,40,68,51,61,70,48,60,37,77,105,112,41,35,38,32,42,84,95,44,75,42,71,58,31,46,31,40,36,28,28,38,70,60,49,38,26,52,35,62,66,59,47,44,50,31,48,53,42,19,27,48,55,47,18,74,78,42,74,82,46,27,65,60,47,28,24,22,40,22,36,59,90,95,41,66,41,75,52,10,29,67,60,59,44,29,58,66,57,50,27,43,30,47,11,29,60,48,10,39,75,69,43,39,31,71,58,18,38,51,53,27,44,51,29,46,53,53,20,41,66,67,56,62,75,59,80,68,47,66,35,86,52,39,66,60,38,46,50,56,44,33,74,71,66,35,46,28,28,37,52,33,35,45,34,32,68,57,42,45,49,51,34,61,74,68,66,38,65,91,44,44,79,37,67,39,35,35,81,69,48,72,48,73,40,45,26,64,58,51,48,50,52,23,55,76,69,71,48,56,40,61,26,21,34,33,37,19,40,32,34,40,48,22,47,10,30,58,71,43,45,31,54,41,28,39,16,40,32,83,82,70,52,64,76,40,22,46,76,34,77,39,78,41,68,51,62,70,49,60,37,80,105

Sequence (484 aa):
MVTIKCKNFTFSDIQAILFDKNGTLEDSEVFLRSLAQKAARIIDAQFPGIGEPLLMAFGVNGDTLDPAGLVSVASRRETEIAAAAYIAETGRGWFESLKLAQQALAEAEKYVGKTPSPLFVGSLEVLQYLSRAGLKLGILSAATTAEVRTFVENHQLSDYIQLEMGVDEGPSKPDPVLFLQACEKLGVEPGVTLMVGDSAGDMQMARNANAAGCVGITWIGKPENVAGADVVINQLDEIEILMVTIKCKNFTFSDIQAILFDKNGTLEDSEVFLRSLAQKAARIIDAQFPGIGEPLLMAFGVNGDTLDPAGLVSVASRRETEIAAAAYIAETGRGWFESLKLAQQALAEAEKYVGKTPSPLFVGSLEVLQYLSRAGLKLGILSAATTAEVRTFVENHQLSDYIQLEMGVDEGPSKPDPVLFLQACEKLGVEPGVTLMVGDSAGDMQMARNANAAGCVGITWIGKPENVAGADVVINQLDEIEIL

Nearest PDB structures (foldseek):
  2hsz-assembly2_B  TM=7.992E-01  e=2.414E-12  Histophilus somni 129PT
  2yy6-assembly2_B  TM=8.089E-01  e=1.298E-10  Aquifex aeolicus VF5
  2hi0-assembly2_B  TM=7.214E-01  e=9.515E-10  Lactobacillus delbrueckii
  1z4o-assembly1_A  TM=6.758E-01  e=1.070E-09  Lactococcus lactis
  2go7-assembly3_C  TM=7.227E-01  e=9.916E-09  Streptococcus pneumoniae TIGR4

Secondary structure (DSSP, 8-state):
-EEEEETTEEEEEE-EEEE-TBTTTB--HHHHHHHHHHHHHHHHHHSTT-HHHHHHHHTEETTEE-TTSHHHHS-HHHHHHHHHHHHHTTT--HHHHHHHHHHHHHHHHHHHTTSPPPBPTTHHHHHHHHHHTT-EEEEE-SS-HHHHHHHHHHTT-TTT-SEEE--SSS--TT-HHHHHHHHHHHT--GGGEEEEESSHHHHHHHHHTT-SEEEEE-SSS-GGGGTT-SEEESSGGGEEE-/-EEEEETTEEEEEE-EEEE-TBTTTB--HHHHHHHHHHHHHHHHHHSTT-HHHHHHHHTEETTEE-TTSHHHHS-HHHHHHHHHHHHHTTT--HHHHHHHHHHHHHHHHHHHTTSPPPBPTTHHHHHHHHHHTT-EEEEE-SS-HHHHHHHHHHTT-TTT-SEEE--SSS--TT-HHHHHHHHHHHT--GGGEEEEESSHHHHHHHHHTT-SEEEEE-SSS-GGGGTT-SEEESSGGGEEE-

Foldseek 3Di:
DFWKDFPPDIFPLAAAEEEADDPTFFPCFQLLLQLQQQLLVLLCVVPPPLNPVSCVQQQHDPSGRDCAHCSNAAAPQSNLQSQLVSVVVVVDDSVVSSVSSNVSSVVSCVVSVPDDTDTDPCSLVLLVVCQVVNHAYAYEYQYQLVVQVVNCVVVVVVVRHPYRHHPDDDDGFLALVSVCVRCVSSVHQQLNYEYEYAACRRLNSSVVSNHVFYEHEDCPPDCVRNPNHPYYDNDSVSIDTD/DFWKDFPPDIFPLAAAEEEEDDPTFFPCFQLLLQLLQQLLVLLCVVPPPLNPVLCVQQQHDPSGRDCAHCSNAAAPQSNLQSQLVSVCVVVDDSVVSSVSSNVSSVVSCVVSVPDDTDTDPCSLVLLVVCQVVNHAYAYEYQYQLVVQVVNCVVVVVVVRHPYRHHPDDDDGFLALVSVCVRCVSSVHQQLNYEYEYAACRRLNNSVVSNHVFYEHEDCPPDCVRNPNHPYYDNDSVSIDTD

pLDDT: mean 95.42, std 5.05, range [64.31, 98.81]

Organism: NCBI:txid741277

=== Feature glossary ===
Feature key, reading from the visual/contextual features back to the raw sequence:

Rendered structure images. Six rendered views show the 3D structure from the faces of a cube — i.e. along ±x, ±y, ±z. Rendering representation is drawn randomly per protein from cartoon (secondary-structure ribbons), sticks (backbone bonds), or molecular surface; coloring is either N→C rainbow (blue at the N-terminus through red at the C-terminus) or one color per chain.

Contact-map, Ramachandran, and PAE plots. The contact map is a binary N×N matrix image: pixel (i, j) is dark where Cα_i and Cα_j are within 8 Å and |i−j|>4. Because the |i−j|>4 filter removes local helical contacts, off-diagonal stripes parallel to the main diagonal indicate parallel β-sheets; stripes perpendicular to it indicate antiparallel β-sheets. The Ramachandran plot scatters every residue's (φ, ψ) pair against the sterically allowed regions. The PAE heatmap renders the predicted-aligned-error matrix.

InterPro / GO / CATH / organism. Database cross-references. InterPro integrates a dozen domain/family signature databases into unified entries with residue-range hits. GO terms attach function/process/location labels with evidence codes. CATH codes position the fold in a four-level structural taxonomy. Organism is the NCBI-taxonomy species name.

Nearest PDB structures. The Foldseek neighbor list gives the closest experimentally determined structures in the PDB, ranked by structural alignment. TM-score near 1 means near-identical fold; near 0.3 means only rough topology match. This is how one finds what a novel AlphaFold prediction most resembles in the solved-structure universe.

Predicted aligned error. PAE(i, j) answers: if I align the predicted and true structures on residue i, how far off (in Å) do I expect residue j to be? A block-diagonal PAE matrix with low values on the blocks and high values off-diagonal is the signature of a multi-domain protein with confidently predicted domains but uncertain inter-domain orientation.

Solvent-accessible surface area. Accessible surface area quantifies burial. A residue with SASA near zero is packed into the hydrophobic core; one with SASA >100 Å² sits on the surface. Computed here via the Shrake–Rupley numerical algorithm with a 1.4 Å probe.

B-factor. B-factor (Debye–Waller factor) reflects atomic displacement in the crystal lattice. It is an experimental observable (units Å²), not a prediction; low values mean the atom is pinned down, high values mean it moves or is heterogeneous across the crystal.

pLDDT. For AlphaFold models, the B-factor field carries pLDDT — the model's own estimate of local accuracy on a 0–100 scale. Regions with pLDDT<50 should be treated as essentially unmodeled; they often correspond to intrinsically disordered segments.

Backbone torsions (φ/ψ). φ (phi) and ψ (psi) are the two rotatable backbone dihedrals per residue: φ is the C(i-1)–N–Cα–C torsion, ψ is the N–Cα–C–N(i+1) torsion, both in degrees on (−180°, 180°]. α-helical residues cluster near (−60°, −45°); β-strand residues near (−120°, +130°). A Ramachandran plot is simply a scatter of (φ, ψ) for every residue.

Radius of gyration, Cα contacts, bounding box. Radius of gyration (Rg) is the root-mean-square distance of Cα atoms from their centroid — a single number for overall size and compactness. A globular domain of N residues has Rg ≈ 2.2·N^0.38 Å; an extended or disordered chain has a much larger Rg. The Cα contact count is the number of residue pairs whose Cα atoms are within 8 Å and are more than four positions apart in sequence — a standard proxy for tertiary packing density. The bounding box is the smallest axis-aligned box enclosing all Cα atoms.

Secondary structure (3-state, P-SEA). Three-state secondary structure (P-SEA) collapses the eight DSSP classes into helix (a), strand (b), and coil (c). P-SEA assigns these from Cα geometry alone — distances and angles — without requiring backbone oxygens, so it works on any Cα trace.

Secondary structure (8-state, DSSP). DSSP 8-state secondary structure assigns each residue one of H (α-helix), G (3₁₀-helix), I (π-helix), E (extended β-strand), B (isolated β-bridge), T (hydrogen-bonded turn), S (bend), or '-' (coil). The assignment is computed from backbone hydrogen-bond geometry via the Kabsch–Sander algorithm.

Foldseek 3Di. A 3Di character summarizes, for each residue, the relative orientation of the Cα frame of its nearest spatial neighbor. Because it encodes fold topology rather than chemistry, 3Di alignments detect remote structural similarity that sequence alignment misses.

mmCIF coordinates. The mmCIF block holds the 3D Cartesian coordinates of each backbone atom (N, Cα, C, O) in ångströms. mmCIF is the PDB's canonical archive format — a tagged-loop text representation of the atomic model.

Sequence. Sequence gives the chain of amino acids in standard one-letter code (A=alanine, C=cysteine, …, Y=tyrosine), read N→C. It is the only feature that is directly encoded by the gene; all structural features are derived from the folded form of this sequence.